Protein AF-A0A1H7UWY5-F1 (afdb_monomer_lite)

Foldseek 3Di:
DDDDDDDDDDDDDDDDDDDDDDDDDDDDDDDDDDDDDDDDDPPDDDPDPDPDDDDDDQDEAAEEEEAAAVALQQQQPADQADDWDQLQWEDAQLADTGTRRHHNLSRLLQVLLCVLPVHRYYYHRLYYHPDALCLLLDPPRPSLVSSLNNQLSNVHHQAYEYEHHLNCLQVLNQDALVVLLVSVVSNVCCSCVSSVPVQRAYEYEQAEDQVPGDQSSLLSSLSNQSSSVVNCVPPPNYAHQAYQLQADAPVSHYGDSVSSSLSSNSNSVQVVCVVVVHDGQAWWEFDDKACPDQFKIKTFTDHP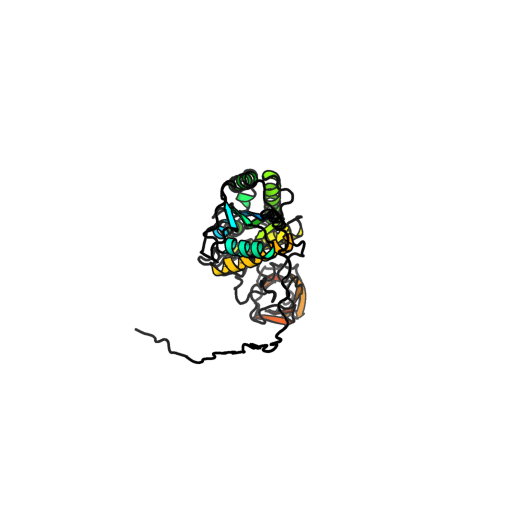DAQAKDDQWPADFKWKAFPPPRDTWAWPIWGDPTRGMIMTGTHGCPPTWIKMWGNRRDRHYNHRFITHPGPSRGGYGTDIDDTD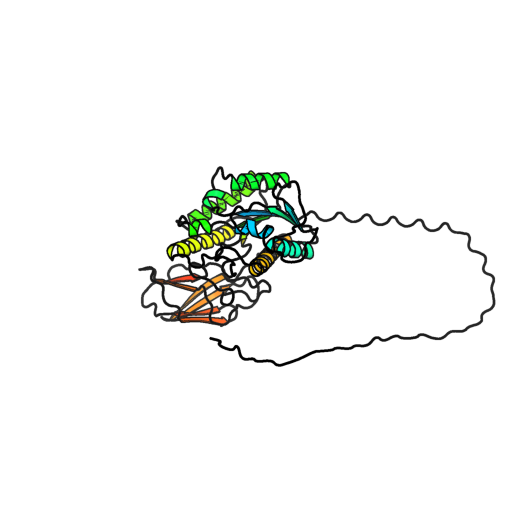

pLDDT: mean 89.54, std 17.05, range [31.25, 98.88]

InterPro domains:
  IPR005181 Sialate O-acetylesterase domain [PF03629] (109-271)
  IPR036514 SGNH hydrolase superfamily [G3DSA:3.40.50.1110] (50-283)

Secondary structure (DSSP, 8-state):
-------------------------------------PPPPP---PPPPPPPPPPPPPPPPEEEEEEESHHHHHTTTS---SPP-TTEEEESSSS--EE--S-HHHHHHHHHHHHHH---EEEEEEE-TT--HHHHTSTT-HHHHHHHHHHHHTT--SEEEEE--HHHHHTT----HHHHHHHHHHHHHHHHHHTT-TT-EEEEEPPPP-TT--HHHHHHHHHHHHHHHHHHHHSTTEEEEE--TTS-BSSSSSB-HHHHHHHHHHHHHHHHHHHTTPPP----EEEEEEE-SSSEEEEEEE-SS-SSEE-SB--BSEEEEETTT-PBPPEEEEEEEETTEEEEEES--TT--EEEEESSSS---TTTB-EESSTT-PBPPPEEPPP-

Radius of gyration: 28.46 Å; chains: 1; bounding box: 58×94×78 Å

Sequence (388 aa):
MSNEYNRRKFFGGAVCYSGLALLLPGCGGSDSGPITVSPVPPTGSAPTPAPSPTPAPSPPPVTIAFAGSSSPEQYLSLYNGPATNPQITASSDGEVFTPLALGAFGKTAGNLINSNSGRPVRFIRGGIGATTLAQWSSSNSPQRAALVAAIKKAGGADAILVQVGRNDAANLIVSTIEGQATALRFLISALRTEAAVPSAMVFIGSSQDLIGGTTEQHLQLARQRLAEVSVVASVPNVRYGFSTYDLPTSDNIHQTESSQIISGTRFGAQVLAWLKNQPEQRGPIISRITLVDQNRSDIELQLSVGTDITPGSGIDGFQIVATDNLAELNIVSAERLGPTTVRLTHEARGNRQVRFGYALDHDVSDTNCLRSNSINQLPAEPYVSNPL

Structure (mmCIF, N/CA/C/O backbone):
data_AF-A0A1H7UWY5-F1
#
_entry.id   AF-A0A1H7UWY5-F1
#
loop_
_atom_site.group_PDB
_atom_site.id
_atom_site.type_symbol
_atom_site.label_atom_id
_atom_site.label_alt_id
_atom_site.label_comp_id
_atom_site.label_asym_id
_atom_site.label_entity_id
_atom_site.label_seq_id
_atom_site.pdbx_PDB_ins_code
_atom_site.Cartn_x
_atom_site.Cartn_y
_atom_site.Cartn_z
_atom_site.occupancy
_atom_site.B_iso_or_equiv
_atom_site.auth_seq_id
_atom_site.auth_comp_id
_atom_site.auth_asym_id
_atom_site.auth_atom_id
_atom_site.pdbx_PDB_model_num
ATOM 1 N N . MET A 1 1 ? 30.244 5.195 36.956 1.00 37.16 1 MET A N 1
ATOM 2 C CA . MET A 1 1 ? 29.896 4.206 37.994 1.00 37.16 1 MET A CA 1
ATOM 3 C C . MET A 1 1 ? 28.971 3.198 37.352 1.00 37.16 1 MET A C 1
ATOM 5 O O . MET A 1 1 ? 27.991 3.583 36.732 1.00 37.16 1 MET A O 1
ATOM 9 N N . SER A 1 2 ? 29.430 1.956 37.369 1.00 34.41 2 SER A N 1
ATOM 10 C CA . SER A 1 2 ? 28.895 0.754 36.737 1.00 34.41 2 SER A CA 1
ATOM 11 C C . SER A 1 2 ? 27.518 0.369 37.265 1.00 34.41 2 SER A C 1
ATOM 13 O O . SER A 1 2 ? 27.323 0.409 38.474 1.00 34.41 2 SER A O 1
ATOM 15 N N . ASN A 1 3 ? 26.630 -0.108 36.390 1.00 35.31 3 ASN A N 1
ATOM 16 C CA . ASN A 1 3 ? 25.582 -1.038 36.797 1.00 35.31 3 ASN A CA 1
ATOM 17 C C . ASN A 1 3 ? 25.607 -2.265 35.889 1.00 35.31 3 ASN A C 1
ATOM 19 O O . ASN A 1 3 ? 25.539 -2.177 34.664 1.00 35.31 3 ASN A O 1
ATOM 23 N N . GLU A 1 4 ? 25.813 -3.390 36.558 1.00 38.31 4 GLU A N 1
ATOM 24 C CA . GLU A 1 4 ? 26.072 -4.719 36.041 1.00 38.31 4 GLU A CA 1
ATOM 25 C C . GLU A 1 4 ? 24.817 -5.335 35.419 1.00 38.31 4 GLU A C 1
ATOM 27 O O . GLU A 1 4 ? 23.739 -5.347 36.013 1.00 38.31 4 GLU A O 1
ATOM 32 N N . TYR A 1 5 ? 24.987 -5.919 34.234 1.00 34.12 5 TYR A N 1
ATOM 33 C CA . TYR A 1 5 ? 24.019 -6.824 33.627 1.00 34.12 5 TYR A CA 1
ATOM 34 C C . TYR A 1 5 ? 24.298 -8.239 34.133 1.00 34.12 5 TYR A C 1
ATOM 36 O O . TYR A 1 5 ? 25.361 -8.805 33.859 1.00 34.12 5 TYR A O 1
ATOM 44 N N . ASN A 1 6 ? 23.350 -8.812 34.875 1.00 44.91 6 ASN A N 1
ATOM 45 C CA . ASN A 1 6 ? 23.466 -10.164 35.402 1.00 44.91 6 ASN A CA 1
ATOM 46 C C . ASN A 1 6 ? 22.697 -11.188 34.553 1.00 44.91 6 ASN A C 1
ATOM 48 O O . ASN A 1 6 ? 21.631 -10.935 33.997 1.00 44.91 6 ASN A O 1
ATOM 52 N N . ARG A 1 7 ? 23.325 -12.357 34.464 1.00 37.59 7 ARG A N 1
ATOM 53 C CA . ARG A 1 7 ? 23.085 -13.512 33.593 1.00 37.59 7 ARG A CA 1
ATOM 54 C C . ARG A 1 7 ? 21.718 -14.178 33.779 1.00 37.59 7 ARG A C 1
ATOM 56 O O . ARG A 1 7 ? 21.310 -14.403 34.913 1.00 37.59 7 ARG A O 1
ATOM 63 N N . ARG A 1 8 ? 21.207 -14.791 32.700 1.00 37.22 8 ARG A N 1
ATOM 64 C CA . ARG A 1 8 ? 20.773 -16.206 32.727 1.00 37.22 8 ARG A CA 1
ATOM 65 C C . ARG A 1 8 ? 21.205 -16.955 31.460 1.00 37.22 8 ARG A C 1
ATOM 67 O O . ARG A 1 8 ? 20.952 -16.522 30.344 1.00 37.22 8 ARG A O 1
ATOM 74 N N . LYS A 1 9 ? 21.902 -18.072 31.690 1.00 41.22 9 LYS A N 1
ATOM 75 C CA . LYS A 1 9 ? 22.234 -19.160 30.754 1.00 41.22 9 LYS A CA 1
ATOM 76 C C . LYS A 1 9 ? 21.245 -20.320 30.961 1.00 41.22 9 LYS A C 1
ATOM 78 O O . LYS A 1 9 ? 20.631 -20.356 32.025 1.00 41.22 9 LYS A O 1
ATOM 83 N N . PHE A 1 10 ? 21.286 -21.279 30.020 1.00 33.09 10 PHE A N 1
ATOM 84 C CA . PHE A 1 10 ? 20.736 -22.660 29.986 1.00 33.09 10 PHE A CA 1
ATOM 85 C C . PHE A 1 10 ? 19.475 -22.837 29.127 1.00 33.09 10 PHE A C 1
ATOM 87 O O . PHE A 1 10 ? 18.604 -21.983 29.188 1.00 33.09 10 PHE A O 1
ATOM 94 N N . PHE A 1 11 ? 19.265 -23.881 28.308 1.00 33.56 11 PHE A N 1
ATOM 95 C CA . PHE A 1 11 ? 19.948 -25.127 27.864 1.00 33.56 11 PHE A CA 1
ATOM 96 C C . PHE A 1 11 ? 19.551 -25.275 26.361 1.00 33.56 11 PHE A C 1
ATOM 98 O O . PHE A 1 11 ? 18.485 -24.809 25.983 1.00 33.56 11 PHE A O 1
ATOM 105 N N . GLY A 1 12 ? 20.333 -25.792 25.407 1.00 32.72 12 GLY A N 1
ATOM 106 C CA . GLY A 1 12 ? 20.952 -27.117 25.380 1.00 32.72 12 GLY A CA 1
ATOM 107 C C . GLY A 1 12 ? 19.952 -28.170 24.877 1.00 32.72 12 GLY A C 1
ATOM 108 O O . GLY A 1 12 ? 19.257 -28.764 25.689 1.00 32.72 12 GLY A O 1
ATOM 109 N N . GLY A 1 13 ? 19.878 -28.404 23.561 1.00 31.25 13 GLY A N 1
ATOM 110 C CA . GLY A 1 13 ? 18.994 -29.417 22.970 1.00 31.25 13 GLY A CA 1
ATOM 111 C C . GLY A 1 13 ? 19.339 -29.718 21.513 1.00 31.25 13 GLY A C 1
ATOM 112 O O . GLY A 1 13 ? 18.689 -29.219 20.602 1.00 31.25 13 GLY A O 1
ATOM 113 N N . ALA A 1 14 ? 20.395 -30.504 21.306 1.00 35.88 14 ALA A N 1
ATOM 114 C CA . ALA A 1 14 ? 20.736 -31.099 20.021 1.00 35.88 14 ALA A CA 1
ATOM 115 C C . ALA A 1 14 ? 19.819 -32.302 19.749 1.00 35.88 14 ALA A C 1
ATOM 117 O O . ALA A 1 14 ? 19.666 -33.161 20.615 1.00 35.88 14 ALA A O 1
ATOM 118 N N . VAL A 1 15 ? 19.261 -32.393 18.542 1.00 40.19 15 VAL A N 1
ATOM 119 C CA . VAL A 1 15 ? 18.605 -33.610 18.047 1.00 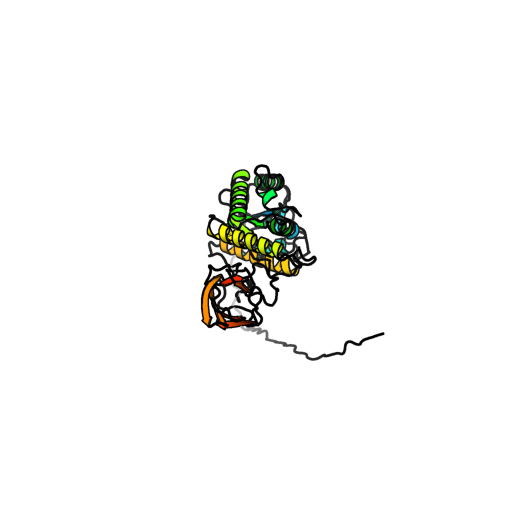40.19 15 VAL A CA 1
ATOM 120 C C . VAL A 1 15 ? 19.408 -34.117 16.856 1.00 40.19 15 VAL A C 1
ATOM 122 O O . VAL A 1 15 ? 19.372 -33.548 15.769 1.00 40.19 15 VAL A O 1
ATOM 125 N N . CYS A 1 16 ? 20.167 -35.183 17.101 1.00 34.06 16 CYS A N 1
ATOM 126 C CA . CYS A 1 16 ? 20.707 -36.064 16.074 1.00 34.06 16 CYS A CA 1
ATOM 127 C C . CYS A 1 16 ? 19.608 -37.049 15.664 1.00 34.06 16 CYS A C 1
ATOM 129 O O . CYS A 1 16 ? 19.039 -37.706 16.533 1.00 34.06 16 CYS A O 1
ATOM 131 N N . TYR A 1 17 ? 19.364 -37.205 14.364 1.00 37.12 17 TYR A N 1
ATOM 132 C CA . TYR A 1 17 ? 18.741 -38.413 13.827 1.00 37.12 17 TYR A CA 1
ATOM 133 C C . TYR A 1 17 ? 19.643 -39.011 12.753 1.00 37.12 17 TYR A C 1
ATOM 135 O O . TYR A 1 17 ? 19.881 -38.433 11.695 1.00 37.12 17 TYR A O 1
ATOM 143 N N . SER A 1 18 ? 20.165 -40.179 13.096 1.00 47.34 18 SER A N 1
ATOM 144 C CA . SER A 1 18 ? 20.828 -41.161 12.255 1.00 47.34 18 SER A CA 1
ATOM 145 C C . SER A 1 18 ? 19.780 -42.103 11.645 1.00 47.34 18 SER A C 1
ATOM 147 O O . SER A 1 18 ? 18.826 -42.496 12.312 1.00 47.34 18 SER A O 1
ATOM 149 N N . GLY A 1 19 ? 19.981 -42.504 10.390 1.00 37.06 19 GLY A N 1
ATOM 150 C CA . GLY A 1 19 ? 19.195 -43.541 9.709 1.00 37.06 19 GLY A CA 1
ATOM 151 C C . GLY A 1 19 ? 19.775 -43.790 8.316 1.00 37.06 19 GLY A C 1
ATOM 152 O O . GLY A 1 19 ? 19.489 -43.043 7.393 1.00 37.06 19 GLY A O 1
ATOM 153 N N . LEU A 1 20 ? 20.853 -44.569 8.218 1.00 43.81 20 LEU A N 1
ATOM 154 C CA . LEU A 1 20 ? 20.883 -46.014 7.941 1.00 43.81 20 LEU A CA 1
ATOM 155 C C . LEU A 1 20 ? 20.742 -46.325 6.439 1.00 43.81 20 LEU A C 1
ATOM 157 O O . LEU A 1 20 ? 19.652 -46.369 5.879 1.00 43.81 20 LEU A O 1
ATOM 161 N N . ALA A 1 21 ? 21.898 -46.558 5.813 1.00 44.53 21 ALA A N 1
ATOM 162 C CA . ALA A 1 21 ? 22.040 -47.108 4.473 1.00 44.53 21 ALA A CA 1
ATOM 163 C C . ALA A 1 21 ? 21.815 -48.629 4.495 1.00 44.53 21 ALA A C 1
ATOM 165 O O . ALA A 1 21 ? 22.386 -49.329 5.331 1.00 44.53 21 ALA A O 1
ATOM 166 N N . LEU A 1 22 ? 21.027 -49.136 3.546 1.00 45.50 22 LEU A N 1
ATOM 167 C CA . LEU A 1 22 ? 20.867 -50.562 3.263 1.00 45.50 22 LEU A CA 1
ATOM 168 C C . LEU A 1 22 ? 21.462 -50.851 1.880 1.00 45.50 22 LEU A C 1
ATOM 170 O O . LEU A 1 22 ? 20.876 -50.532 0.849 1.00 45.50 22 LEU A O 1
ATOM 174 N N . LEU A 1 23 ? 22.662 -51.430 1.895 1.00 46.59 23 LEU A N 1
ATOM 175 C CA . LEU A 1 23 ? 23.315 -52.084 0.765 1.00 46.59 23 LEU A CA 1
ATOM 176 C C . LEU A 1 23 ? 22.861 -53.549 0.735 1.00 46.59 23 LEU A C 1
ATOM 178 O O . LEU A 1 23 ? 22.957 -54.240 1.748 1.00 46.59 23 LEU A O 1
ATOM 182 N N . LEU A 1 24 ? 22.414 -54.030 -0.423 1.00 48.84 24 LEU A N 1
ATOM 183 C CA . LEU A 1 24 ? 22.216 -55.456 -0.692 1.00 48.84 24 LEU A CA 1
ATOM 184 C C . LEU A 1 24 ? 23.296 -55.941 -1.672 1.00 48.84 24 LEU A C 1
ATOM 186 O O . LEU A 1 24 ? 23.413 -55.367 -2.756 1.00 48.84 24 LEU A O 1
ATOM 190 N N . PRO A 1 25 ? 24.061 -56.997 -1.338 1.00 55.56 25 PRO A N 1
ATOM 191 C CA . PRO A 1 25 ? 24.901 -57.712 -2.286 1.00 55.56 25 PRO A CA 1
ATOM 192 C C . PRO A 1 25 ? 24.129 -58.902 -2.879 1.00 55.56 25 PRO A C 1
ATOM 194 O O . PRO A 1 25 ? 23.675 -59.787 -2.155 1.00 55.56 25 PRO A O 1
ATOM 197 N N . GLY A 1 26 ? 23.994 -58.935 -4.205 1.00 43.78 26 GLY A N 1
ATOM 198 C CA . GLY A 1 26 ? 23.500 -60.093 -4.950 1.00 43.78 26 GLY A CA 1
ATOM 199 C C . GLY A 1 26 ? 24.664 -60.861 -5.566 1.00 43.78 26 GLY A C 1
ATOM 200 O O . GLY A 1 26 ? 25.267 -60.401 -6.530 1.00 43.78 26 GLY A O 1
ATOM 201 N N . CYS A 1 27 ? 24.981 -62.011 -4.977 1.00 47.41 27 CYS A N 1
ATOM 202 C CA . CYS A 1 27 ? 25.957 -62.996 -5.433 1.00 47.41 27 CYS A CA 1
ATOM 203 C C . CYS A 1 27 ? 25.221 -64.167 -6.108 1.00 47.41 27 CYS A C 1
ATOM 205 O O . CYS A 1 27 ? 24.169 -64.572 -5.616 1.00 47.41 27 CYS A O 1
ATOM 207 N N . GLY A 1 28 ? 25.807 -64.754 -7.156 1.00 40.25 28 GLY A N 1
ATOM 208 C CA . GLY A 1 28 ? 25.529 -66.140 -7.553 1.00 40.25 28 GLY A CA 1
ATOM 209 C C . GLY A 1 28 ? 25.241 -66.352 -9.039 1.00 40.25 28 GLY A C 1
ATOM 210 O O . GLY A 1 28 ? 24.271 -65.817 -9.565 1.00 40.25 28 GLY A O 1
ATOM 211 N N . GLY A 1 29 ? 26.052 -67.197 -9.685 1.00 43.56 29 GLY A N 1
ATOM 212 C CA . GLY A 1 29 ? 25.708 -67.805 -10.973 1.00 43.56 29 GLY A CA 1
ATOM 213 C C . GLY A 1 29 ? 26.902 -68.136 -11.863 1.00 43.56 29 GLY A C 1
ATOM 214 O O . GLY A 1 29 ? 27.086 -67.503 -12.896 1.00 43.56 29 GLY A O 1
ATOM 215 N N . SER A 1 30 ? 27.716 -69.110 -11.457 1.00 49.16 30 SER A N 1
ATOM 216 C CA . SER A 1 30 ? 28.762 -69.720 -12.282 1.00 49.16 30 SER A CA 1
ATOM 217 C C . SER A 1 30 ? 28.144 -70.855 -13.102 1.00 49.16 30 SER A C 1
ATOM 219 O O . SER A 1 30 ? 27.851 -71.897 -12.530 1.00 49.16 30 SER A O 1
ATOM 221 N N . ASP A 1 31 ? 28.002 -70.684 -14.417 1.00 45.03 31 ASP A N 1
ATOM 222 C CA . ASP A 1 31 ? 27.721 -71.787 -15.344 1.00 45.03 31 ASP A CA 1
ATOM 223 C C . ASP A 1 31 ? 28.700 -71.737 -16.520 1.00 45.03 31 ASP A C 1
ATOM 225 O O . ASP A 1 31 ? 28.828 -70.745 -17.239 1.00 45.03 31 ASP A O 1
ATOM 229 N N . SER A 1 32 ? 29.442 -72.831 -16.674 1.00 52.41 32 SER A N 1
ATOM 230 C CA . SER A 1 32 ? 30.445 -73.053 -17.712 1.00 52.41 32 SER A CA 1
ATOM 231 C C . SER A 1 32 ? 29.774 -73.735 -18.905 1.00 52.41 32 SER A C 1
ATOM 233 O O . SER A 1 32 ? 29.633 -74.954 -18.949 1.00 52.41 32 SER A O 1
ATOM 235 N N . GLY A 1 33 ? 29.334 -72.922 -19.867 1.00 51.28 33 GLY A N 1
ATOM 236 C CA . GLY A 1 33 ? 28.812 -73.364 -21.161 1.00 51.28 33 GLY A CA 1
ATOM 237 C C . GLY A 1 33 ? 29.878 -73.337 -22.271 1.00 51.28 33 GLY A C 1
ATOM 238 O O . GLY A 1 33 ? 30.849 -72.584 -22.176 1.00 51.28 33 GLY A O 1
ATOM 239 N N . PRO A 1 34 ? 29.726 -74.160 -23.324 1.00 50.81 34 PRO A N 1
ATOM 240 C CA . PRO A 1 34 ? 30.726 -74.353 -24.372 1.00 50.81 34 PRO A CA 1
ATOM 241 C C . PRO A 1 34 ? 30.920 -73.107 -25.249 1.00 50.81 34 PRO A C 1
ATOM 243 O O . PRO A 1 34 ? 29.975 -72.390 -25.572 1.00 50.81 34 PRO A O 1
ATOM 246 N N . ILE A 1 35 ? 32.167 -72.884 -25.672 1.00 49.34 35 ILE A N 1
ATOM 247 C CA . ILE A 1 35 ? 32.581 -71.797 -26.565 1.00 49.34 35 ILE A CA 1
ATOM 248 C C . ILE A 1 35 ? 31.959 -72.016 -27.953 1.00 49.34 35 ILE A C 1
ATOM 250 O O . ILE A 1 35 ? 32.482 -72.769 -28.772 1.00 49.34 35 ILE A O 1
ATOM 254 N N . THR A 1 36 ? 30.847 -71.340 -28.233 1.00 45.38 36 THR A N 1
ATOM 255 C CA . THR A 1 36 ? 30.347 -71.115 -29.595 1.00 45.38 36 THR A CA 1
ATOM 256 C C . THR A 1 36 ? 30.926 -69.812 -30.133 1.00 45.38 36 THR A C 1
ATOM 258 O O . THR A 1 36 ? 30.660 -68.734 -29.603 1.00 45.38 36 THR A O 1
ATOM 261 N N . VAL A 1 37 ? 31.727 -69.912 -31.194 1.00 50.12 37 VAL A N 1
ATOM 262 C CA . VAL A 1 37 ? 32.275 -68.766 -31.927 1.00 50.12 37 VAL A CA 1
ATOM 263 C C . VAL A 1 37 ? 31.134 -68.118 -32.718 1.00 50.12 37 VAL A C 1
ATOM 265 O O . VAL A 1 37 ? 30.768 -68.595 -33.790 1.00 50.12 37 VAL A O 1
ATOM 268 N N . SER A 1 38 ? 30.533 -67.062 -32.166 1.00 47.72 38 SER A N 1
ATOM 269 C CA . SER A 1 38 ? 29.559 -66.237 -32.889 1.00 47.72 38 SER A CA 1
ATOM 270 C C . SER A 1 38 ? 30.262 -65.407 -33.972 1.00 47.72 38 SER A C 1
ATOM 272 O O . SER A 1 38 ? 31.310 -64.818 -33.695 1.00 47.72 38 SER A O 1
ATOM 274 N N . PRO A 1 39 ? 29.707 -65.327 -35.195 1.00 59.50 39 PRO A N 1
ATOM 275 C CA . PRO A 1 39 ? 30.251 -64.497 -36.262 1.00 59.50 39 PRO A CA 1
ATOM 276 C C . PRO A 1 39 ? 30.235 -63.016 -35.863 1.00 59.50 39 PRO A C 1
ATOM 278 O O . PRO A 1 39 ? 29.275 -62.528 -35.267 1.00 59.50 39 PRO A O 1
ATOM 281 N N . VAL A 1 40 ? 31.316 -62.311 -36.204 1.00 55.53 40 VAL A N 1
ATOM 282 C CA . VAL A 1 40 ? 31.471 -60.861 -36.023 1.00 55.53 40 VAL A CA 1
ATOM 283 C C . VAL A 1 40 ? 30.267 -60.151 -36.664 1.00 55.53 40 VAL A C 1
ATOM 285 O O . VAL A 1 40 ? 30.065 -60.302 -37.872 1.00 55.53 40 VAL A O 1
ATOM 288 N N . PRO A 1 41 ? 29.455 -59.395 -35.898 1.00 60.34 41 PRO A N 1
ATOM 289 C CA . PRO A 1 41 ? 28.380 -58.597 -36.467 1.00 60.34 41 PRO A CA 1
ATOM 290 C C . PRO A 1 41 ? 28.976 -57.588 -37.455 1.00 60.34 41 PRO A C 1
ATOM 292 O O . PRO A 1 41 ? 30.017 -56.997 -37.151 1.00 60.34 41 PRO A O 1
ATOM 295 N N . PRO A 1 42 ? 28.347 -57.354 -38.619 1.00 61.00 42 PRO A N 1
ATOM 296 C CA . PRO A 1 42 ? 28.769 -56.276 -39.499 1.00 61.00 42 PRO A CA 1
ATOM 297 C C . PRO A 1 42 ? 28.774 -54.971 -38.702 1.00 61.00 42 PRO A C 1
ATOM 299 O O . PRO A 1 42 ? 27.865 -54.719 -37.908 1.00 61.00 42 PRO A O 1
ATOM 302 N N . THR A 1 43 ? 29.811 -54.157 -38.897 1.00 57.34 43 THR A N 1
ATOM 303 C CA . THR A 1 43 ? 29.939 -52.811 -38.334 1.00 57.34 43 THR A CA 1
ATOM 304 C C . THR A 1 43 ? 28.781 -51.949 -38.834 1.00 57.34 43 THR A C 1
ATOM 306 O O . THR A 1 43 ? 28.895 -51.250 -39.840 1.00 57.34 43 THR A O 1
ATOM 309 N N . GLY A 1 44 ? 27.636 -52.047 -38.160 1.00 61.69 44 GLY A N 1
ATOM 310 C CA . GLY A 1 44 ? 26.520 -51.138 -38.329 1.00 61.69 44 GLY A CA 1
ATOM 311 C C . GLY A 1 44 ? 27.013 -49.747 -37.970 1.00 61.69 44 GLY A C 1
ATOM 312 O O . GLY A 1 44 ? 27.558 -49.540 -36.886 1.00 61.69 44 GLY A O 1
ATOM 313 N N . SER A 1 45 ? 26.879 -48.814 -38.909 1.00 68.62 45 SER A N 1
ATOM 314 C CA . SER A 1 45 ? 27.140 -47.395 -38.688 1.00 68.62 45 SER A CA 1
ATOM 315 C C . SER A 1 45 ? 26.498 -46.963 -37.372 1.00 68.62 45 SER A C 1
ATOM 317 O O . SER A 1 45 ? 25.295 -47.165 -37.188 1.00 68.62 45 SER A O 1
ATOM 319 N N . ALA A 1 46 ? 27.302 -46.406 -36.463 1.00 70.12 46 ALA A N 1
ATOM 320 C CA . ALA A 1 46 ? 26.820 -45.890 -35.191 1.00 70.12 46 ALA A CA 1
ATOM 321 C C . ALA A 1 46 ? 25.604 -44.977 -35.441 1.00 70.12 46 ALA A C 1
ATOM 323 O O . ALA A 1 46 ? 25.672 -44.137 -36.347 1.00 70.12 46 ALA A O 1
ATOM 324 N N . PRO A 1 47 ? 24.494 -45.146 -34.699 1.00 72.44 47 PRO A N 1
ATOM 325 C CA . PRO A 1 47 ? 23.323 -44.302 -34.870 1.00 72.44 47 PRO A CA 1
ATOM 326 C C . PRO A 1 47 ? 23.756 -42.846 -34.716 1.00 72.44 47 PRO A C 1
ATOM 328 O O . PRO A 1 47 ? 24.388 -42.477 -33.724 1.00 72.44 47 PRO A O 1
ATOM 331 N N . THR A 1 48 ? 23.461 -42.032 -35.729 1.00 78.75 48 THR A N 1
ATOM 332 C CA . THR A 1 48 ? 23.696 -40.591 -35.674 1.00 78.75 48 THR A CA 1
ATOM 333 C C . THR A 1 48 ? 23.030 -40.057 -34.403 1.00 78.75 48 THR A C 1
ATOM 335 O O . THR A 1 48 ? 21.845 -40.341 -34.203 1.00 78.75 48 THR A O 1
ATOM 338 N N . PRO A 1 49 ? 23.755 -39.333 -33.526 1.00 76.56 49 PRO A N 1
ATOM 339 C CA . PRO A 1 49 ? 23.173 -38.773 -32.317 1.00 76.56 49 PRO A CA 1
ATOM 340 C C . PRO A 1 49 ? 21.923 -37.981 -32.682 1.00 76.56 49 PRO A C 1
ATOM 342 O O . PRO A 1 49 ? 21.969 -37.124 -33.569 1.00 76.56 49 PRO A O 1
ATOM 345 N N . ALA A 1 50 ? 20.804 -38.287 -32.024 1.00 79.81 50 ALA A N 1
ATOM 346 C CA . ALA A 1 50 ? 19.607 -37.478 -32.168 1.00 79.81 50 ALA A CA 1
ATOM 347 C C . ALA A 1 50 ? 19.978 -36.020 -31.838 1.00 79.81 50 ALA A C 1
ATOM 349 O O . ALA A 1 50 ? 20.695 -35.794 -30.855 1.00 79.81 50 ALA A O 1
ATOM 350 N N . PRO A 1 51 ? 19.555 -35.038 -32.653 1.00 80.75 51 PRO A N 1
ATOM 351 C CA . PRO A 1 51 ? 19.866 -33.643 -32.388 1.00 80.75 51 PRO A CA 1
ATOM 352 C C . PRO A 1 51 ? 19.404 -33.288 -30.974 1.00 80.75 51 PRO A C 1
ATOM 354 O O . PRO A 1 51 ? 18.270 -33.584 -30.591 1.00 80.75 51 PRO A O 1
ATOM 357 N N . SER A 1 52 ? 20.304 -32.684 -30.193 1.00 81.44 52 SER A N 1
ATOM 358 C CA . SER A 1 52 ? 19.973 -32.183 -28.860 1.00 81.44 52 SER A CA 1
ATOM 359 C C . SER A 1 52 ? 18.767 -31.253 -28.991 1.00 81.44 52 SER A C 1
ATOM 361 O O . SER A 1 52 ? 18.801 -30.367 -29.851 1.00 81.44 52 SER A O 1
ATOM 363 N N . PRO A 1 53 ? 17.706 -31.433 -28.186 1.00 79.44 53 PRO A N 1
ATOM 364 C CA . PRO A 1 53 ? 16.525 -30.595 -28.295 1.00 79.44 53 PRO A CA 1
ATOM 365 C C . PRO A 1 53 ? 16.937 -29.134 -28.116 1.00 79.44 53 PRO A C 1
ATOM 367 O O . PRO A 1 53 ? 17.653 -28.793 -27.169 1.00 79.44 53 PRO A O 1
ATOM 370 N N . THR A 1 54 ? 16.509 -28.278 -29.043 1.00 83.00 54 THR A N 1
ATOM 371 C CA . THR A 1 54 ? 16.674 -26.831 -28.907 1.00 83.00 54 THR A CA 1
ATOM 372 C C . THR A 1 54 ? 15.986 -26.400 -27.610 1.00 83.00 54 THR A C 1
ATOM 374 O O . THR A 1 54 ? 14.813 -26.740 -27.423 1.00 83.00 54 THR A O 1
ATOM 377 N N . PRO A 1 55 ? 16.672 -25.679 -26.703 1.00 77.31 55 PRO A N 1
ATOM 378 C CA . PRO A 1 55 ? 16.053 -25.192 -25.480 1.00 77.31 55 PRO A CA 1
ATOM 379 C C . PRO A 1 55 ? 14.788 -24.396 -25.799 1.00 77.31 55 PRO A C 1
ATOM 381 O O . PRO A 1 55 ? 14.779 -23.581 -26.725 1.00 77.31 55 PRO A O 1
ATOM 384 N N . ALA A 1 56 ? 13.721 -24.626 -25.033 1.00 81.06 56 ALA A N 1
ATOM 385 C CA . ALA A 1 56 ? 12.520 -23.810 -25.137 1.00 81.06 56 ALA A CA 1
ATOM 386 C C . ALA A 1 56 ? 12.877 -22.329 -24.891 1.00 81.06 56 ALA A C 1
ATOM 388 O O . ALA A 1 56 ? 13.737 -22.045 -24.047 1.00 81.06 56 ALA A O 1
ATOM 389 N N . PRO A 1 57 ? 12.249 -21.378 -25.607 1.00 81.50 57 PRO A N 1
ATOM 390 C CA . PRO A 1 57 ? 12.492 -19.961 -25.378 1.00 81.50 57 PRO A CA 1
ATOM 391 C C . PRO A 1 57 ? 12.193 -19.611 -23.917 1.00 81.50 57 PRO A C 1
ATOM 393 O O . PRO A 1 57 ? 11.160 -20.003 -23.372 1.00 81.50 57 PRO A O 1
ATOM 396 N N . SER A 1 58 ? 13.112 -18.876 -23.285 1.00 84.31 58 SER A N 1
ATOM 397 C CA . SER A 1 58 ? 12.918 -18.392 -21.918 1.00 84.31 58 SER A CA 1
ATOM 398 C C . SER A 1 58 ? 11.678 -17.493 -21.874 1.00 84.31 58 SER A C 1
ATOM 400 O O . SER A 1 58 ? 11.504 -16.669 -22.781 1.00 84.31 58 SER A O 1
ATOM 402 N N . PRO A 1 59 ? 10.795 -17.635 -20.870 1.00 91.31 59 PRO A N 1
ATOM 403 C CA . PRO A 1 59 ? 9.587 -16.831 -20.807 1.00 91.31 59 PRO A CA 1
ATOM 404 C C . PRO A 1 59 ? 9.938 -15.337 -20.684 1.00 91.31 59 PRO A C 1
ATOM 406 O O . PRO A 1 59 ? 10.960 -14.984 -20.083 1.00 91.31 59 PRO A O 1
ATOM 409 N N . PRO A 1 60 ? 9.106 -14.437 -21.245 1.00 95.19 60 PRO A N 1
ATOM 410 C CA . PRO A 1 60 ? 9.387 -13.007 -21.219 1.00 95.19 60 PRO A CA 1
ATOM 411 C C . PRO A 1 60 ? 9.480 -12.496 -19.772 1.00 95.19 60 PRO A C 1
ATOM 413 O O . PRO A 1 60 ? 8.786 -13.019 -18.890 1.00 95.19 60 PRO A O 1
ATOM 416 N N . PRO A 1 61 ? 10.305 -11.468 -19.501 1.00 97.81 61 PRO A N 1
ATOM 417 C CA . PRO A 1 61 ? 10.431 -10.907 -18.161 1.00 97.81 61 PRO A CA 1
ATOM 418 C C . PRO A 1 61 ? 9.103 -10.324 -17.663 1.00 97.81 61 PRO A C 1
ATOM 420 O O . PRO A 1 61 ? 8.217 -10.021 -18.459 1.00 97.81 61 PRO A O 1
ATOM 423 N N . VAL A 1 62 ? 8.970 -10.172 -16.347 1.00 98.62 62 VAL A N 1
ATOM 424 C CA . VAL A 1 62 ? 7.960 -9.313 -15.715 1.00 98.62 62 VAL A CA 1
ATOM 425 C C . VAL A 1 62 ? 8.601 -7.945 -15.488 1.00 98.62 62 VAL A C 1
ATOM 427 O O . VAL A 1 62 ? 9.559 -7.841 -14.719 1.00 98.62 62 VAL A O 1
ATOM 430 N N . THR A 1 63 ? 8.097 -6.907 -16.149 1.00 98.81 63 THR A N 1
ATOM 431 C CA . THR A 1 63 ? 8.607 -5.535 -16.041 1.00 98.81 63 THR A CA 1
ATOM 432 C C . THR A 1 63 ? 7.723 -4.699 -15.121 1.00 98.81 63 THR A C 1
ATOM 434 O O . THR A 1 63 ? 6.533 -4.529 -15.379 1.00 98.81 63 THR A O 1
ATOM 437 N N . ILE A 1 64 ? 8.301 -4.154 -14.051 1.00 98.88 64 ILE A N 1
ATOM 438 C CA . ILE A 1 64 ? 7.582 -3.406 -13.015 1.00 98.88 64 ILE A CA 1
ATOM 439 C C . ILE A 1 64 ? 8.206 -2.020 -12.853 1.00 98.88 64 ILE A C 1
ATOM 441 O O . ILE A 1 64 ? 9.383 -1.893 -12.513 1.00 98.88 64 ILE A O 1
ATOM 445 N N . ALA A 1 65 ? 7.414 -0.973 -13.064 1.00 98.88 65 ALA A N 1
ATOM 446 C CA . ALA A 1 65 ? 7.832 0.410 -12.862 1.00 98.88 65 ALA A CA 1
ATOM 447 C C . ALA A 1 65 ? 7.500 0.904 -11.449 1.00 98.88 65 ALA A C 1
ATOM 449 O O . ALA A 1 65 ? 6.469 0.542 -10.890 1.00 98.88 65 ALA A O 1
ATOM 450 N N . PHE A 1 66 ? 8.367 1.728 -10.865 1.00 98.75 66 PHE A N 1
ATOM 451 C CA . PHE A 1 66 ? 8.211 2.252 -9.507 1.00 98.75 66 PHE A CA 1
ATOM 452 C C . PHE A 1 66 ? 7.987 3.760 -9.572 1.00 98.75 66 PHE A C 1
ATOM 454 O O . PHE A 1 66 ? 8.877 4.489 -9.998 1.00 98.75 66 PHE A O 1
ATOM 461 N N . ALA A 1 67 ? 6.817 4.225 -9.143 1.00 98.69 67 ALA A N 1
ATOM 462 C CA . ALA A 1 67 ? 6.424 5.627 -9.122 1.00 98.69 67 ALA A CA 1
ATOM 463 C C . ALA A 1 67 ? 6.187 6.102 -7.686 1.00 98.69 67 ALA A C 1
ATOM 465 O O . ALA A 1 67 ? 5.540 5.416 -6.891 1.00 98.69 67 ALA A O 1
ATOM 466 N N . GLY A 1 68 ? 6.647 7.311 -7.374 1.00 97.88 68 GLY A N 1
ATOM 467 C CA . GLY A 1 68 ? 6.322 7.980 -6.121 1.00 97.88 68 GLY A CA 1
ATOM 468 C C . GLY A 1 68 ? 7.527 8.589 -5.424 1.00 97.88 68 GLY A C 1
ATOM 469 O O . GLY A 1 68 ? 8.491 8.993 -6.069 1.00 97.88 68 GLY A O 1
ATOM 470 N N . SER A 1 69 ? 7.442 8.715 -4.102 1.00 97.44 69 SER A N 1
ATOM 471 C CA . SER A 1 69 ? 8.414 9.499 -3.334 1.00 97.44 69 SER A CA 1
ATOM 472 C C . SER A 1 69 ? 9.667 8.692 -2.949 1.00 97.44 69 SER A C 1
ATOM 474 O O . SER A 1 69 ? 10.085 7.781 -3.667 1.00 97.44 69 SER A O 1
ATOM 476 N N . SER A 1 70 ? 10.264 8.996 -1.796 1.00 96.69 70 SER A N 1
ATOM 477 C CA . SER A 1 70 ? 11.483 8.346 -1.302 1.00 96.69 70 SER A CA 1
ATOM 478 C C . SER A 1 70 ? 11.341 6.840 -1.058 1.00 96.69 70 SER A C 1
ATOM 480 O O . SER A 1 70 ? 12.313 6.113 -1.218 1.00 96.69 70 SER A O 1
ATOM 482 N N . SER A 1 71 ? 10.156 6.322 -0.713 1.00 96.12 71 SER A N 1
ATOM 483 C CA . SER A 1 71 ? 9.983 4.873 -0.489 1.00 96.12 71 SER A CA 1
ATOM 484 C C . SER A 1 71 ? 10.246 4.049 -1.769 1.00 96.12 71 SER A C 1
ATOM 486 O O . SER A 1 71 ? 11.187 3.252 -1.765 1.00 96.12 71 SER A O 1
ATOM 488 N N . PRO A 1 72 ? 9.547 4.286 -2.903 1.00 97.44 72 PRO A N 1
ATOM 489 C CA . PRO A 1 72 ? 9.897 3.668 -4.186 1.00 97.44 72 PRO A CA 1
ATOM 490 C C . PRO A 1 72 ? 11.349 3.873 -4.642 1.00 97.44 72 PRO A C 1
ATOM 492 O O . PRO A 1 72 ? 11.911 2.985 -5.283 1.00 97.44 72 PRO A O 1
ATOM 495 N N . GLU A 1 73 ? 11.967 5.017 -4.327 1.00 97.12 73 GLU A N 1
ATOM 496 C CA . GLU A 1 73 ? 13.380 5.284 -4.640 1.00 97.12 73 GLU A CA 1
ATOM 497 C C . GLU A 1 73 ? 14.299 4.314 -3.884 1.00 97.12 73 GLU A C 1
ATOM 499 O O . GLU A 1 73 ? 15.189 3.679 -4.465 1.00 97.12 73 GLU A O 1
ATOM 504 N N . GLN A 1 74 ? 14.052 4.163 -2.583 1.00 98.00 74 GLN A N 1
ATOM 505 C CA . GLN A 1 74 ? 14.870 3.366 -1.678 1.00 98.00 74 GLN A CA 1
ATOM 506 C C . GLN A 1 74 ? 14.676 1.861 -1.851 1.00 98.00 74 GLN A C 1
ATOM 508 O O . GLN A 1 74 ? 15.640 1.111 -1.710 1.00 98.00 74 GLN A O 1
ATOM 513 N N . TYR A 1 75 ? 13.483 1.404 -2.237 1.00 98.44 75 TYR A N 1
ATOM 514 C CA . TYR A 1 75 ? 13.189 -0.020 -2.447 1.00 98.44 75 TYR A CA 1
ATOM 515 C C . TYR A 1 75 ? 14.106 -0.726 -3.443 1.00 98.44 75 TYR A C 1
ATOM 517 O O . TYR A 1 75 ? 14.300 -1.943 -3.367 1.00 98.44 75 TYR A O 1
ATOM 525 N N . LEU A 1 76 ? 14.684 0.029 -4.374 1.00 98.19 76 LEU A N 1
ATOM 526 C CA . LEU A 1 76 ? 15.606 -0.493 -5.372 1.00 98.19 76 LEU A CA 1
ATOM 527 C C . LEU A 1 76 ? 17.052 -0.038 -5.127 1.00 98.19 76 LEU A C 1
ATOM 529 O O . LEU A 1 76 ? 17.918 -0.365 -5.930 1.00 98.19 76 LEU A O 1
ATOM 533 N N . SER A 1 77 ? 17.347 0.771 -4.111 1.00 97.81 77 SER A N 1
ATOM 534 C CA . SER A 1 77 ? 18.672 1.401 -3.952 1.00 97.81 77 SER A CA 1
ATOM 535 C C . SER A 1 77 ? 19.298 1.237 -2.572 1.00 97.81 77 SER A C 1
ATOM 537 O O . SER A 1 77 ? 20.521 1.325 -2.470 1.00 97.81 77 SER A O 1
ATOM 539 N N . LEU A 1 78 ? 18.509 0.950 -1.534 1.00 97.38 78 LEU A N 1
ATOM 540 C CA . LEU A 1 78 ? 19.003 0.800 -0.171 1.00 97.38 78 LEU A CA 1
ATOM 541 C C . LEU A 1 78 ? 19.018 -0.648 0.303 1.00 97.38 78 LEU A C 1
ATOM 543 O O . LEU A 1 78 ? 18.186 -1.474 -0.078 1.00 97.38 78 LEU A O 1
ATOM 547 N N . TYR A 1 79 ? 19.962 -0.896 1.210 1.00 98.56 79 TYR A N 1
ATOM 548 C CA . TYR A 1 79 ? 20.175 -2.156 1.911 1.00 98.56 79 TYR A CA 1
ATOM 549 C C . TYR A 1 79 ? 20.615 -3.324 1.019 1.00 98.56 79 TYR A C 1
ATOM 551 O O . TYR A 1 79 ? 20.444 -3.325 -0.204 1.00 98.56 79 TYR A O 1
ATOM 559 N N . ASN A 1 80 ? 21.230 -4.325 1.649 1.00 98.19 80 ASN A N 1
ATOM 560 C CA . ASN A 1 80 ? 21.809 -5.462 0.942 1.00 98.19 80 ASN A CA 1
ATOM 561 C C . ASN A 1 80 ? 20.728 -6.474 0.558 1.00 98.19 80 ASN A C 1
ATOM 563 O O . ASN A 1 80 ? 20.721 -6.966 -0.573 1.00 98.19 80 ASN A O 1
ATOM 567 N N . GLY A 1 81 ? 19.810 -6.771 1.478 1.00 97.31 81 GLY A N 1
ATOM 568 C CA . GLY A 1 81 ? 18.796 -7.804 1.321 1.00 97.31 81 GLY A CA 1
ATOM 569 C C . GLY A 1 81 ? 19.397 -9.189 1.031 1.00 97.31 81 GLY A C 1
ATOM 570 O O . GLY A 1 81 ? 20.535 -9.473 1.413 1.00 97.31 81 GLY A O 1
ATOM 571 N N . PRO A 1 82 ? 18.653 -10.078 0.346 1.00 97.88 82 PRO A N 1
ATOM 572 C CA . PRO A 1 82 ? 19.171 -11.385 -0.060 1.00 97.88 82 PRO A CA 1
ATOM 573 C C . PRO A 1 82 ? 20.305 -11.261 -1.093 1.00 97.88 82 PRO A C 1
ATOM 575 O O . PRO A 1 82 ? 20.556 -10.188 -1.638 1.00 97.88 82 PRO A O 1
ATOM 578 N N . ALA A 1 83 ? 20.990 -12.365 -1.405 1.00 98.19 83 ALA A N 1
ATOM 579 C CA . ALA A 1 83 ? 22.048 -12.378 -2.418 1.00 98.19 83 ALA A CA 1
ATOM 580 C C . ALA A 1 83 ? 21.556 -11.876 -3.793 1.00 98.19 83 ALA A C 1
ATOM 582 O O . ALA A 1 83 ? 20.388 -12.037 -4.160 1.00 98.19 83 ALA A O 1
ATOM 583 N N . THR A 1 84 ? 22.457 -11.255 -4.558 1.00 98.19 84 THR A N 1
ATOM 584 C CA . THR A 1 84 ? 22.158 -10.765 -5.911 1.00 98.19 84 THR A CA 1
ATOM 585 C C . THR A 1 84 ? 21.823 -11.926 -6.840 1.00 98.19 84 THR A C 1
ATOM 587 O O . THR A 1 84 ? 22.572 -12.896 -6.929 1.00 98.19 84 THR A O 1
ATOM 590 N N . ASN A 1 85 ? 20.715 -11.798 -7.565 1.00 98.00 85 ASN A N 1
ATOM 591 C CA . ASN A 1 85 ? 20.271 -12.760 -8.563 1.00 98.00 85 ASN A CA 1
ATOM 592 C C . ASN A 1 85 ? 20.344 -12.103 -9.954 1.00 98.00 85 ASN A C 1
ATOM 594 O O . ASN A 1 85 ? 19.706 -11.069 -10.155 1.00 98.00 85 ASN A O 1
ATOM 598 N N . PRO A 1 86 ? 21.085 -12.672 -10.926 1.00 97.94 86 PRO A N 1
ATOM 599 C CA . PRO A 1 86 ? 21.234 -12.083 -12.260 1.00 97.94 86 PRO A CA 1
ATOM 600 C C . PRO A 1 86 ? 19.921 -12.004 -13.056 1.00 97.94 86 PRO A C 1
ATOM 602 O O . PRO A 1 86 ? 19.848 -11.254 -14.025 1.00 97.94 86 PRO A O 1
ATOM 605 N N . GLN A 1 87 ? 18.880 -12.742 -12.652 1.00 98.44 87 GLN A N 1
ATOM 606 C CA . GLN A 1 87 ? 17.545 -12.672 -13.255 1.00 98.44 87 GLN A CA 1
ATOM 607 C C . GLN A 1 87 ? 16.714 -11.485 -12.755 1.00 98.44 87 GLN A C 1
ATOM 609 O O . GLN A 1 87 ? 15.633 -11.238 -13.289 1.00 98.44 87 GLN A O 1
ATOM 614 N N . ILE A 1 88 ? 17.193 -10.767 -11.735 1.00 98.75 88 ILE A N 1
ATOM 615 C CA . ILE A 1 88 ? 16.527 -9.605 -11.148 1.00 98.75 88 ILE A CA 1
ATOM 616 C C . ILE A 1 88 ? 17.354 -8.376 -11.489 1.00 98.75 88 ILE A C 1
ATOM 618 O O . ILE A 1 88 ? 18.431 -8.159 -10.930 1.00 98.75 88 ILE A O 1
ATOM 622 N N . THR A 1 89 ? 16.863 -7.574 -12.425 1.00 98.81 89 THR A N 1
ATOM 623 C CA . THR A 1 89 ? 17.589 -6.414 -12.939 1.00 98.81 89 THR A CA 1
ATOM 624 C C . THR A 1 89 ? 16.813 -5.127 -12.729 1.00 98.81 89 THR A C 1
ATOM 626 O O . THR A 1 89 ? 15.597 -5.139 -12.541 1.00 98.81 89 THR A O 1
ATOM 629 N N . ALA A 1 90 ? 17.514 -3.997 -12.746 1.00 98.69 90 ALA A N 1
ATOM 630 C CA . ALA A 1 90 ? 16.897 -2.683 -12.682 1.00 98.69 90 ALA A CA 1
ATOM 631 C C . ALA A 1 90 ? 17.549 -1.707 -13.661 1.00 98.69 90 ALA A C 1
ATOM 633 O O . ALA A 1 90 ? 18.722 -1.849 -14.003 1.00 98.69 90 ALA A O 1
ATOM 634 N N . SER A 1 91 ? 16.781 -0.703 -14.069 1.00 98.62 91 SER A N 1
ATOM 635 C CA . SER A 1 91 ? 17.221 0.383 -14.938 1.00 98.62 91 SER A CA 1
ATOM 636 C C . SER A 1 91 ? 16.615 1.712 -14.480 1.00 98.62 91 SER A C 1
ATOM 638 O O . SER A 1 91 ? 15.484 1.739 -13.993 1.00 98.62 91 SER A O 1
ATOM 640 N N . SER A 1 92 ? 17.365 2.807 -14.625 1.00 97.38 92 SER A N 1
ATOM 641 C CA . SER A 1 92 ? 16.854 4.175 -14.427 1.00 97.38 92 SER A CA 1
ATOM 642 C C . SER A 1 92 ? 16.412 4.838 -15.733 1.00 97.38 92 SER A C 1
ATOM 644 O O . SER A 1 92 ? 15.627 5.778 -15.697 1.00 97.38 92 SER A O 1
ATOM 646 N N . ASP A 1 93 ? 16.915 4.375 -16.878 1.00 96.62 93 ASP A N 1
ATOM 647 C CA . ASP A 1 93 ? 16.656 4.963 -18.198 1.00 96.62 93 ASP A CA 1
ATOM 648 C C . ASP A 1 93 ? 15.744 4.100 -19.080 1.00 96.62 93 ASP A C 1
ATOM 650 O O . ASP A 1 93 ? 15.268 4.572 -20.111 1.00 96.62 93 ASP A O 1
ATOM 654 N N . GLY A 1 94 ? 15.479 2.858 -18.670 1.00 97.81 94 GLY A N 1
ATOM 655 C CA . GLY A 1 94 ? 14.716 1.876 -19.430 1.00 97.81 94 GLY A CA 1
ATOM 656 C C . GLY A 1 94 ? 15.496 1.203 -20.561 1.00 97.81 94 GLY A C 1
ATOM 657 O O . GLY A 1 94 ? 14.930 0.359 -21.243 1.00 97.81 94 GLY A O 1
ATOM 658 N N . GLU A 1 95 ? 16.771 1.533 -20.768 1.00 97.31 95 GLU A N 1
ATOM 659 C CA . GLU A 1 95 ? 17.600 0.980 -21.846 1.00 97.31 95 GLU A CA 1
ATOM 660 C C . GLU A 1 95 ? 18.562 -0.078 -21.308 1.00 97.31 95 GLU A C 1
ATOM 662 O O . GLU A 1 95 ? 18.613 -1.202 -21.815 1.00 97.31 95 GLU A O 1
ATOM 667 N N . VAL A 1 96 ? 19.301 0.255 -20.246 1.00 97.62 96 VAL A N 1
ATOM 668 C CA . VAL A 1 96 ? 20.330 -0.628 -19.688 1.00 97.62 96 VAL A CA 1
ATOM 669 C C . VAL A 1 96 ? 19.850 -1.221 -18.373 1.00 97.62 96 VAL A C 1
ATOM 671 O O . VAL A 1 96 ? 19.684 -0.521 -17.375 1.00 97.62 96 VAL A O 1
ATOM 674 N N . PHE A 1 97 ? 19.651 -2.539 -18.369 1.00 98.44 97 PHE A N 1
ATOM 675 C CA . PHE A 1 97 ? 19.255 -3.303 -17.189 1.00 98.44 97 PHE A CA 1
ATOM 676 C C . PHE A 1 97 ? 20.452 -4.051 -16.612 1.00 98.44 97 PHE A C 1
ATOM 678 O O . PHE A 1 97 ? 21.037 -4.909 -17.273 1.00 98.44 97 PHE A O 1
ATOM 685 N N . THR A 1 98 ? 20.790 -3.760 -15.358 1.00 98.31 98 THR A N 1
ATOM 686 C CA . THR A 1 98 ? 21.881 -4.424 -14.632 1.00 98.31 98 THR A CA 1
ATOM 687 C C . THR A 1 98 ? 21.341 -5.221 -13.447 1.00 98.31 98 THR A C 1
ATOM 689 O O . THR A 1 98 ? 20.285 -4.865 -12.914 1.00 98.31 98 THR A O 1
ATOM 692 N N . PRO A 1 99 ? 22.016 -6.311 -13.020 1.00 98.56 99 PRO A N 1
ATOM 693 C CA . PRO A 1 99 ? 21.626 -7.046 -11.821 1.00 98.56 99 PRO A CA 1
ATOM 694 C C . PRO A 1 99 ? 21.472 -6.122 -10.612 1.00 98.56 99 PRO A C 1
ATOM 696 O O . PRO A 1 99 ? 22.326 -5.273 -10.346 1.00 98.56 99 PRO A O 1
ATOM 699 N N . LEU A 1 100 ? 20.379 -6.293 -9.872 1.00 98.38 100 LEU A N 1
ATOM 700 C CA . LEU A 1 100 ? 20.043 -5.445 -8.737 1.00 98.38 100 LEU A CA 1
ATOM 701 C C . LEU A 1 100 ? 20.994 -5.716 -7.557 1.00 98.38 100 LEU A C 1
ATOM 703 O O . LEU A 1 100 ? 20.801 -6.660 -6.789 1.00 98.38 100 LEU A O 1
ATOM 707 N N . ALA A 1 101 ? 22.035 -4.889 -7.429 1.00 97.31 101 ALA A N 1
ATOM 708 C CA . ALA A 1 101 ? 23.066 -5.043 -6.401 1.00 97.31 101 ALA A CA 1
ATOM 709 C C . ALA A 1 101 ? 22.553 -4.713 -4.984 1.00 97.31 101 ALA A C 1
ATOM 711 O O . ALA A 1 101 ? 22.736 -5.512 -4.062 1.00 97.31 101 ALA A O 1
ATOM 712 N N . LEU A 1 102 ? 21.866 -3.575 -4.839 1.00 97.94 102 LEU A N 1
ATOM 713 C CA . LEU A 1 102 ? 21.221 -3.086 -3.612 1.00 97.94 102 LEU A CA 1
ATOM 714 C C . LEU A 1 102 ? 19.715 -2.911 -3.835 1.00 97.94 102 LEU A C 1
ATOM 716 O O . LEU A 1 102 ? 19.277 -2.843 -4.981 1.00 97.94 102 LEU A O 1
ATOM 720 N N . GLY A 1 103 ? 18.935 -2.819 -2.758 1.00 98.25 103 GLY A N 1
ATOM 721 C CA . GLY A 1 103 ? 17.474 -2.719 -2.808 1.00 98.25 103 GLY A CA 1
ATOM 722 C C . GLY A 1 103 ? 16.819 -3.943 -2.186 1.00 98.25 103 GLY A C 1
ATOM 723 O O . GLY A 1 103 ? 16.349 -4.826 -2.906 1.00 98.25 103 GLY A O 1
ATOM 724 N N . ALA A 1 104 ? 16.806 -4.025 -0.853 1.00 98.75 104 ALA A N 1
ATOM 725 C CA . ALA A 1 104 ? 16.306 -5.203 -0.139 1.00 98.75 104 ALA A CA 1
ATOM 726 C C . ALA A 1 104 ? 14.853 -5.548 -0.505 1.00 98.75 104 ALA A C 1
ATOM 728 O O . ALA A 1 104 ? 14.546 -6.726 -0.718 1.00 98.75 104 ALA A O 1
ATOM 729 N N . PHE A 1 105 ? 13.990 -4.540 -0.672 1.00 98.75 105 PHE A N 1
ATOM 730 C CA . PHE A 1 105 ? 12.628 -4.726 -1.178 1.00 98.75 105 PHE A CA 1
ATOM 731 C C . PHE A 1 105 ? 12.630 -5.370 -2.569 1.00 98.75 105 PHE A C 1
ATOM 733 O O . PHE A 1 105 ? 12.038 -6.433 -2.763 1.00 98.75 105 PHE A O 1
ATOM 740 N N . GLY A 1 106 ? 13.320 -4.751 -3.536 1.00 98.75 106 GLY A N 1
ATOM 741 C CA . GLY A 1 106 ? 13.321 -5.193 -4.930 1.00 98.75 106 GLY A CA 1
ATOM 742 C C . GLY A 1 106 ? 13.915 -6.586 -5.101 1.00 98.75 106 GLY A C 1
ATOM 743 O O . GLY A 1 106 ? 13.358 -7.414 -5.818 1.00 98.75 106 GLY A O 1
ATOM 744 N N . LYS A 1 107 ? 15.007 -6.888 -4.393 1.00 98.81 107 LYS A N 1
ATOM 745 C CA . LYS A 1 107 ? 15.645 -8.211 -4.421 1.00 98.81 107 LYS A CA 1
ATOM 746 C C . LYS A 1 107 ? 14.730 -9.276 -3.824 1.00 98.81 107 LYS A C 1
ATOM 748 O O . LYS A 1 107 ? 14.618 -10.360 -4.390 1.00 98.81 107 LYS A O 1
ATOM 753 N N . THR A 1 108 ? 14.035 -8.965 -2.731 1.00 98.88 108 THR A N 1
ATOM 754 C CA . THR A 1 108 ? 13.083 -9.891 -2.099 1.00 98.88 108 THR A CA 1
ATOM 755 C C . THR A 1 108 ? 11.880 -10.156 -3.004 1.00 98.88 108 THR A C 1
ATOM 757 O O . THR A 1 108 ? 11.612 -11.310 -3.342 1.00 98.88 108 THR A O 1
ATOM 760 N N . ALA A 1 109 ? 11.209 -9.099 -3.471 1.00 98.81 109 ALA A N 1
ATOM 761 C CA . ALA A 1 109 ? 10.064 -9.211 -4.371 1.00 98.81 109 ALA A CA 1
ATOM 762 C C . ALA A 1 109 ? 10.441 -9.917 -5.680 1.00 98.81 109 ALA A C 1
ATOM 764 O O . ALA A 1 109 ? 9.764 -10.847 -6.114 1.00 98.81 109 ALA A O 1
ATOM 765 N N . GLY A 1 110 ? 11.557 -9.506 -6.287 1.00 98.81 110 GLY A N 1
ATOM 766 C CA . GLY A 1 110 ? 12.066 -10.068 -7.529 1.00 98.81 110 GLY A CA 1
ATOM 767 C C . GLY A 1 110 ? 12.376 -11.556 -7.405 1.00 98.81 110 GLY A C 1
ATOM 768 O O . GLY A 1 110 ? 11.906 -12.337 -8.228 1.00 98.81 110 GLY A O 1
ATOM 769 N N . ASN A 1 111 ? 13.100 -11.974 -6.361 1.00 98.81 111 ASN A N 1
ATOM 770 C CA . ASN A 1 111 ? 13.395 -13.390 -6.124 1.00 98.81 111 ASN A CA 1
ATOM 771 C C . ASN A 1 111 ? 12.120 -14.213 -5.914 1.00 98.81 111 ASN A C 1
ATOM 773 O O . ASN A 1 111 ? 12.006 -15.315 -6.459 1.00 98.81 111 ASN A O 1
ATOM 777 N N . LEU A 1 112 ? 11.147 -13.683 -5.167 1.00 98.56 112 LEU A N 1
ATOM 778 C CA . LEU A 1 112 ? 9.867 -14.351 -4.953 1.00 98.56 112 LEU A CA 1
ATOM 779 C C . LEU A 1 112 ? 9.110 -14.540 -6.277 1.00 98.56 112 LEU A C 1
ATOM 781 O O . LEU A 1 112 ? 8.680 -15.652 -6.583 1.00 98.56 112 LEU A O 1
ATOM 785 N N . ILE A 1 113 ? 9.012 -13.489 -7.097 1.00 98.69 113 ILE A N 1
ATOM 786 C CA . ILE A 1 113 ? 8.351 -13.538 -8.409 1.00 98.69 113 ILE A CA 1
ATOM 787 C C . ILE A 1 113 ? 9.082 -14.503 -9.350 1.00 98.69 113 ILE A C 1
ATOM 789 O O . ILE A 1 113 ? 8.449 -15.368 -9.954 1.00 98.69 113 ILE A O 1
ATOM 793 N N . ASN A 1 114 ? 10.406 -14.388 -9.461 1.00 98.56 114 ASN A N 1
ATOM 794 C CA . ASN A 1 114 ? 11.222 -15.201 -10.360 1.00 98.56 114 ASN A CA 1
ATOM 795 C C . ASN A 1 114 ? 11.143 -16.691 -10.019 1.00 98.56 114 ASN A C 1
ATOM 797 O O . ASN A 1 114 ? 10.837 -17.497 -10.895 1.00 98.56 114 ASN A O 1
ATOM 801 N N . SER A 1 115 ? 11.324 -17.052 -8.748 1.00 98.06 115 SER A N 1
ATOM 802 C CA . SER A 1 115 ? 11.267 -18.452 -8.303 1.00 98.06 115 SER A CA 1
ATOM 803 C C . SER A 1 115 ? 9.896 -19.103 -8.513 1.00 98.06 115 SER A C 1
ATOM 805 O O . SER A 1 115 ? 9.824 -20.296 -8.789 1.00 98.06 115 SER A O 1
ATOM 807 N N . ASN A 1 116 ? 8.807 -18.334 -8.420 1.00 98.06 116 ASN A N 1
ATOM 808 C CA . ASN A 1 116 ? 7.442 -18.863 -8.505 1.00 98.06 116 ASN A CA 1
ATOM 809 C C . ASN A 1 116 ? 6.806 -18.778 -9.898 1.00 98.06 116 ASN A C 1
ATOM 811 O O . ASN A 1 116 ? 5.779 -19.416 -10.127 1.00 98.06 116 ASN A O 1
ATOM 815 N N . SER A 1 117 ? 7.358 -17.965 -10.800 1.00 97.25 117 SER A N 1
ATOM 816 C CA . SER A 1 117 ? 6.848 -17.806 -12.170 1.00 97.25 117 SER A CA 1
ATOM 817 C C . SER A 1 117 ? 7.801 -18.339 -13.239 1.00 97.25 117 SER A C 1
ATOM 819 O O . SER A 1 117 ? 7.390 -18.500 -14.385 1.00 97.25 117 SER A O 1
ATOM 821 N N . GLY A 1 118 ? 9.074 -18.567 -12.898 1.00 96.69 118 GLY A N 1
ATOM 822 C CA . GLY A 1 118 ? 10.135 -18.882 -13.855 1.00 96.69 118 GLY A CA 1
ATOM 823 C C . GLY A 1 118 ? 10.528 -17.710 -14.764 1.00 96.69 118 GLY A C 1
ATOM 824 O O . GLY A 1 118 ? 11.371 -17.882 -15.640 1.00 96.69 118 GLY A O 1
ATOM 825 N N . ARG A 1 119 ? 9.938 -16.520 -14.583 1.00 98.00 119 ARG A N 1
ATOM 826 C CA . ARG A 1 119 ? 10.184 -15.331 -15.414 1.00 98.00 119 ARG A CA 1
ATOM 827 C C . ARG A 1 119 ? 11.280 -14.458 -14.797 1.00 98.00 119 ARG A C 1
ATOM 829 O O . ARG A 1 119 ? 11.253 -14.243 -13.582 1.00 98.00 119 ARG A O 1
ATOM 836 N N . PRO A 1 120 ? 12.228 -13.915 -15.579 1.00 98.44 120 PRO A N 1
ATOM 837 C CA . PRO A 1 120 ? 13.110 -12.853 -15.093 1.00 98.44 120 PRO A CA 1
ATOM 838 C C . PRO A 1 120 ? 12.294 -11.629 -14.651 1.00 98.44 120 PRO A C 1
ATOM 840 O O . PRO A 1 120 ? 11.177 -11.426 -15.126 1.00 98.44 120 PRO A O 1
ATOM 843 N N . VAL A 1 121 ? 12.841 -10.790 -13.774 1.00 98.81 121 VAL A N 1
ATOM 844 C CA . VAL A 1 121 ? 12.167 -9.572 -13.296 1.00 98.81 121 VAL A CA 1
ATOM 845 C C . VAL A 1 121 ? 13.003 -8.352 -13.649 1.00 98.81 121 VAL A C 1
ATOM 847 O O . VAL A 1 121 ? 14.204 -8.312 -13.382 1.00 98.81 121 VAL A O 1
ATOM 850 N N . ARG A 1 122 ? 12.355 -7.354 -14.249 1.00 98.81 122 ARG A N 1
ATOM 851 C CA . ARG A 1 122 ? 12.946 -6.068 -14.619 1.00 98.81 122 ARG A CA 1
ATOM 852 C C . ARG A 1 122 ? 12.260 -4.955 -13.845 1.00 98.81 122 ARG A C 1
ATOM 854 O O . ARG A 1 122 ? 11.047 -4.799 -13.935 1.00 98.81 122 ARG A O 1
ATOM 861 N N . PHE A 1 123 ? 13.029 -4.155 -13.125 1.00 98.88 123 PHE A N 1
ATOM 862 C CA . PHE A 1 123 ? 12.523 -2.978 -12.433 1.00 98.88 123 PHE A CA 1
ATOM 863 C C . PHE A 1 123 ? 12.896 -1.692 -13.166 1.00 98.88 123 PHE A C 1
ATOM 865 O O . PHE A 1 123 ? 14.040 -1.521 -13.585 1.00 98.88 123 PHE A O 1
ATOM 872 N N . ILE A 1 124 ? 11.949 -0.765 -13.278 1.00 98.88 124 ILE A N 1
ATOM 873 C CA . ILE A 1 124 ? 12.201 0.590 -13.782 1.00 98.88 124 ILE A CA 1
ATOM 874 C C . ILE A 1 124 ? 12.119 1.552 -12.601 1.00 98.88 124 ILE A C 1
ATOM 876 O O . ILE A 1 124 ? 11.082 1.654 -11.941 1.00 98.88 124 ILE A O 1
ATOM 880 N N . ARG A 1 125 ? 13.229 2.233 -12.315 1.00 98.56 125 ARG A N 1
ATOM 881 C CA . ARG A 1 125 ? 13.360 3.169 -11.196 1.00 98.56 125 ARG A CA 1
ATOM 882 C C . ARG A 1 125 ? 12.706 4.495 -11.565 1.00 98.56 125 ARG A C 1
ATOM 884 O O . ARG A 1 125 ? 13.123 5.138 -12.520 1.00 98.56 125 ARG A O 1
ATOM 891 N N . GLY A 1 126 ? 11.725 4.916 -10.779 1.00 97.69 126 GLY A N 1
ATOM 892 C CA . GLY A 1 126 ? 11.124 6.244 -10.905 1.00 97.69 126 GLY A CA 1
ATOM 893 C C . GLY A 1 126 ? 10.827 6.922 -9.578 1.00 97.69 126 GLY A C 1
ATOM 894 O O . GLY A 1 126 ? 10.277 8.012 -9.589 1.00 97.69 126 GLY A O 1
ATOM 895 N N . GLY A 1 127 ? 11.164 6.320 -8.435 1.00 96.88 127 GLY A N 1
ATOM 896 C CA . GLY A 1 127 ? 11.006 6.998 -7.151 1.00 96.88 127 GLY A CA 1
ATOM 897 C C . GLY A 1 127 ? 11.893 8.240 -7.065 1.00 96.88 127 GLY A C 1
ATOM 898 O O . GLY A 1 127 ? 13.049 8.194 -7.484 1.00 96.88 127 GLY A O 1
ATOM 899 N N . ILE A 1 128 ? 11.350 9.335 -6.532 1.00 97.56 128 ILE A N 1
ATOM 900 C CA . ILE A 1 128 ? 12.068 10.601 -6.343 1.00 97.56 128 ILE A CA 1
ATOM 901 C C . ILE A 1 128 ? 11.775 11.126 -4.939 1.00 97.56 128 ILE A C 1
ATOM 903 O O . ILE A 1 128 ? 10.639 11.503 -4.637 1.00 97.56 128 ILE A O 1
ATOM 907 N N . GLY A 1 129 ? 12.794 11.177 -4.085 1.00 96.50 129 GLY A N 1
ATOM 908 C CA . GLY A 1 129 ? 12.690 11.642 -2.708 1.00 96.50 129 GLY A CA 1
ATOM 909 C C . GLY A 1 129 ? 12.065 13.029 -2.541 1.00 96.50 129 GLY A C 1
ATOM 910 O O . GLY A 1 129 ? 12.118 13.879 -3.428 1.00 96.50 129 GLY A O 1
ATOM 911 N N . ALA A 1 130 ? 11.451 13.244 -1.374 1.00 95.50 130 ALA A N 1
ATOM 912 C CA . ALA A 1 130 ? 10.812 14.500 -0.962 1.00 95.50 130 ALA A CA 1
ATOM 913 C C . ALA A 1 130 ? 9.672 15.011 -1.870 1.00 95.50 130 ALA A C 1
ATOM 915 O O . ALA A 1 130 ? 9.205 16.136 -1.700 1.00 95.50 130 ALA A O 1
ATOM 916 N N . THR A 1 131 ? 9.178 14.192 -2.803 1.00 98.06 131 THR A N 1
ATOM 917 C CA . THR A 1 131 ? 8.074 14.587 -3.688 1.00 98.06 131 THR A CA 1
ATOM 918 C C . THR A 1 131 ? 6.698 14.314 -3.083 1.00 98.06 131 THR A C 1
ATOM 920 O O . THR A 1 131 ? 6.553 13.416 -2.244 1.00 98.06 131 THR A O 1
ATOM 923 N N . THR A 1 132 ? 5.693 15.080 -3.512 1.00 98.19 132 THR A N 1
ATOM 924 C CA . THR A 1 132 ? 4.277 14.958 -3.120 1.00 98.19 132 THR A CA 1
ATOM 925 C C . THR A 1 132 ? 3.423 14.380 -4.249 1.00 98.19 132 THR A C 1
ATOM 927 O O . THR A 1 132 ? 3.767 14.482 -5.429 1.00 98.19 132 THR A O 1
ATOM 930 N N . LEU A 1 133 ? 2.271 13.805 -3.918 1.00 98.31 133 LEU A N 1
ATOM 931 C CA . LEU A 1 133 ? 1.275 13.353 -4.882 1.00 98.31 133 LEU A CA 1
ATOM 932 C C . LEU A 1 133 ? 0.790 14.528 -5.732 1.00 98.31 133 LEU A C 1
ATOM 934 O O . LEU A 1 133 ? 0.644 14.369 -6.942 1.00 98.31 133 LEU A O 1
ATOM 938 N N . ALA A 1 134 ? 0.643 15.726 -5.162 1.00 95.69 134 ALA A N 1
ATOM 939 C CA . ALA A 1 134 ? 0.356 16.935 -5.937 1.00 95.69 134 ALA A CA 1
ATOM 940 C C . ALA A 1 134 ? 1.392 17.200 -7.056 1.00 95.69 134 ALA A C 1
ATOM 942 O O . ALA A 1 134 ? 1.024 17.536 -8.182 1.00 95.69 134 ALA A O 1
ATOM 943 N N . GLN A 1 135 ? 2.690 16.996 -6.798 1.00 97.88 135 GLN A N 1
ATOM 944 C CA . GLN A 1 135 ? 3.730 17.144 -7.825 1.00 97.88 135 GLN A CA 1
ATOM 945 C C . GLN A 1 135 ? 3.641 16.047 -8.890 1.00 97.88 135 GLN A C 1
ATOM 947 O O . GLN A 1 135 ? 3.705 16.345 -10.085 1.00 97.88 135 GLN A O 1
ATOM 952 N N . TRP A 1 136 ? 3.446 14.793 -8.473 1.00 98.56 136 TRP A N 1
ATOM 953 C CA . TRP A 1 136 ? 3.308 13.639 -9.368 1.00 98.56 136 TRP A CA 1
ATOM 954 C C . TRP A 1 136 ? 2.049 13.693 -10.242 1.00 98.56 136 TRP A C 1
ATOM 956 O O . TRP A 1 136 ? 2.081 13.268 -11.396 1.00 98.56 136 TRP A O 1
ATOM 966 N N . SER A 1 137 ? 0.949 14.231 -9.715 1.00 97.94 137 SER A N 1
ATOM 967 C CA . SER A 1 137 ? -0.352 14.342 -10.389 1.00 97.94 137 SER A CA 1
ATOM 968 C C . SER A 1 137 ? -0.543 15.659 -11.148 1.00 97.94 137 SER A C 1
ATOM 970 O O . SER A 1 137 ? -1.564 15.849 -11.795 1.00 97.94 137 SER A O 1
ATOM 972 N N . SER A 1 138 ? 0.433 16.567 -11.144 1.00 97.25 138 SER A N 1
ATOM 973 C CA . SER A 1 138 ? 0.350 17.791 -11.951 1.00 97.25 138 SER A CA 1
ATOM 974 C C . SER A 1 138 ? 0.387 17.485 -13.458 1.00 97.25 138 SER A C 1
ATOM 976 O O . SER A 1 138 ? 1.073 16.557 -13.896 1.00 97.25 138 SER A O 1
ATOM 978 N N . SER A 1 139 ? -0.321 18.259 -14.291 1.00 94.56 139 SER A N 1
ATOM 979 C CA . SER A 1 139 ? -0.420 17.992 -15.740 1.00 94.56 139 SER A CA 1
ATOM 980 C C . SER A 1 139 ? 0.936 17.935 -16.453 1.00 94.56 139 SER A C 1
ATOM 982 O O . SER A 1 139 ? 1.099 17.131 -17.359 1.00 94.56 139 SER A O 1
ATOM 984 N N . ASN A 1 140 ? 1.924 18.705 -15.991 1.00 94.75 140 ASN A N 1
ATOM 985 C CA . ASN A 1 140 ? 3.282 18.744 -16.546 1.00 94.75 140 ASN A CA 1
ATOM 986 C C . ASN A 1 140 ? 4.325 18.220 -15.549 1.00 94.75 140 ASN A C 1
ATOM 988 O O . ASN A 1 140 ? 5.410 18.787 -15.445 1.00 94.75 140 ASN A O 1
ATOM 992 N N . SER A 1 141 ? 3.984 17.186 -14.774 1.00 98.19 141 SER A N 1
ATOM 993 C CA . SER A 1 141 ? 4.873 16.628 -13.750 1.00 98.19 141 SER A CA 1
ATOM 994 C C . SER A 1 141 ? 6.211 16.174 -14.356 1.00 98.19 141 SER A C 1
ATOM 996 O O . SER A 1 141 ? 6.234 15.179 -15.090 1.00 98.19 141 SER A O 1
ATOM 998 N N . PRO A 1 142 ? 7.345 16.834 -14.040 1.00 97.00 142 PRO A N 1
ATOM 999 C CA . PRO A 1 142 ? 8.649 16.378 -14.516 1.00 97.00 142 PRO A CA 1
ATOM 1000 C C . PRO A 1 142 ? 9.028 15.017 -13.914 1.00 97.00 142 PRO A C 1
ATOM 1002 O O . PRO A 1 142 ? 9.674 14.212 -14.583 1.00 97.00 142 PRO A O 1
ATOM 1005 N N . GLN A 1 143 ? 8.576 14.731 -12.686 1.00 95.12 143 GLN A N 1
ATOM 1006 C CA . GLN A 1 143 ? 8.770 13.443 -12.017 1.00 95.12 143 GLN A CA 1
ATOM 1007 C C . GLN A 1 143 ? 8.137 12.304 -12.823 1.00 95.12 143 GLN A C 1
ATOM 1009 O O . GLN A 1 143 ? 8.793 11.313 -13.149 1.00 95.12 143 GLN A O 1
ATOM 1014 N N . ARG A 1 144 ? 6.867 12.481 -13.209 1.00 98.25 144 ARG A N 1
ATOM 1015 C CA . ARG A 1 144 ? 6.139 11.507 -14.026 1.00 98.25 144 ARG A CA 1
ATOM 1016 C C . ARG A 1 144 ? 6.740 11.380 -15.421 1.00 98.25 144 ARG A C 1
ATOM 1018 O O . ARG A 1 144 ? 6.916 10.260 -15.893 1.00 98.25 144 ARG A O 1
ATOM 1025 N N . ALA A 1 145 ? 7.089 12.498 -16.058 1.00 98.38 145 ALA A N 1
ATOM 1026 C CA . ALA A 1 145 ? 7.625 12.512 -17.417 1.00 98.38 145 ALA A CA 1
ATOM 1027 C C . ALA A 1 145 ? 8.913 11.678 -17.553 1.00 98.38 145 ALA A C 1
ATOM 1029 O O . ALA A 1 145 ? 9.057 10.927 -18.520 1.00 98.38 145 ALA A O 1
ATOM 1030 N N . ALA A 1 146 ? 9.818 11.756 -16.570 1.00 97.00 146 ALA A N 1
ATOM 1031 C CA . ALA A 1 146 ? 11.043 10.957 -16.556 1.00 97.00 146 ALA A CA 1
ATOM 1032 C C . ALA A 1 146 ? 10.748 9.447 -16.493 1.00 97.00 146 ALA A C 1
ATOM 1034 O O . ALA A 1 146 ? 11.269 8.679 -17.304 1.00 97.00 146 ALA A O 1
ATOM 1035 N N . LEU A 1 147 ? 9.855 9.022 -15.591 1.00 98.69 147 LEU A N 1
ATOM 1036 C CA . LEU A 1 147 ? 9.452 7.618 -15.483 1.00 98.69 147 LEU A CA 1
ATOM 1037 C C . LEU A 1 147 ? 8.736 7.127 -16.751 1.00 98.69 147 LEU A C 1
ATOM 1039 O O . LEU A 1 147 ? 9.026 6.039 -17.242 1.00 98.69 147 LEU A O 1
ATOM 1043 N N . VAL A 1 148 ? 7.834 7.933 -17.316 1.00 98.81 148 VAL A N 1
ATOM 1044 C CA . VAL A 1 148 ? 7.137 7.629 -18.576 1.00 98.81 148 VAL A CA 1
ATOM 1045 C C . VAL A 1 148 ? 8.131 7.386 -19.714 1.00 98.81 148 VAL A C 1
ATOM 1047 O O . VAL A 1 148 ? 7.973 6.429 -20.475 1.00 98.81 148 VAL A O 1
ATOM 1050 N N . ALA A 1 149 ? 9.165 8.223 -19.832 1.00 98.62 149 ALA A N 1
ATOM 1051 C CA . ALA A 1 149 ? 10.202 8.053 -20.845 1.00 98.62 149 ALA A CA 1
ATOM 1052 C C . ALA A 1 149 ? 10.968 6.733 -20.660 1.00 98.62 149 ALA A C 1
ATOM 1054 O O . ALA A 1 149 ? 11.177 6.013 -21.638 1.00 98.62 149 ALA A O 1
ATOM 1055 N N . ALA A 1 150 ? 11.318 6.379 -19.420 1.00 98.69 150 ALA A N 1
ATOM 1056 C CA . ALA A 1 150 ? 11.983 5.115 -19.113 1.00 98.69 150 ALA A CA 1
ATOM 1057 C C . ALA A 1 150 ? 11.090 3.894 -19.411 1.00 98.69 150 ALA A C 1
ATOM 1059 O O . ALA A 1 150 ? 11.550 2.926 -20.013 1.00 98.69 150 ALA A O 1
ATOM 1060 N N . ILE A 1 151 ? 9.793 3.948 -19.085 1.00 98.81 151 ILE A N 1
ATOM 1061 C CA . ILE A 1 151 ? 8.838 2.878 -19.428 1.00 98.81 151 ILE A CA 1
ATOM 1062 C C . ILE A 1 151 ? 8.771 2.671 -20.944 1.00 98.81 151 ILE A C 1
ATOM 1064 O O . ILE A 1 151 ? 8.834 1.534 -21.412 1.00 98.81 151 ILE A O 1
ATOM 1068 N N . LYS A 1 152 ? 8.695 3.754 -21.728 1.00 98.69 152 LYS A N 1
ATOM 1069 C CA . LYS A 1 152 ? 8.681 3.664 -23.196 1.00 98.69 152 LYS A CA 1
ATOM 1070 C C . LYS A 1 152 ? 9.953 3.032 -23.751 1.00 98.69 152 LYS A C 1
ATOM 1072 O O . LYS A 1 152 ? 9.867 2.162 -24.613 1.00 98.69 152 LYS A O 1
ATOM 1077 N N . LYS A 1 153 ? 11.119 3.442 -23.248 1.00 98.56 153 LYS A N 1
ATOM 1078 C CA . LYS A 1 153 ? 12.422 2.900 -23.663 1.00 98.56 153 LYS A CA 1
ATOM 1079 C C . LYS A 1 153 ? 12.575 1.415 -23.329 1.00 98.56 153 LYS A C 1
ATOM 1081 O O . LYS A 1 153 ? 13.112 0.668 -24.139 1.00 98.56 153 LYS A O 1
ATOM 1086 N N . ALA A 1 154 ? 12.004 0.973 -22.209 1.00 98.38 154 ALA A N 1
ATOM 1087 C CA . ALA A 1 154 ? 11.964 -0.437 -21.825 1.00 98.38 154 ALA A CA 1
ATOM 1088 C C . ALA A 1 154 ? 11.014 -1.297 -22.682 1.00 98.38 154 ALA A C 1
ATOM 1090 O O . ALA A 1 154 ? 10.991 -2.519 -22.526 1.00 98.38 154 ALA A O 1
ATOM 1091 N N . GLY A 1 155 ? 10.231 -0.680 -23.577 1.00 98.12 155 GLY A N 1
ATOM 1092 C CA . GLY A 1 155 ? 9.211 -1.353 -24.382 1.00 98.12 155 GLY A CA 1
ATOM 1093 C C . GLY A 1 155 ? 7.878 -1.562 -23.654 1.00 98.12 155 GLY A C 1
ATOM 1094 O O . GLY A 1 155 ? 7.046 -2.328 -24.132 1.00 98.12 155 GLY A O 1
ATOM 1095 N N . GLY A 1 156 ? 7.666 -0.892 -22.517 1.00 98.38 156 GLY A N 1
ATOM 1096 C CA . GLY A 1 156 ? 6.457 -0.980 -21.699 1.00 98.38 156 GLY A CA 1
ATOM 1097 C C . GLY A 1 156 ? 6.717 -1.470 -20.273 1.00 98.38 156 GLY A C 1
ATOM 1098 O O . GLY A 1 156 ? 7.849 -1.710 -19.856 1.00 98.38 156 GLY A O 1
ATOM 1099 N N . ALA A 1 157 ? 5.636 -1.607 -19.508 1.00 98.69 157 ALA A N 1
ATOM 1100 C CA . ALA A 1 157 ? 5.629 -2.176 -18.167 1.00 98.69 157 ALA A CA 1
ATOM 1101 C C . ALA A 1 157 ? 4.383 -3.052 -17.997 1.00 98.69 157 ALA A C 1
ATOM 1103 O O . ALA A 1 157 ? 3.286 -2.664 -18.398 1.00 98.69 157 ALA A O 1
ATOM 1104 N N . ASP A 1 158 ? 4.563 -4.220 -17.386 1.00 98.75 158 ASP A N 1
ATOM 1105 C CA . ASP A 1 158 ? 3.482 -5.143 -17.039 1.00 98.75 158 ASP A CA 1
ATOM 1106 C C . ASP A 1 158 ? 2.702 -4.619 -15.821 1.00 98.75 158 ASP A C 1
ATOM 1108 O O . ASP A 1 158 ? 1.474 -4.726 -15.748 1.00 98.75 158 ASP A O 1
ATOM 1112 N N . ALA A 1 159 ? 3.424 -4.017 -14.870 1.00 98.88 159 ALA A N 1
ATOM 1113 C CA . ALA A 1 159 ? 2.852 -3.421 -13.674 1.00 98.88 159 ALA A CA 1
ATOM 1114 C C . ALA A 1 159 ? 3.554 -2.123 -13.251 1.00 98.88 159 ALA A C 1
ATOM 1116 O O . ALA A 1 159 ? 4.694 -1.850 -13.630 1.00 98.88 159 ALA A O 1
ATOM 1117 N N . ILE A 1 160 ? 2.872 -1.334 -12.422 1.00 98.88 160 ILE A N 1
ATOM 1118 C CA . ILE A 1 160 ? 3.381 -0.102 -11.822 1.00 98.88 160 ILE A CA 1
ATOM 1119 C C . ILE A 1 160 ? 3.096 -0.137 -10.318 1.00 98.88 160 ILE A C 1
ATOM 1121 O O . ILE A 1 160 ? 1.944 -0.260 -9.913 1.00 98.88 160 ILE A O 1
ATOM 1125 N N . LEU A 1 161 ? 4.124 -0.013 -9.482 1.00 98.88 161 LEU A N 1
ATOM 1126 C CA . LEU A 1 161 ? 3.963 0.289 -8.062 1.00 98.88 161 LEU A CA 1
ATOM 1127 C C . LEU A 1 161 ? 3.860 1.805 -7.893 1.00 98.88 161 LEU A C 1
ATOM 1129 O O . LEU A 1 161 ? 4.772 2.524 -8.295 1.00 98.88 161 LEU A O 1
ATOM 1133 N N . VAL A 1 162 ? 2.782 2.281 -7.276 1.00 98.75 162 VAL A N 1
ATOM 1134 C CA . VAL A 1 162 ? 2.592 3.687 -6.911 1.00 98.75 162 VAL A CA 1
ATOM 1135 C C . VAL A 1 162 ? 2.566 3.795 -5.392 1.00 98.75 162 VAL A C 1
ATOM 1137 O O . VAL A 1 162 ? 1.704 3.201 -4.748 1.00 98.75 162 VAL A O 1
ATOM 1140 N N . GLN A 1 163 ? 3.491 4.565 -4.819 1.00 98.12 163 GLN A N 1
ATOM 1141 C CA . GLN A 1 163 ? 3.470 4.908 -3.395 1.00 98.12 163 GLN A CA 1
ATOM 1142 C C . GLN A 1 163 ? 3.949 6.344 -3.177 1.00 98.12 163 GLN A C 1
ATOM 1144 O O . GLN A 1 163 ? 5.137 6.673 -3.254 1.00 98.12 163 GLN A O 1
ATOM 1149 N N . VAL A 1 164 ? 2.985 7.219 -2.922 1.00 97.44 164 VAL A N 1
ATOM 1150 C CA . VAL A 1 164 ? 3.155 8.663 -2.761 1.00 97.44 164 VAL A CA 1
ATOM 1151 C C . VAL A 1 164 ? 1.960 9.204 -1.970 1.00 97.44 164 VAL A C 1
ATOM 1153 O O . VAL A 1 164 ? 0.906 8.581 -1.978 1.00 97.44 164 VAL A O 1
ATOM 1156 N N . GLY A 1 165 ? 2.116 10.347 -1.298 1.00 96.44 165 GLY A N 1
ATOM 1157 C CA . GLY A 1 165 ? 1.042 10.984 -0.524 1.00 96.44 165 GLY A CA 1
ATOM 1158 C C . GLY A 1 165 ? 1.397 11.240 0.940 1.00 96.44 165 GLY A C 1
ATOM 1159 O O . GLY A 1 165 ? 0.920 12.203 1.530 1.00 96.44 165 GLY A O 1
ATOM 1160 N N . ARG A 1 166 ? 2.325 10.462 1.520 1.00 95.25 166 ARG A N 1
ATOM 1161 C CA . ARG A 1 166 ? 2.844 10.711 2.882 1.00 95.25 166 ARG A CA 1
ATOM 1162 C C . ARG A 1 166 ? 3.344 12.147 3.058 1.00 95.25 166 ARG A C 1
ATOM 1164 O O . ARG A 1 166 ? 3.080 12.769 4.081 1.00 95.25 166 ARG A O 1
ATOM 1171 N N . ASN A 1 167 ? 4.063 12.684 2.070 1.00 97.06 167 ASN A N 1
ATOM 1172 C CA . ASN A 1 167 ? 4.572 14.058 2.137 1.00 97.06 167 ASN A CA 1
ATOM 1173 C C . ASN A 1 167 ? 3.469 15.107 1.989 1.00 97.06 167 ASN A C 1
ATOM 1175 O O . ASN A 1 167 ? 3.614 16.199 2.521 1.00 97.06 167 ASN A O 1
ATOM 1179 N N . ASP A 1 168 ? 2.365 14.792 1.315 1.00 97.75 168 ASP A N 1
ATOM 1180 C CA . ASP A 1 168 ? 1.194 15.664 1.248 1.00 97.75 168 ASP A CA 1
ATOM 1181 C C . ASP A 1 168 ? 0.598 15.831 2.649 1.00 97.75 168 ASP A C 1
ATOM 1183 O O . ASP A 1 168 ? 0.324 16.951 3.074 1.00 97.75 168 ASP A O 1
ATOM 1187 N N . ALA A 1 169 ? 0.480 14.731 3.399 1.00 95.81 169 ALA A N 1
ATOM 1188 C CA . ALA A 1 169 ? 0.031 14.769 4.786 1.00 95.81 169 ALA A CA 1
ATOM 1189 C C . ALA A 1 169 ? 1.033 15.485 5.704 1.00 95.81 169 ALA A C 1
ATOM 1191 O O . ALA A 1 169 ? 0.656 16.368 6.472 1.00 95.81 169 ALA A O 1
ATOM 1192 N N . ALA A 1 170 ? 2.327 15.171 5.583 1.00 95.44 170 ALA A N 1
ATOM 1193 C CA . ALA A 1 170 ? 3.373 15.819 6.376 1.00 95.44 170 ALA A CA 1
ATOM 1194 C C . ALA A 1 170 ? 3.448 17.339 6.137 1.00 95.44 170 ALA A C 1
ATOM 1196 O O . ALA A 1 170 ? 3.717 18.094 7.070 1.00 95.44 170 ALA A O 1
ATOM 1197 N N . ASN A 1 171 ? 3.169 17.787 4.910 1.00 96.94 171 ASN A N 1
ATOM 1198 C CA . ASN A 1 171 ? 3.165 19.199 4.527 1.00 96.94 171 ASN A CA 1
ATOM 1199 C C . ASN A 1 171 ? 1.809 19.885 4.737 1.00 96.94 171 ASN A C 1
ATOM 1201 O O . ASN A 1 171 ? 1.656 21.042 4.350 1.00 96.94 171 ASN A O 1
ATOM 1205 N N . LEU A 1 172 ? 0.838 19.199 5.343 1.00 97.00 172 LEU A N 1
ATOM 1206 C CA . LEU A 1 172 ? -0.481 19.736 5.664 1.00 97.00 172 LEU A CA 1
ATOM 1207 C C . LEU A 1 172 ? -1.325 20.169 4.446 1.00 97.00 172 LEU A C 1
ATOM 1209 O O . LEU A 1 172 ? -2.131 21.095 4.554 1.00 97.00 172 LEU A O 1
ATOM 1213 N N . ILE A 1 173 ? -1.186 19.498 3.296 1.00 96.88 173 ILE A N 1
ATOM 1214 C CA . ILE A 1 173 ? -1.901 19.841 2.047 1.00 96.88 173 ILE A CA 1
ATOM 1215 C C . ILE A 1 173 ? -3.028 18.864 1.653 1.00 96.88 173 ILE A C 1
ATOM 1217 O O . ILE A 1 173 ? -3.660 19.027 0.609 1.00 96.88 173 ILE A O 1
ATOM 1221 N N . VAL A 1 174 ? -3.330 17.853 2.469 1.00 96.81 174 VAL A N 1
ATOM 1222 C CA . VAL A 1 174 ? -4.454 16.921 2.279 1.00 96.81 174 VAL A CA 1
ATOM 1223 C C . VAL A 1 174 ? -5.750 17.500 2.854 1.00 96.81 174 VAL A C 1
ATOM 1225 O O . VAL A 1 174 ? -6.073 17.348 4.036 1.00 96.81 174 VAL A O 1
ATOM 1228 N N . SER A 1 175 ? -6.556 18.119 1.991 1.00 92.88 175 SER A N 1
ATOM 1229 C CA . SER A 1 175 ? -7.838 18.702 2.409 1.00 92.88 175 SER A CA 1
ATOM 1230 C C . SER A 1 175 ? -8.950 17.663 2.593 1.00 92.88 175 SER A C 1
ATOM 1232 O O . SER A 1 175 ? -9.652 17.685 3.600 1.00 92.88 175 SER A O 1
ATOM 1234 N N . THR A 1 176 ? -9.136 16.745 1.638 1.00 96.75 176 THR A N 1
ATOM 1235 C CA . THR A 1 176 ? -10.235 15.762 1.657 1.00 96.75 176 THR A CA 1
ATOM 1236 C C . THR A 1 176 ? -9.801 14.412 1.089 1.00 96.75 176 THR A C 1
ATOM 1238 O O . THR A 1 176 ? -8.863 14.336 0.293 1.00 96.75 176 THR A O 1
ATOM 1241 N N . ILE A 1 177 ? -10.523 13.349 1.466 1.00 96.50 177 ILE A N 1
ATOM 1242 C CA . ILE A 1 177 ? -10.336 11.996 0.913 1.00 96.50 177 ILE A CA 1
ATOM 1243 C C . ILE A 1 177 ? -10.548 12.013 -0.608 1.00 96.50 177 ILE A C 1
ATOM 1245 O O . ILE A 1 177 ? -9.687 11.560 -1.353 1.00 96.50 177 ILE A O 1
ATOM 1249 N N . GLU A 1 178 ? -11.657 12.590 -1.086 1.00 97.94 178 GLU A N 1
ATOM 1250 C CA . GLU A 1 178 ? -11.981 12.600 -2.522 1.00 97.94 178 GLU A CA 1
ATOM 1251 C C . GLU A 1 178 ? -11.004 13.451 -3.350 1.00 97.94 178 GLU A C 1
ATOM 1253 O O . GLU A 1 178 ? -10.703 13.106 -4.492 1.00 97.94 178 GLU A O 1
ATOM 1258 N N . GLY A 1 179 ? -10.452 14.526 -2.775 1.00 98.00 179 GLY A N 1
ATOM 1259 C CA . GLY A 1 179 ? -9.404 15.316 -3.423 1.00 98.00 179 GLY A CA 1
ATOM 1260 C C . GLY A 1 179 ? -8.141 14.489 -3.673 1.00 98.00 179 GLY A C 1
ATOM 1261 O O . GLY A 1 179 ? -7.624 14.476 -4.791 1.00 98.00 179 GLY A O 1
ATOM 1262 N N . GLN A 1 180 ? -7.692 13.728 -2.669 1.00 97.94 180 GLN A N 1
ATOM 1263 C CA . GLN A 1 180 ? -6.544 12.830 -2.831 1.00 97.94 180 GLN A CA 1
ATOM 1264 C C . GLN A 1 180 ? -6.850 11.638 -3.737 1.00 97.94 180 GLN A C 1
ATOM 1266 O O . GLN A 1 180 ? -6.027 11.276 -4.579 1.00 97.94 180 GLN A O 1
ATOM 1271 N N . ALA A 1 181 ? -8.054 11.070 -3.647 1.00 98.44 181 ALA A N 1
ATOM 1272 C CA . ALA A 1 181 ? -8.480 10.002 -4.544 1.00 98.44 181 ALA A CA 1
ATOM 1273 C C . ALA A 1 181 ? -8.478 10.488 -6.000 1.00 98.44 181 ALA A C 1
ATOM 1275 O O . ALA A 1 181 ? -7.962 9.802 -6.879 1.00 98.44 181 ALA A O 1
ATOM 1276 N N . THR A 1 182 ? -8.963 11.704 -6.262 1.00 98.50 182 THR A N 1
ATOM 1277 C CA . THR A 1 182 ? -8.919 12.333 -7.590 1.00 98.50 182 THR A CA 1
ATOM 1278 C C . THR A 1 182 ? -7.485 12.488 -8.098 1.00 98.50 182 THR A C 1
ATOM 1280 O O . THR A 1 182 ? -7.205 12.114 -9.239 1.00 98.50 182 THR A O 1
ATOM 1283 N N . ALA A 1 183 ? -6.560 12.964 -7.260 1.00 98.44 183 ALA A N 1
ATOM 1284 C CA . ALA A 1 183 ? -5.149 13.098 -7.624 1.00 98.44 183 ALA A CA 1
ATOM 1285 C C . ALA A 1 183 ? -4.492 11.741 -7.946 1.00 98.44 183 ALA A C 1
ATOM 1287 O O . ALA A 1 183 ? -3.785 11.616 -8.950 1.00 98.44 183 ALA A O 1
ATOM 1288 N N . LEU A 1 184 ? -4.777 10.700 -7.155 1.00 98.62 184 LEU A N 1
ATOM 1289 C CA . LEU A 1 184 ? -4.328 9.328 -7.420 1.00 98.62 184 LEU A CA 1
ATOM 1290 C C . LEU A 1 184 ? -4.907 8.772 -8.728 1.00 98.62 184 LEU A C 1
ATOM 1292 O O . LEU A 1 184 ? -4.157 8.239 -9.547 1.00 98.62 184 LEU A O 1
ATOM 1296 N N . ARG A 1 185 ? -6.220 8.921 -8.966 1.00 98.69 185 ARG A N 1
ATOM 1297 C CA . ARG A 1 185 ? -6.866 8.484 -10.219 1.00 98.69 185 ARG A CA 1
ATOM 1298 C C . ARG A 1 185 ? -6.246 9.185 -11.427 1.00 98.69 185 ARG A C 1
ATOM 1300 O O . ARG A 1 185 ? -5.974 8.528 -12.433 1.00 98.69 185 ARG A O 1
ATOM 1307 N N . PHE A 1 186 ? -5.978 10.489 -11.320 1.00 98.62 186 PHE A N 1
ATOM 1308 C CA . PHE A 1 186 ? -5.294 11.241 -12.369 1.00 98.62 186 PHE A CA 1
ATOM 1309 C C . PHE A 1 186 ? -3.883 10.701 -12.616 1.00 98.62 186 PHE A C 1
ATOM 1311 O O . PHE A 1 186 ? -3.559 10.382 -13.756 1.00 98.62 186 PHE A O 1
ATOM 1318 N N . LEU A 1 187 ? -3.066 10.532 -11.569 1.00 98.81 187 LEU A N 1
ATOM 1319 C CA . LEU A 1 187 ? -1.706 9.997 -11.693 1.00 98.81 187 LEU A CA 1
ATOM 1320 C C . LEU A 1 187 ? -1.695 8.620 -12.374 1.00 98.81 187 LEU A C 1
ATOM 1322 O O . LEU A 1 187 ? -0.917 8.399 -13.299 1.00 98.81 187 LEU A O 1
ATOM 1326 N N . ILE A 1 188 ? -2.575 7.710 -11.954 1.00 98.81 188 ILE A N 1
ATOM 1327 C CA . ILE A 1 188 ? -2.697 6.365 -12.534 1.00 98.81 188 ILE A CA 1
ATOM 1328 C C . ILE A 1 188 ? -3.072 6.437 -14.018 1.00 98.81 188 ILE A C 1
ATOM 1330 O O . ILE A 1 188 ? -2.447 5.776 -14.851 1.00 98.81 188 ILE A O 1
ATOM 1334 N N . SER A 1 189 ? -4.075 7.251 -14.358 1.00 98.62 189 SER A N 1
ATOM 1335 C CA . SER A 1 189 ? -4.514 7.446 -15.743 1.00 98.62 189 SER A CA 1
ATOM 1336 C C . SER A 1 189 ? -3.407 8.048 -16.612 1.00 98.62 189 SER A C 1
ATOM 1338 O O . SER A 1 189 ? -3.147 7.563 -17.716 1.00 98.62 189 SER A O 1
ATOM 1340 N N . ALA A 1 190 ? -2.706 9.058 -16.091 1.00 98.69 190 ALA A N 1
ATOM 1341 C CA . ALA A 1 190 ? -1.605 9.727 -16.767 1.00 98.69 190 ALA A CA 1
ATOM 1342 C C . ALA A 1 190 ? -0.429 8.770 -17.002 1.00 98.69 190 ALA A C 1
ATOM 1344 O O . ALA A 1 190 ? 0.035 8.663 -18.129 1.00 98.69 190 ALA A O 1
ATOM 1345 N N . LEU A 1 191 ? -0.005 7.994 -15.997 1.00 98.75 191 LEU A N 1
ATOM 1346 C CA . LEU A 1 191 ? 1.048 6.982 -16.156 1.00 98.75 191 LEU A CA 1
ATOM 1347 C C . LEU A 1 191 ? 0.705 5.970 -17.256 1.00 98.75 191 LEU A C 1
ATOM 1349 O O . LEU A 1 191 ? 1.526 5.712 -18.132 1.00 98.75 191 LEU A O 1
ATOM 1353 N N . ARG A 1 192 ? -0.520 5.430 -17.250 1.00 98.75 192 ARG A N 1
ATOM 1354 C CA . ARG A 1 192 ? -0.983 4.470 -18.264 1.00 98.75 192 ARG A CA 1
ATOM 1355 C C . ARG A 1 192 ? -1.023 5.069 -19.665 1.00 98.75 192 ARG A C 1
ATOM 1357 O O . ARG A 1 192 ? -0.541 4.452 -20.612 1.00 98.75 192 ARG A O 1
ATOM 1364 N N . THR A 1 193 ? -1.605 6.257 -19.793 1.00 98.50 193 THR A N 1
ATOM 1365 C CA . THR A 1 193 ? -1.827 6.909 -21.088 1.00 98.50 193 THR A CA 1
ATOM 1366 C C . THR A 1 193 ? -0.520 7.437 -21.661 1.00 98.50 193 THR A C 1
ATOM 1368 O O . THR A 1 193 ? -0.159 7.114 -22.791 1.00 98.50 193 THR A O 1
ATOM 1371 N N . GLU A 1 194 ? 0.229 8.208 -20.874 1.00 98.62 194 GLU A N 1
ATOM 1372 C CA . GLU A 1 194 ? 1.458 8.851 -21.324 1.00 98.62 194 GLU A CA 1
ATOM 1373 C C . GLU A 1 194 ? 2.545 7.823 -21.635 1.00 98.62 194 GLU A C 1
ATOM 1375 O O . GLU A 1 194 ? 3.277 8.036 -22.598 1.00 98.62 194 GLU A O 1
ATOM 1380 N N . ALA A 1 195 ? 2.634 6.705 -20.896 1.00 98.62 195 ALA A N 1
ATOM 1381 C CA . ALA A 1 195 ? 3.583 5.619 -21.167 1.00 98.62 195 ALA A CA 1
ATOM 1382 C C . ALA A 1 195 ? 3.077 4.557 -22.161 1.00 98.62 195 ALA A C 1
ATOM 1384 O O . ALA A 1 195 ? 3.822 3.630 -22.469 1.00 98.62 195 ALA A O 1
ATOM 1385 N N . ALA A 1 196 ? 1.859 4.705 -22.696 1.00 98.50 196 ALA A N 1
ATOM 1386 C CA . ALA A 1 196 ? 1.227 3.759 -23.621 1.00 98.50 196 ALA A CA 1
ATOM 1387 C C . ALA A 1 196 ? 1.108 2.319 -23.068 1.00 98.50 196 ALA A C 1
ATOM 1389 O O . ALA A 1 196 ? 1.292 1.341 -23.790 1.00 98.50 196 ALA A O 1
ATOM 1390 N N . VAL A 1 197 ? 0.755 2.191 -21.784 1.00 98.56 197 VAL A N 1
ATOM 1391 C CA . VAL A 1 197 ? 0.542 0.916 -21.069 1.00 98.56 197 VAL A CA 1
ATOM 1392 C C . VAL A 1 197 ? -0.871 0.843 -20.457 1.00 98.56 197 VAL A C 1
ATOM 1394 O O . VAL A 1 197 ? -1.030 0.698 -19.243 1.00 98.56 197 VAL A O 1
ATOM 1397 N N . PRO A 1 198 ? -1.945 0.952 -21.267 1.00 98.00 198 PRO A N 1
ATOM 1398 C CA . PRO A 1 198 ? -3.318 1.120 -20.772 1.00 98.00 198 PRO A CA 1
ATOM 1399 C C . PRO A 1 198 ? -3.818 -0.030 -19.882 1.00 98.00 198 PRO A C 1
ATOM 1401 O O . PRO A 1 198 ? -4.691 0.179 -19.041 1.00 98.00 198 PRO A O 1
ATOM 1404 N N . SER A 1 199 ? -3.261 -1.233 -20.039 1.00 96.31 199 SER A N 1
ATOM 1405 C CA . SER A 1 199 ? -3.630 -2.433 -19.281 1.00 96.31 199 SER A CA 1
ATOM 1406 C C . SER A 1 199 ? -2.696 -2.757 -18.113 1.00 96.31 199 SER A C 1
ATOM 1408 O O . SER A 1 199 ? -2.928 -3.764 -17.445 1.00 96.31 199 SER A O 1
ATOM 1410 N N . ALA A 1 200 ? -1.651 -1.957 -17.862 1.00 98.38 200 ALA A N 1
ATOM 1411 C CA . ALA A 1 200 ? -0.704 -2.246 -16.787 1.00 98.38 200 ALA A CA 1
ATOM 1412 C C . ALA A 1 200 ? -1.421 -2.325 -15.433 1.00 98.38 200 ALA A C 1
ATOM 1414 O O . ALA A 1 200 ? -2.218 -1.442 -15.080 1.00 98.38 200 ALA A O 1
ATOM 1415 N N . MET A 1 201 ? -1.119 -3.376 -14.671 1.00 98.69 201 MET A N 1
ATOM 1416 C CA . MET A 1 201 ? -1.613 -3.523 -13.305 1.00 98.69 201 MET A CA 1
ATOM 1417 C C . MET A 1 201 ? -0.967 -2.457 -12.423 1.00 98.69 201 MET A C 1
ATOM 1419 O O . MET A 1 201 ? 0.249 -2.298 -12.437 1.00 98.69 201 MET A O 1
ATOM 1423 N N . VAL A 1 202 ? -1.757 -1.726 -11.645 1.00 98.88 202 VAL A N 1
ATOM 1424 C CA . VAL A 1 202 ? -1.223 -0.756 -10.685 1.00 98.88 202 VAL A CA 1
ATOM 1425 C C . VAL A 1 202 ? -1.374 -1.328 -9.288 1.00 98.88 202 VAL A C 1
ATOM 1427 O O . VAL A 1 202 ? -2.466 -1.706 -8.877 1.00 98.88 202 VAL A O 1
ATOM 1430 N N . PHE A 1 203 ? -0.276 -1.369 -8.550 1.00 98.69 203 PHE A N 1
ATOM 1431 C CA . PHE A 1 203 ? -0.273 -1.700 -7.136 1.00 98.69 203 PHE A CA 1
ATOM 1432 C C . PHE A 1 203 ? -0.120 -0.417 -6.328 1.00 98.69 203 PHE A C 1
ATOM 1434 O O . PHE A 1 203 ? 0.816 0.346 -6.561 1.00 98.69 203 PHE A O 1
ATOM 1441 N N . ILE A 1 204 ? -1.021 -0.182 -5.378 1.00 98.31 204 ILE A N 1
ATOM 1442 C CA . ILE A 1 204 ? -0.902 0.918 -4.420 1.00 98.31 204 ILE A CA 1
ATOM 1443 C C . ILE A 1 204 ? -0.125 0.420 -3.203 1.00 98.31 204 ILE A C 1
ATOM 1445 O O . ILE A 1 204 ? -0.597 -0.465 -2.492 1.00 98.31 204 ILE A O 1
ATOM 1449 N N . GLY A 1 205 ? 1.072 0.957 -2.975 1.00 96.81 205 GLY A N 1
ATOM 1450 C CA . GLY A 1 205 ? 1.748 0.818 -1.686 1.00 96.81 205 GLY A CA 1
ATOM 1451 C C . GLY A 1 205 ? 1.171 1.849 -0.725 1.00 96.81 205 GLY A C 1
ATOM 1452 O O . GLY A 1 205 ? 1.118 3.028 -1.074 1.00 96.81 205 GLY A O 1
ATOM 1453 N N . SER A 1 206 ? 0.724 1.428 0.458 1.00 93.56 206 SER A N 1
ATOM 1454 C CA . SER A 1 206 ? 0.120 2.359 1.413 1.00 93.56 206 SER A CA 1
ATOM 1455 C C . SER A 1 206 ? 1.131 3.393 1.899 1.00 93.56 206 SER A C 1
ATOM 1457 O O . SER A 1 206 ? 2.324 3.093 2.045 1.00 93.56 206 SER A O 1
ATOM 1459 N N . SER A 1 207 ? 0.664 4.589 2.240 1.00 92.69 207 SER A N 1
ATOM 1460 C CA . SER A 1 207 ? 1.519 5.588 2.883 1.00 92.69 207 SER A CA 1
ATOM 1461 C C . SER A 1 207 ? 2.048 5.096 4.243 1.00 92.69 207 SER A C 1
ATOM 1463 O O . SER A 1 207 ? 1.275 4.633 5.090 1.00 92.69 207 SER A O 1
ATOM 1465 N N . GLN A 1 208 ? 3.371 5.211 4.430 1.00 89.75 208 GLN A N 1
ATOM 1466 C CA . GLN A 1 208 ? 4.084 4.932 5.687 1.00 89.75 208 GLN A CA 1
ATOM 1467 C C . GLN A 1 208 ? 3.611 5.886 6.786 1.00 89.75 208 GLN A C 1
ATOM 1469 O O . GLN A 1 208 ? 3.048 6.945 6.500 1.00 89.75 208 GLN A O 1
ATOM 1474 N N . ASP A 1 209 ? 3.829 5.500 8.040 1.00 88.44 209 ASP A N 1
ATOM 1475 C CA . ASP A 1 209 ? 3.453 6.321 9.184 1.00 88.44 209 ASP A CA 1
ATOM 1476 C C . ASP A 1 209 ? 4.203 7.651 9.320 1.00 88.44 209 ASP A C 1
ATOM 1478 O O . ASP A 1 209 ? 5.280 7.860 8.748 1.00 88.44 209 ASP A O 1
ATOM 1482 N N . LEU A 1 210 ? 3.592 8.570 10.070 1.00 88.94 210 LEU A N 1
ATOM 1483 C CA . LEU A 1 210 ? 4.158 9.869 10.435 1.00 88.94 210 LEU A CA 1
ATOM 1484 C C . LEU A 1 210 ? 4.640 9.846 11.887 1.00 88.94 210 LEU A C 1
ATOM 1486 O O . LEU A 1 210 ? 4.142 10.609 12.701 1.00 88.94 210 LEU A O 1
ATOM 1490 N N . ILE A 1 211 ? 5.623 8.999 12.202 1.00 87.06 211 ILE A N 1
ATOM 1491 C CA . ILE A 1 211 ? 6.127 8.841 13.577 1.00 87.06 211 ILE A CA 1
ATOM 1492 C C . ILE A 1 211 ? 6.556 10.203 14.148 1.00 87.06 211 ILE A C 1
ATOM 1494 O O . ILE A 1 211 ? 7.436 10.876 13.600 1.00 87.06 211 ILE A O 1
ATOM 1498 N N . GLY A 1 212 ? 5.934 10.597 15.263 1.00 85.25 212 GLY A N 1
ATOM 1499 C CA . GLY A 1 212 ? 6.153 11.892 15.918 1.00 85.25 212 GLY A CA 1
ATOM 1500 C C . GLY A 1 212 ? 5.492 13.092 15.223 1.00 85.25 212 GLY A C 1
ATOM 1501 O O . GLY A 1 212 ? 5.888 14.233 15.474 1.00 85.25 212 GLY A O 1
ATOM 1502 N N . GLY A 1 213 ? 4.527 12.853 14.334 1.00 87.75 213 GLY A N 1
ATOM 1503 C CA . GLY A 1 213 ? 3.739 13.883 13.667 1.00 87.75 213 GLY A CA 1
ATOM 1504 C C . GLY A 1 213 ? 2.761 14.597 14.603 1.00 87.75 213 GLY A C 1
ATOM 1505 O O . GLY A 1 213 ? 2.453 14.152 15.706 1.00 87.75 213 GLY A O 1
ATOM 1506 N N . THR A 1 214 ? 2.253 15.746 14.162 1.00 90.44 214 THR A N 1
ATOM 1507 C CA . THR A 1 214 ? 1.170 16.449 14.863 1.00 90.44 214 THR A CA 1
ATOM 1508 C C . THR A 1 214 ? -0.176 15.770 14.608 1.00 90.44 214 THR A C 1
ATOM 1510 O O . THR A 1 214 ? -0.363 15.111 13.585 1.00 90.44 214 THR A O 1
ATOM 1513 N N . THR A 1 215 ? -1.163 15.993 15.481 1.00 86.62 215 THR A N 1
ATOM 1514 C CA . THR A 1 215 ? -2.534 15.481 15.290 1.00 86.62 215 THR A CA 1
ATOM 1515 C C . THR A 1 215 ? -3.098 15.818 13.906 1.00 86.62 215 THR A C 1
ATOM 1517 O O . THR A 1 215 ? -3.659 14.953 13.245 1.00 86.62 215 THR A O 1
ATOM 1520 N N . GLU A 1 216 ? -2.900 17.045 13.409 1.00 90.94 216 GLU A N 1
ATOM 1521 C CA . GLU A 1 216 ? -3.387 17.419 12.073 1.00 90.94 216 GLU A CA 1
ATOM 1522 C C . GLU A 1 216 ? -2.656 16.659 10.953 1.00 90.94 216 GLU A C 1
ATOM 1524 O O . GLU A 1 216 ? -3.288 16.238 9.987 1.00 90.94 216 GLU A O 1
ATOM 1529 N N . GLN A 1 217 ? -1.345 16.423 11.079 1.00 93.38 217 GLN A N 1
ATOM 1530 C CA . GLN A 1 217 ? -0.599 15.607 10.114 1.00 93.38 217 GLN A CA 1
ATOM 1531 C C . GLN A 1 217 ? -1.133 14.169 10.063 1.00 93.38 217 GLN A C 1
ATOM 1533 O O . GLN A 1 217 ? -1.332 13.621 8.977 1.00 93.38 217 GLN A O 1
ATOM 1538 N N . HIS A 1 218 ? -1.423 13.578 11.219 1.00 89.69 218 HIS A N 1
ATOM 1539 C CA . HIS A 1 218 ? -2.006 12.243 11.322 1.00 89.69 218 HIS A CA 1
ATOM 1540 C C . HIS A 1 218 ? -3.434 12.178 10.749 1.00 89.69 218 HIS A C 1
ATOM 1542 O O . HIS A 1 218 ? -3.741 11.282 9.964 1.00 89.69 218 HIS A O 1
ATOM 1548 N N . LEU A 1 219 ? -4.282 13.183 11.001 1.00 89.56 219 LEU A N 1
ATOM 1549 C CA . LEU A 1 219 ? -5.602 13.291 10.361 1.00 89.56 219 LEU A CA 1
ATOM 1550 C C . LEU A 1 219 ? -5.508 13.405 8.832 1.00 89.56 219 LEU A C 1
ATOM 1552 O O . LEU A 1 219 ? -6.357 12.897 8.097 1.00 89.56 219 LEU A O 1
ATOM 1556 N N . GLN A 1 220 ? -4.480 14.071 8.318 1.00 95.06 220 GLN A N 1
ATOM 1557 C CA . GLN A 1 220 ? -4.235 14.152 6.882 1.00 95.06 220 GLN A CA 1
ATOM 1558 C C . GLN A 1 220 ? -3.696 12.847 6.295 1.00 95.06 220 GLN A C 1
ATOM 1560 O O . GLN A 1 220 ? -4.085 12.463 5.188 1.00 95.06 220 GLN A O 1
ATOM 1565 N N . LEU A 1 221 ? -2.869 12.124 7.046 1.00 94.19 221 LEU A N 1
ATOM 1566 C CA . LEU A 1 221 ? -2.404 10.793 6.674 1.00 94.19 221 LEU A CA 1
ATOM 1567 C C . LEU A 1 221 ? -3.563 9.793 6.615 1.00 94.19 221 LEU A C 1
ATOM 1569 O O . LEU A 1 221 ? -3.649 9.015 5.665 1.00 94.19 221 LEU A O 1
ATOM 1573 N N . ALA A 1 222 ? -4.502 9.875 7.558 1.00 93.31 222 ALA A N 1
ATOM 1574 C CA . ALA A 1 222 ? -5.746 9.117 7.532 1.00 93.31 222 ALA A CA 1
ATOM 1575 C C . ALA A 1 222 ? -6.519 9.332 6.227 1.00 93.31 222 ALA A C 1
ATOM 1577 O O . ALA A 1 222 ? -6.904 8.377 5.550 1.00 93.31 222 ALA A O 1
ATOM 1578 N N . ARG A 1 223 ? -6.715 10.601 5.837 1.00 95.75 223 ARG A N 1
ATOM 1579 C CA . ARG A 1 223 ? -7.406 10.958 4.588 1.00 95.75 223 ARG A CA 1
ATOM 1580 C C . ARG A 1 223 ? -6.681 10.390 3.366 1.00 95.75 223 ARG A C 1
ATOM 1582 O O . ARG A 1 223 ? -7.340 9.881 2.462 1.00 95.75 223 ARG A O 1
ATOM 1589 N N . GLN A 1 224 ? -5.348 10.444 3.357 1.00 96.75 224 GLN A N 1
ATOM 1590 C CA . GLN A 1 224 ? -4.515 9.864 2.303 1.00 96.75 224 GLN A CA 1
ATOM 1591 C C . GLN A 1 224 ? -4.678 8.337 2.212 1.00 96.75 224 GLN A C 1
ATOM 1593 O O . GLN A 1 224 ? -4.942 7.812 1.133 1.00 96.75 224 GLN A O 1
ATOM 1598 N N . ARG A 1 225 ? -4.584 7.616 3.334 1.00 95.44 225 ARG A N 1
ATOM 1599 C CA . ARG A 1 225 ? -4.747 6.152 3.379 1.00 95.44 225 ARG A CA 1
ATOM 1600 C C . ARG A 1 225 ? -6.148 5.709 2.946 1.00 95.44 225 ARG A C 1
ATOM 1602 O O . ARG A 1 225 ? -6.300 4.754 2.189 1.00 95.44 225 ARG A O 1
ATOM 1609 N N . LEU A 1 226 ? -7.185 6.433 3.365 1.00 96.12 226 LEU A N 1
ATOM 1610 C CA . LEU A 1 226 ? -8.558 6.168 2.924 1.00 96.12 226 LEU A CA 1
ATOM 1611 C C . LEU A 1 226 ? -8.737 6.434 1.420 1.00 96.12 226 LEU A C 1
ATOM 1613 O O . LEU A 1 226 ? -9.438 5.682 0.741 1.00 96.12 226 LEU A O 1
ATOM 1617 N N . ALA A 1 227 ? -8.070 7.458 0.876 1.00 97.81 227 ALA A N 1
ATOM 1618 C CA . ALA A 1 227 ? -8.049 7.714 -0.561 1.00 97.81 227 ALA A CA 1
ATOM 1619 C C . ALA A 1 227 ? -7.388 6.560 -1.334 1.00 97.81 227 ALA A C 1
ATOM 1621 O O . ALA A 1 227 ? -7.964 6.082 -2.312 1.00 97.81 227 ALA A O 1
ATOM 1622 N N . GLU A 1 228 ? -6.240 6.061 -0.866 1.00 97.44 228 GLU A N 1
ATOM 1623 C CA . GLU A 1 228 ? -5.547 4.889 -1.426 1.00 97.44 228 GLU A CA 1
ATOM 1624 C C . GLU A 1 228 ? -6.480 3.669 -1.522 1.00 97.44 228 GLU A C 1
ATOM 1626 O O . GLU A 1 228 ? -6.636 3.095 -2.603 1.00 97.44 228 GLU A O 1
ATOM 1631 N N . VAL A 1 229 ? -7.177 3.324 -0.432 1.00 95.56 229 VAL A N 1
ATOM 1632 C CA . VAL A 1 229 ? -8.136 2.203 -0.399 1.00 95.56 229 VAL A CA 1
ATOM 1633 C C . VAL A 1 229 ? -9.321 2.444 -1.346 1.00 95.56 229 VAL A C 1
ATOM 1635 O O . VAL A 1 229 ? -9.713 1.548 -2.097 1.00 95.56 229 VAL A O 1
ATOM 1638 N N . SER A 1 230 ? -9.874 3.662 -1.380 1.00 96.50 230 SER A N 1
ATOM 1639 C CA . SER A 1 230 ? -10.996 4.003 -2.270 1.00 96.50 230 SER A CA 1
ATOM 1640 C C . SER A 1 230 ? -10.649 3.885 -3.761 1.00 96.50 230 SER A C 1
ATOM 1642 O O . SER A 1 230 ? -11.492 3.505 -4.579 1.00 96.50 230 SER A O 1
ATOM 1644 N N . VAL A 1 231 ? -9.404 4.191 -4.136 1.00 97.94 231 VAL A N 1
ATOM 1645 C CA . VAL A 1 231 ? -8.922 4.092 -5.518 1.00 97.94 231 VAL A CA 1
ATOM 1646 C C . VAL A 1 231 ? -8.793 2.634 -5.933 1.00 97.94 231 VAL A C 1
ATOM 1648 O O . VAL A 1 231 ? -9.230 2.287 -7.029 1.00 97.94 231 VAL A O 1
ATOM 1651 N N . VAL A 1 232 ? -8.289 1.773 -5.043 1.00 96.31 232 VAL A N 1
ATOM 1652 C CA . VAL A 1 232 ? -8.261 0.320 -5.273 1.00 96.31 232 VAL A CA 1
ATOM 1653 C C . VAL A 1 232 ? -9.667 -0.221 -5.547 1.00 96.31 232 VAL A C 1
ATOM 1655 O O . VAL A 1 232 ? -9.847 -1.013 -6.465 1.00 96.31 232 VAL A O 1
ATOM 1658 N N . ALA A 1 233 ? -10.678 0.245 -4.812 1.00 94.38 233 ALA A N 1
ATOM 1659 C CA . ALA A 1 233 ? -12.056 -0.210 -4.995 1.00 94.38 233 ALA A CA 1
ATOM 1660 C C . ALA A 1 233 ? -12.745 0.328 -6.269 1.00 94.38 233 ALA A C 1
ATOM 1662 O O . ALA A 1 233 ? -13.735 -0.252 -6.711 1.00 94.38 233 ALA A O 1
ATOM 1663 N N . SER A 1 234 ? -12.270 1.441 -6.844 1.00 96.31 234 SER A N 1
ATOM 1664 C CA . SER A 1 234 ? -12.990 2.179 -7.900 1.00 96.31 234 SER A CA 1
ATOM 1665 C C . SER A 1 234 ? -12.309 2.195 -9.269 1.00 96.31 234 SER A C 1
ATOM 1667 O O . SER A 1 234 ? -12.960 2.528 -10.259 1.00 96.31 234 SER A O 1
ATOM 1669 N N . VAL A 1 235 ? -11.023 1.844 -9.363 1.00 97.62 235 VAL A N 1
ATOM 1670 C CA . VAL A 1 235 ? -10.266 1.907 -10.621 1.00 97.62 235 VAL A CA 1
ATOM 1671 C C . VAL A 1 235 ? -9.930 0.499 -11.123 1.00 97.62 235 VAL A C 1
ATOM 1673 O O . VAL A 1 235 ? -9.329 -0.289 -10.393 1.00 97.62 235 VAL A O 1
ATOM 1676 N N . PRO A 1 236 ? -10.242 0.160 -12.389 1.00 96.50 236 PRO A N 1
ATOM 1677 C CA . PRO A 1 236 ? -9.916 -1.150 -12.936 1.00 96.50 236 PRO A CA 1
ATOM 1678 C C . PRO A 1 236 ? -8.402 -1.369 -13.021 1.00 96.50 236 PRO A C 1
ATOM 1680 O O . PRO A 1 236 ? -7.617 -0.442 -13.272 1.00 96.50 236 PRO A O 1
ATOM 1683 N N . ASN A 1 237 ? -7.999 -2.633 -12.871 1.00 97.31 237 ASN A N 1
ATOM 1684 C CA . ASN A 1 237 ? -6.600 -3.062 -12.842 1.00 97.31 237 ASN A CA 1
ATOM 1685 C C . ASN A 1 237 ? -5.773 -2.317 -11.782 1.00 97.31 237 ASN A C 1
ATOM 1687 O O . ASN A 1 237 ? -4.610 -1.995 -12.020 1.00 97.31 237 ASN A O 1
ATOM 1691 N N . VAL A 1 238 ? -6.376 -1.996 -10.639 1.00 98.38 238 VAL A N 1
ATOM 1692 C CA . VAL A 1 238 ? -5.671 -1.477 -9.468 1.00 98.38 238 VAL A CA 1
ATOM 1693 C C . VAL A 1 238 ? -5.865 -2.457 -8.319 1.00 98.38 238 VAL A C 1
ATOM 1695 O O . VAL A 1 238 ? -6.963 -2.967 -8.124 1.00 98.38 238 VAL A O 1
ATOM 1698 N N . ARG A 1 239 ? -4.788 -2.755 -7.593 1.00 97.12 239 ARG A N 1
ATOM 1699 C CA . ARG A 1 239 ? -4.776 -3.617 -6.406 1.00 97.12 239 ARG A CA 1
ATOM 1700 C C . ARG A 1 239 ? -4.077 -2.900 -5.260 1.00 97.12 239 ARG A C 1
ATOM 1702 O O . ARG A 1 239 ? -3.156 -2.111 -5.483 1.00 97.12 239 ARG A O 1
ATOM 1709 N N . TYR A 1 240 ? -4.462 -3.203 -4.032 1.00 95.12 240 TYR A N 1
ATOM 1710 C CA . TYR A 1 240 ? -3.715 -2.813 -2.848 1.00 95.12 240 TYR A CA 1
ATOM 1711 C C . TYR A 1 240 ? -2.455 -3.682 -2.764 1.00 95.12 240 TYR A C 1
ATOM 1713 O O . TYR A 1 240 ? -2.510 -4.891 -2.560 1.00 95.12 240 TYR A O 1
ATOM 1721 N N . GLY A 1 241 ? -1.292 -3.085 -3.010 1.00 93.19 241 GLY A N 1
ATOM 1722 C CA . GLY A 1 241 ? -0.028 -3.808 -3.115 1.00 93.19 241 GLY A CA 1
ATOM 1723 C C . GLY A 1 241 ? 0.464 -4.316 -1.766 1.00 93.19 241 GLY A C 1
ATOM 1724 O O . GLY A 1 241 ? 0.818 -5.480 -1.622 1.00 93.19 241 GLY A O 1
ATOM 1725 N N . PHE A 1 242 ? 0.542 -3.432 -0.784 1.00 94.94 242 PHE A N 1
ATOM 1726 C CA . PHE A 1 242 ? 0.962 -3.765 0.572 1.00 94.94 242 PHE A CA 1
ATOM 1727 C C . PHE A 1 242 ? 0.761 -2.550 1.468 1.00 94.94 242 PHE A C 1
ATOM 1729 O O . PHE A 1 242 ? 0.752 -1.406 1.011 1.00 94.94 242 PHE A O 1
ATOM 1736 N N . SER A 1 243 ? 0.645 -2.818 2.757 1.00 92.50 243 SER A N 1
ATOM 1737 C CA . SER A 1 243 ? 0.706 -1.817 3.808 1.00 92.50 243 SER A CA 1
ATOM 1738 C C . SER A 1 243 ? 2.129 -1.643 4.330 1.00 92.50 243 SER A C 1
ATOM 1740 O O . SER A 1 243 ? 2.942 -2.576 4.305 1.00 92.50 243 SER A O 1
ATOM 1742 N N . THR A 1 244 ? 2.398 -0.455 4.857 1.00 92.50 244 THR A N 1
ATOM 1743 C CA . THR A 1 244 ? 3.696 -0.105 5.443 1.00 92.50 244 THR A CA 1
ATOM 1744 C C . THR A 1 244 ? 3.613 0.507 6.836 1.00 92.50 244 THR A C 1
ATOM 1746 O O . THR A 1 244 ? 4.623 0.550 7.530 1.00 92.50 244 THR A O 1
ATOM 1749 N N . TYR A 1 245 ? 2.431 0.952 7.263 1.00 91.06 245 TYR A N 1
ATOM 1750 C CA . TYR A 1 245 ? 2.232 1.647 8.538 1.00 91.06 245 TYR A CA 1
ATOM 1751 C C . TYR A 1 245 ? 2.523 0.786 9.767 1.00 91.06 245 TYR A C 1
ATOM 1753 O O . TYR A 1 245 ? 2.846 1.332 10.805 1.00 91.06 245 TYR A O 1
ATOM 1761 N N . ASP A 1 246 ? 2.467 -0.540 9.639 1.00 93.00 246 ASP A N 1
ATOM 1762 C CA . ASP A 1 246 ? 2.812 -1.485 10.701 1.00 93.00 246 ASP A CA 1
ATOM 1763 C C . ASP A 1 246 ? 4.319 -1.759 10.803 1.00 93.00 246 ASP A C 1
ATOM 1765 O O . ASP A 1 246 ? 4.733 -2.592 11.600 1.00 93.00 246 ASP A O 1
ATOM 1769 N N . LEU A 1 247 ? 5.151 -1.153 9.952 1.00 93.44 247 LEU A N 1
ATOM 1770 C CA . LEU A 1 247 ? 6.551 -1.544 9.809 1.00 93.44 247 LEU A CA 1
ATOM 1771 C C . LEU A 1 247 ? 7.515 -0.503 10.392 1.00 93.44 247 LEU A C 1
ATOM 1773 O O . LEU A 1 247 ? 7.373 0.687 10.095 1.00 93.44 247 LEU A O 1
ATOM 1777 N N . PRO A 1 248 ? 8.559 -0.931 11.134 1.00 93.31 248 PRO A N 1
ATOM 1778 C CA . PRO A 1 248 ? 9.543 -0.021 11.709 1.00 93.31 248 PRO A CA 1
ATOM 1779 C C . PRO A 1 248 ? 10.315 0.785 10.662 1.00 93.31 248 PRO A C 1
ATOM 1781 O O . PRO A 1 248 ? 10.618 0.306 9.560 1.00 93.31 248 PRO A O 1
ATOM 1784 N N . THR A 1 249 ? 10.737 1.980 11.061 1.00 93.88 249 THR A N 1
ATOM 1785 C CA . THR A 1 249 ? 11.550 2.899 10.254 1.00 93.88 249 THR A CA 1
ATOM 1786 C C . THR A 1 249 ? 12.925 3.142 10.875 1.00 93.88 249 THR A C 1
ATOM 1788 O O . THR A 1 249 ? 13.056 3.104 12.096 1.00 93.88 249 THR A O 1
ATOM 1791 N N . SER A 1 250 ? 13.945 3.442 10.068 1.00 94.69 250 SER A N 1
ATOM 1792 C CA . SER A 1 250 ? 15.295 3.768 10.557 1.00 94.69 250 SER A CA 1
ATOM 1793 C C . SER A 1 250 ? 15.478 5.228 10.974 1.00 94.69 250 SER A C 1
ATOM 1795 O O . SER A 1 250 ? 16.363 5.526 11.769 1.00 94.69 250 SER A O 1
ATOM 1797 N N . ASP A 1 251 ? 14.678 6.138 10.424 1.00 92.44 251 ASP A N 1
ATOM 1798 C CA . ASP A 1 251 ? 14.786 7.590 10.622 1.00 92.44 251 ASP A CA 1
ATOM 1799 C C . ASP A 1 251 ? 13.412 8.250 10.834 1.00 92.44 251 ASP A C 1
ATOM 1801 O O . ASP A 1 251 ? 13.221 9.421 10.513 1.00 92.44 251 ASP A O 1
ATOM 1805 N N . ASN A 1 252 ? 12.444 7.481 11.348 1.00 90.50 252 ASN A N 1
ATOM 1806 C CA . ASN A 1 252 ? 11.039 7.875 11.532 1.00 90.50 252 ASN A CA 1
ATOM 1807 C C . ASN A 1 252 ? 10.271 8.163 10.226 1.00 90.50 252 ASN A C 1
ATOM 1809 O O . ASN A 1 252 ? 9.126 8.613 10.267 1.00 90.50 252 ASN A O 1
ATOM 1813 N N . ILE A 1 253 ? 10.876 7.910 9.058 1.00 91.12 253 ILE A N 1
ATOM 1814 C CA . ILE A 1 253 ? 10.266 8.161 7.742 1.00 91.12 253 ILE A CA 1
ATOM 1815 C C . ILE A 1 253 ? 10.409 6.946 6.825 1.00 91.12 253 ILE A C 1
ATOM 1817 O O . ILE A 1 253 ? 9.461 6.556 6.147 1.00 91.12 253 ILE A O 1
ATOM 1821 N N . HIS A 1 254 ? 11.596 6.355 6.782 1.00 94.88 254 HIS A N 1
ATOM 1822 C CA . HIS A 1 254 ? 11.980 5.320 5.840 1.00 94.88 254 HIS A CA 1
ATOM 1823 C C . HIS A 1 254 ? 12.112 3.969 6.525 1.00 94.88 254 HIS A C 1
ATOM 1825 O O . HIS A 1 254 ? 12.683 3.852 7.607 1.00 94.88 254 HIS A O 1
ATOM 1831 N N . GLN A 1 255 ? 11.598 2.934 5.870 1.00 96.19 255 GLN A N 1
ATOM 1832 C CA . GLN A 1 255 ? 11.631 1.558 6.355 1.00 96.19 255 GLN A CA 1
ATOM 1833 C C . GLN A 1 255 ? 13.056 1.067 6.616 1.00 96.19 255 GLN A C 1
ATOM 1835 O O . GLN A 1 255 ? 13.938 1.278 5.788 1.00 96.19 255 GLN A O 1
ATOM 1840 N N . THR A 1 256 ? 13.249 0.331 7.713 1.00 97.44 256 THR A N 1
ATOM 1841 C CA . THR A 1 256 ? 14.483 -0.438 7.947 1.00 97.44 256 THR A CA 1
ATOM 1842 C C . THR A 1 256 ? 14.675 -1.532 6.882 1.00 97.44 256 THR A C 1
ATOM 1844 O O . THR A 1 256 ? 13.751 -1.869 6.137 1.00 97.44 256 THR A O 1
ATOM 1847 N N . GLU A 1 257 ? 15.856 -2.161 6.832 1.00 98.00 257 GLU A N 1
ATOM 1848 C CA . GLU A 1 257 ? 16.103 -3.306 5.937 1.00 98.00 257 GLU A CA 1
ATOM 1849 C C . GLU A 1 257 ? 15.107 -4.454 6.169 1.00 98.00 257 GLU A C 1
ATOM 1851 O O . GLU A 1 257 ? 14.554 -4.992 5.208 1.00 98.00 257 GLU A O 1
ATOM 1856 N N . SER A 1 258 ? 14.824 -4.801 7.431 1.00 97.75 258 SER A N 1
ATOM 1857 C CA . SER A 1 258 ? 13.859 -5.857 7.768 1.00 97.75 258 SER A CA 1
ATOM 1858 C C . SER A 1 258 ? 12.449 -5.505 7.296 1.00 97.75 258 SER A C 1
ATOM 1860 O O . SER A 1 258 ? 11.768 -6.345 6.709 1.00 97.75 258 SER A O 1
ATOM 1862 N N . SER A 1 259 ? 12.035 -4.251 7.475 1.00 97.00 259 SER A N 1
ATOM 1863 C CA . SER A 1 259 ? 10.754 -3.741 6.987 1.00 97.00 259 SER A CA 1
ATOM 1864 C C . SER A 1 259 ? 10.661 -3.788 5.462 1.00 97.00 259 SER A C 1
ATOM 1866 O O . SER A 1 259 ? 9.644 -4.217 4.923 1.00 97.00 259 SER A O 1
ATOM 1868 N N . GLN A 1 260 ? 11.731 -3.435 4.742 1.00 98.38 260 GLN A N 1
ATOM 1869 C CA . GLN A 1 260 ? 11.760 -3.550 3.283 1.00 98.38 260 GLN A CA 1
ATOM 1870 C C . GLN A 1 260 ? 11.668 -5.003 2.797 1.00 98.38 260 GLN A C 1
ATOM 1872 O O . GLN A 1 260 ? 11.028 -5.256 1.777 1.00 98.38 260 GLN A O 1
ATOM 1877 N N . ILE A 1 261 ? 12.259 -5.966 3.513 1.00 98.31 261 ILE A N 1
ATOM 1878 C CA . ILE A 1 261 ? 12.118 -7.400 3.205 1.00 98.31 261 ILE A CA 1
ATOM 1879 C C . ILE A 1 261 ? 10.658 -7.847 3.383 1.00 98.31 261 ILE A C 1
ATOM 1881 O O . ILE A 1 261 ? 10.119 -8.543 2.516 1.00 98.31 261 ILE A O 1
ATOM 1885 N N . ILE A 1 262 ? 9.986 -7.416 4.456 1.00 97.19 262 ILE A N 1
ATOM 1886 C CA . ILE A 1 262 ? 8.564 -7.720 4.686 1.00 97.19 262 ILE A CA 1
ATOM 1887 C C . ILE A 1 262 ? 7.697 -7.093 3.586 1.00 97.19 262 ILE A C 1
ATOM 1889 O O . ILE A 1 262 ? 6.940 -7.805 2.923 1.00 97.19 262 ILE A O 1
ATOM 1893 N N . SER A 1 263 ? 7.856 -5.793 3.319 1.00 97.69 263 SER A N 1
ATOM 1894 C CA . SER A 1 263 ? 7.152 -5.086 2.240 1.00 97.69 263 SER A CA 1
ATOM 1895 C C . SER A 1 263 ? 7.386 -5.746 0.876 1.00 97.69 263 SER A C 1
ATOM 1897 O O . SER A 1 263 ? 6.435 -5.976 0.130 1.00 97.69 263 SER A O 1
ATOM 1899 N N . GLY A 1 264 ? 8.631 -6.120 0.559 1.00 98.38 264 GLY A N 1
ATOM 1900 C CA . GLY A 1 264 ? 8.986 -6.792 -0.693 1.00 98.38 264 GLY A CA 1
ATOM 1901 C C . GLY A 1 264 ? 8.351 -8.178 -0.820 1.00 98.38 264 GLY A C 1
ATOM 1902 O O . GLY A 1 264 ? 7.903 -8.558 -1.901 1.00 98.38 264 GLY A O 1
ATOM 1903 N N . THR A 1 265 ? 8.241 -8.914 0.288 1.00 98.06 265 THR A N 1
ATOM 1904 C CA . THR A 1 265 ? 7.531 -10.202 0.341 1.00 98.06 265 THR A CA 1
ATOM 1905 C C . THR A 1 265 ? 6.037 -10.017 0.074 1.00 98.06 265 THR A C 1
ATOM 1907 O O . THR A 1 265 ? 5.486 -10.686 -0.803 1.00 98.06 265 THR A O 1
ATOM 1910 N N . ARG A 1 266 ? 5.391 -9.062 0.762 1.00 97.69 266 ARG A N 1
ATOM 1911 C CA . ARG A 1 266 ? 3.966 -8.729 0.576 1.00 97.69 266 ARG A CA 1
ATOM 1912 C C . ARG A 1 266 ? 3.681 -8.303 -0.869 1.00 97.69 266 ARG A C 1
ATOM 1914 O O . ARG A 1 266 ? 2.782 -8.846 -1.510 1.00 97.69 266 ARG A O 1
ATOM 1921 N N . PHE A 1 267 ? 4.506 -7.412 -1.419 1.00 98.44 267 PHE A N 1
ATOM 1922 C CA . PHE A 1 267 ? 4.388 -6.954 -2.801 1.00 98.44 267 PHE A CA 1
ATOM 1923 C C . PHE A 1 267 ? 4.582 -8.085 -3.819 1.00 98.44 267 PHE A C 1
ATOM 1925 O O . PHE A 1 267 ? 3.762 -8.257 -4.722 1.00 98.44 267 PHE A O 1
ATOM 1932 N N . GLY A 1 268 ? 5.636 -8.895 -3.672 1.00 98.19 268 GLY A N 1
ATOM 1933 C CA . GLY A 1 268 ? 5.889 -10.024 -4.568 1.00 98.19 268 GLY A CA 1
ATOM 1934 C C . GLY A 1 268 ? 4.748 -11.046 -4.557 1.00 98.19 268 GLY A C 1
ATOM 1935 O O . GLY A 1 268 ? 4.375 -11.558 -5.614 1.00 98.19 268 GLY A O 1
ATOM 1936 N N . ALA A 1 269 ? 4.132 -11.291 -3.395 1.00 97.19 269 ALA A N 1
ATOM 1937 C CA . ALA A 1 269 ? 2.954 -12.145 -3.281 1.00 97.19 269 ALA A CA 1
ATOM 1938 C C . ALA A 1 269 ? 1.744 -11.582 -4.050 1.00 97.19 269 ALA A C 1
ATOM 1940 O O . ALA A 1 269 ? 1.065 -12.344 -4.741 1.00 97.19 269 ALA A O 1
ATOM 1941 N N . GLN A 1 270 ? 1.517 -10.264 -4.022 1.00 97.31 270 GLN A N 1
ATOM 1942 C CA . GLN A 1 270 ? 0.451 -9.643 -4.816 1.00 97.31 270 GLN A CA 1
ATOM 1943 C C . GLN A 1 270 ? 0.693 -9.704 -6.319 1.00 97.31 270 GLN A C 1
ATOM 1945 O O . GLN A 1 270 ? -0.237 -9.977 -7.084 1.00 97.31 270 GLN A O 1
ATOM 1950 N N . VAL A 1 271 ? 1.937 -9.494 -6.756 1.00 98.38 271 VAL A N 1
ATOM 1951 C CA . VAL A 1 271 ? 2.302 -9.649 -8.169 1.00 98.38 271 VAL A CA 1
ATOM 1952 C C . VAL A 1 271 ? 2.061 -11.090 -8.614 1.00 98.38 271 VAL A C 1
ATOM 1954 O O . VAL A 1 271 ? 1.465 -11.315 -9.663 1.00 98.38 271 VAL A O 1
ATOM 1957 N N . LEU A 1 272 ? 2.451 -12.079 -7.805 1.00 97.75 272 LEU A N 1
ATOM 1958 C CA . LEU A 1 272 ? 2.197 -13.488 -8.102 1.00 97.75 272 LEU A CA 1
ATOM 1959 C C . LEU A 1 272 ? 0.706 -13.829 -8.136 1.00 97.75 272 LEU A C 1
ATOM 1961 O O . LEU A 1 272 ? 0.286 -14.558 -9.034 1.00 97.75 272 LEU A O 1
ATOM 1965 N N . ALA A 1 273 ? -0.089 -13.307 -7.200 1.00 96.81 273 ALA A N 1
ATOM 1966 C CA . ALA A 1 273 ? -1.536 -13.487 -7.213 1.00 96.81 273 ALA A CA 1
ATOM 1967 C C . ALA A 1 273 ? -2.135 -12.930 -8.511 1.00 96.81 273 ALA A C 1
ATOM 1969 O O . ALA A 1 273 ? -2.931 -13.601 -9.161 1.00 96.81 273 ALA A O 1
ATOM 1970 N N . TRP A 1 274 ? -1.699 -11.748 -8.950 1.00 97.88 274 TRP A N 1
ATOM 1971 C CA . TRP A 1 274 ? -2.127 -11.177 -10.225 1.00 97.88 274 TRP A CA 1
ATOM 1972 C C . TRP A 1 274 ? -1.707 -12.028 -11.432 1.00 97.88 274 TRP A C 1
ATOM 1974 O O . TRP A 1 274 ? -2.561 -12.388 -12.241 1.00 97.88 274 TRP A O 1
ATOM 1984 N N . LEU A 1 275 ? -0.430 -12.410 -11.532 1.00 97.31 275 LEU A N 1
ATOM 1985 C CA . LEU A 1 275 ? 0.086 -13.223 -12.641 1.00 97.31 275 LEU A CA 1
ATOM 1986 C C . LEU A 1 275 ? -0.613 -14.588 -12.753 1.00 97.31 275 LEU A C 1
ATOM 1988 O O . LEU A 1 275 ? -0.717 -15.137 -13.847 1.00 97.31 275 LEU A O 1
ATOM 1992 N N . LYS A 1 276 ? -1.098 -15.130 -11.631 1.00 96.94 276 LYS A N 1
ATOM 1993 C CA . LYS A 1 276 ? -1.843 -16.397 -11.555 1.00 96.94 276 LYS A CA 1
ATOM 1994 C C . LYS A 1 276 ? -3.363 -16.218 -11.668 1.00 96.94 276 LYS A C 1
ATOM 1996 O O . LYS A 1 276 ? -4.090 -17.188 -11.473 1.00 96.94 276 LYS A O 1
ATOM 2001 N N . ASN A 1 277 ? -3.844 -15.003 -11.946 1.00 96.31 277 ASN A N 1
ATOM 2002 C CA . ASN A 1 277 ? -5.265 -14.645 -11.962 1.00 96.31 277 ASN A CA 1
ATOM 2003 C C . ASN A 1 277 ? -6.012 -15.052 -10.674 1.00 96.31 277 ASN A C 1
ATOM 2005 O O . ASN A 1 277 ? -7.157 -15.501 -10.700 1.00 96.31 277 ASN A O 1
ATOM 2009 N N . GLN A 1 278 ? -5.339 -14.928 -9.533 1.00 95.50 278 GLN A N 1
ATOM 2010 C CA . GLN A 1 278 ? -5.908 -15.173 -8.217 1.00 95.50 278 GLN A CA 1
ATOM 2011 C C . GLN A 1 278 ? -6.511 -13.891 -7.627 1.00 95.50 278 GLN A C 1
ATOM 2013 O O . GLN A 1 278 ? -6.096 -12.774 -7.997 1.00 95.50 278 GLN A O 1
ATOM 2018 N N . PRO A 1 279 ? -7.468 -14.045 -6.689 1.00 92.06 279 PRO A N 1
ATOM 2019 C CA . PRO A 1 279 ? -7.958 -12.941 -5.881 1.00 92.06 279 PRO A CA 1
ATOM 2020 C C . PRO A 1 279 ? -6.813 -12.169 -5.226 1.00 92.06 279 PRO A C 1
ATOM 2022 O O . PRO A 1 279 ? -5.748 -12.714 -4.930 1.00 92.06 279 PRO A O 1
ATOM 2025 N N . GLU A 1 280 ? -7.036 -10.878 -5.031 1.00 89.56 280 GLU A N 1
ATOM 2026 C CA . GLU A 1 280 ? -6.111 -10.012 -4.313 1.00 89.56 280 GLU A CA 1
ATOM 2027 C C . GLU A 1 280 ? -5.953 -10.471 -2.858 1.00 89.56 280 GLU A C 1
ATOM 2029 O O . GLU A 1 280 ? -6.937 -10.798 -2.193 1.00 89.56 280 GLU A O 1
ATOM 2034 N N . GLN A 1 281 ? -4.716 -10.493 -2.360 1.00 90.44 281 GLN A N 1
ATOM 2035 C CA . GLN A 1 281 ? -4.427 -10.851 -0.973 1.00 90.44 281 GLN A CA 1
ATOM 2036 C C . GLN A 1 281 ? -4.520 -9.605 -0.094 1.00 90.44 281 GLN A C 1
ATOM 2038 O O . GLN A 1 281 ? -3.606 -8.791 -0.075 1.00 90.44 281 GLN A O 1
ATOM 2043 N N . ARG A 1 282 ? -5.618 -9.425 0.630 1.00 93.56 282 ARG A N 1
ATOM 2044 C CA . ARG A 1 282 ? -5.860 -8.233 1.455 1.00 93.56 282 ARG A CA 1
ATOM 2045 C C . ARG A 1 282 ? -5.758 -8.540 2.940 1.00 93.56 282 ARG A C 1
ATOM 2047 O O . ARG A 1 282 ? -6.001 -9.667 3.378 1.00 93.56 282 ARG A O 1
ATOM 2054 N N . GLY A 1 283 ? -5.429 -7.519 3.719 1.00 95.00 283 GLY A N 1
ATOM 2055 C CA . GLY A 1 283 ? -5.537 -7.595 5.170 1.00 95.00 283 GLY A CA 1
ATOM 2056 C C . GLY A 1 283 ? -6.973 -7.839 5.643 1.00 95.00 283 GLY A C 1
ATOM 2057 O O . GLY A 1 283 ? -7.907 -7.786 4.836 1.00 95.00 283 GLY A O 1
ATOM 2058 N N . PRO A 1 284 ? -7.180 -8.104 6.945 1.00 97.31 284 PRO A N 1
ATOM 2059 C CA . PRO A 1 284 ? -8.511 -8.049 7.536 1.00 97.31 284 PRO A CA 1
ATOM 2060 C C . PRO A 1 284 ? -9.218 -6.723 7.210 1.00 97.31 284 PRO A C 1
ATOM 2062 O O . PRO A 1 284 ? -8.619 -5.653 7.292 1.00 97.31 284 PRO A O 1
ATOM 2065 N N . ILE A 1 285 ? -10.499 -6.786 6.862 1.00 96.50 285 ILE A N 1
ATOM 2066 C CA . ILE A 1 285 ? -11.320 -5.605 6.570 1.00 96.50 285 ILE A CA 1
ATOM 2067 C C . ILE A 1 285 ? -12.397 -5.511 7.639 1.00 96.50 285 ILE A C 1
ATOM 2069 O O . ILE A 1 285 ? -13.107 -6.489 7.870 1.00 96.50 285 ILE A O 1
ATOM 2073 N N . ILE A 1 286 ? -12.559 -4.350 8.271 1.00 97.75 286 ILE A N 1
ATOM 2074 C CA . ILE A 1 286 ? -13.683 -4.125 9.185 1.00 97.75 286 ILE A CA 1
ATOM 2075 C C . ILE A 1 286 ? -14.978 -4.119 8.374 1.00 97.75 286 ILE A C 1
ATOM 2077 O O . ILE A 1 286 ? -15.193 -3.269 7.513 1.00 97.75 286 ILE A O 1
ATOM 2081 N N . SER A 1 287 ? -15.831 -5.102 8.649 1.00 97.44 287 SER A N 1
ATOM 2082 C CA . SER A 1 287 ? -17.084 -5.336 7.927 1.00 97.44 287 SER A CA 1
ATOM 2083 C C . SER A 1 287 ? -18.298 -4.830 8.698 1.00 97.44 287 SER A C 1
ATOM 2085 O O . SER A 1 287 ? -19.269 -4.368 8.097 1.00 97.44 287 SER A O 1
ATOM 2087 N N . ARG A 1 288 ? -18.240 -4.877 10.033 1.00 98.06 288 ARG A N 1
ATOM 2088 C CA . ARG A 1 288 ? -19.326 -4.436 10.903 1.00 98.06 288 ARG A CA 1
ATOM 2089 C C . ARG A 1 288 ? -18.808 -4.042 12.279 1.00 98.06 288 ARG A C 1
ATOM 2091 O O . ARG A 1 288 ? -17.840 -4.604 12.783 1.00 98.06 288 ARG A O 1
ATOM 2098 N N . ILE A 1 289 ? -19.508 -3.090 12.888 1.00 98.56 289 ILE A N 1
ATOM 2099 C CA . ILE A 1 289 ? -19.328 -2.690 14.281 1.00 98.56 289 ILE A CA 1
ATOM 2100 C C . ILE A 1 289 ? -20.660 -2.868 15.002 1.00 98.56 289 ILE A C 1
ATOM 2102 O O . ILE A 1 289 ? -21.699 -2.421 14.512 1.00 98.56 289 ILE A O 1
ATOM 2106 N N . THR A 1 290 ? -20.631 -3.516 16.161 1.00 98.19 290 THR A N 1
ATOM 2107 C CA . THR A 1 290 ? -21.802 -3.708 17.018 1.00 98.19 290 THR A CA 1
ATOM 2108 C C . THR A 1 290 ? -21.546 -3.058 18.369 1.00 98.19 290 THR A C 1
ATOM 2110 O O . THR A 1 290 ? -20.623 -3.435 19.086 1.00 98.19 290 THR A O 1
ATOM 2113 N N . LEU A 1 291 ? -22.383 -2.091 18.740 1.00 97.81 291 LEU A N 1
ATOM 2114 C CA . LEU A 1 291 ? -22.359 -1.489 20.069 1.00 97.81 291 LEU A CA 1
ATOM 2115 C C . LEU A 1 291 ? -22.964 -2.487 21.068 1.00 97.81 291 LEU A C 1
ATOM 2117 O O . LEU A 1 291 ? -24.169 -2.725 21.046 1.00 97.81 291 LEU A O 1
ATOM 2121 N N . VAL A 1 292 ? -22.133 -3.097 21.914 1.00 98.06 292 VAL A N 1
ATOM 2122 C CA . VAL A 1 292 ? -22.573 -4.124 22.877 1.00 98.06 292 VAL A CA 1
ATOM 2123 C C . VAL A 1 292 ? -23.271 -3.466 24.064 1.00 98.06 292 VAL A C 1
ATOM 2125 O O . VAL A 1 292 ? -24.356 -3.874 24.466 1.00 98.06 292 VAL A O 1
ATOM 2128 N N . ASP A 1 293 ? -22.648 -2.426 24.610 1.00 97.56 293 ASP A N 1
ATOM 2129 C CA . ASP A 1 293 ? -23.201 -1.562 25.650 1.00 97.56 293 ASP A CA 1
ATOM 2130 C C . ASP A 1 293 ? -22.479 -0.204 25.635 1.00 97.56 293 ASP A C 1
ATOM 2132 O O . ASP A 1 293 ? -21.836 0.150 24.644 1.00 97.56 293 ASP A O 1
ATOM 2136 N N . GLN A 1 294 ? -22.607 0.582 26.706 1.00 97.00 294 GLN A N 1
ATOM 2137 C CA . GLN A 1 294 ? -22.015 1.917 26.830 1.00 97.00 294 GLN A CA 1
ATOM 2138 C C . GLN A 1 294 ? -20.480 1.935 26.794 1.00 97.00 294 GLN A C 1
ATOM 2140 O O . GLN A 1 294 ? -19.906 2.955 26.417 1.00 97.00 294 GLN A O 1
ATOM 2145 N N . ASN A 1 295 ? -19.825 0.828 27.141 1.00 98.19 295 ASN A N 1
ATOM 2146 C CA . ASN A 1 295 ? -18.376 0.723 27.311 1.00 98.19 295 ASN A CA 1
ATOM 2147 C C . ASN A 1 295 ? -17.736 -0.334 26.409 1.00 98.19 295 ASN A C 1
ATOM 2149 O O . ASN A 1 295 ? -16.519 -0.502 26.444 1.00 98.19 295 ASN A O 1
ATOM 2153 N N . ARG A 1 296 ? -18.533 -1.082 25.641 1.00 98.50 296 ARG A N 1
ATOM 2154 C CA . ARG A 1 296 ? -18.040 -2.176 24.807 1.00 98.50 296 ARG A CA 1
ATOM 2155 C C . ARG A 1 296 ? -18.605 -2.123 23.400 1.00 98.50 296 ARG A C 1
ATOM 2157 O O . ARG A 1 296 ? -19.795 -1.862 23.197 1.00 98.50 296 ARG A O 1
ATOM 2164 N N . SER A 1 297 ? -17.741 -2.438 22.443 1.00 98.62 297 SER A N 1
ATOM 2165 C CA . SER A 1 297 ? -18.085 -2.564 21.028 1.00 98.62 297 SER A CA 1
ATOM 2166 C C . SER A 1 297 ? -17.356 -3.753 20.411 1.00 98.62 297 SER A C 1
ATOM 2168 O O . SER A 1 297 ? -16.185 -3.978 20.711 1.00 98.62 297 SER A O 1
ATOM 2170 N N . ASP A 1 298 ? -18.036 -4.490 19.540 1.00 98.69 298 ASP A N 1
ATOM 2171 C CA . ASP A 1 298 ? -17.458 -5.593 18.774 1.00 98.69 298 ASP A CA 1
ATOM 2172 C C . ASP A 1 298 ? -17.176 -5.158 17.344 1.00 98.69 298 ASP A C 1
ATOM 2174 O O . ASP A 1 298 ? -18.029 -4.557 16.690 1.00 98.69 298 ASP A O 1
ATOM 2178 N N . ILE A 1 299 ? -15.988 -5.502 16.864 1.00 98.62 299 ILE A N 1
ATOM 2179 C CA . ILE A 1 299 ? -15.494 -5.245 15.519 1.00 98.62 299 ILE A CA 1
ATOM 2180 C C . ILE A 1 299 ? -15.431 -6.585 14.787 1.00 98.62 299 ILE A C 1
ATOM 2182 O O . ILE A 1 299 ? -14.603 -7.438 15.111 1.00 98.62 299 ILE A O 1
ATOM 2186 N N . GLU A 1 300 ? -16.314 -6.776 13.812 1.00 98.62 300 GLU A N 1
ATOM 2187 C CA . GLU A 1 300 ? -16.343 -7.958 12.952 1.00 98.62 300 GLU A CA 1
ATOM 2188 C C . GLU A 1 300 ? -15.507 -7.720 11.690 1.00 98.62 300 GLU A C 1
ATOM 2190 O O . GLU A 1 300 ? -15.682 -6.732 10.966 1.00 98.62 300 GLU A O 1
ATOM 2195 N N . LEU A 1 301 ? -14.618 -8.664 11.398 1.00 98.56 301 LEU A N 1
ATOM 2196 C CA . LEU A 1 301 ? -13.656 -8.600 10.307 1.00 98.56 301 LEU A CA 1
ATOM 2197 C C . LEU A 1 301 ? -13.998 -9.606 9.207 1.00 98.56 301 LEU A C 1
ATOM 2199 O O . LEU A 1 301 ? -14.361 -10.750 9.474 1.00 98.56 301 LEU A O 1
ATOM 2203 N N . GLN A 1 302 ? -13.780 -9.212 7.959 1.00 97.38 302 GLN A N 1
ATOM 2204 C CA . GLN A 1 302 ? -13.700 -10.127 6.830 1.00 97.38 302 GLN A CA 1
ATOM 2205 C C . GLN A 1 302 ? -12.229 -10.439 6.534 1.00 97.38 302 GLN A C 1
ATOM 2207 O O . GLN A 1 302 ? -11.418 -9.527 6.368 1.00 97.38 302 GLN A O 1
ATOM 2212 N N . LEU A 1 303 ? -11.887 -11.726 6.437 1.00 96.25 303 LEU A N 1
ATOM 2213 C CA . LEU A 1 303 ? -10.550 -12.184 6.056 1.00 96.25 303 LEU A CA 1
ATOM 2214 C C . LEU A 1 303 ? -10.550 -12.631 4.596 1.00 96.25 303 LEU A C 1
ATOM 2216 O O . LEU A 1 303 ? -11.332 -13.498 4.211 1.00 96.25 303 LEU A O 1
ATOM 2220 N N . SER A 1 304 ? -9.665 -12.052 3.784 1.00 91.75 304 SER A N 1
ATOM 2221 C CA . SER A 1 304 ? -9.421 -12.537 2.416 1.00 91.75 304 SER A CA 1
ATOM 2222 C C . SER A 1 304 ? -8.340 -13.624 2.366 1.00 91.75 304 SER A C 1
ATOM 2224 O O . SER A 1 304 ? -8.324 -14.457 1.461 1.00 91.75 304 SER A O 1
ATOM 2226 N N . VAL A 1 305 ? -7.452 -13.630 3.365 1.00 91.75 305 VAL A N 1
ATOM 2227 C CA . VAL A 1 305 ? -6.390 -14.615 3.566 1.00 91.75 305 VAL A CA 1
ATOM 2228 C C . VAL A 1 305 ? -6.245 -14.933 5.050 1.00 91.75 305 VAL A C 1
ATOM 2230 O O . VAL A 1 305 ? -6.531 -14.100 5.911 1.00 91.75 305 VAL A O 1
ATOM 2233 N N . GLY A 1 306 ? -5.745 -16.133 5.343 1.00 94.19 306 GLY A N 1
ATOM 2234 C CA . GLY A 1 306 ? -5.672 -16.639 6.711 1.00 94.19 306 GLY A CA 1
ATOM 2235 C C . GLY A 1 306 ? -7.029 -17.115 7.232 1.00 94.19 306 GLY A C 1
ATOM 2236 O O . GLY A 1 306 ? -8.043 -17.068 6.538 1.00 94.19 306 GLY A O 1
ATOM 2237 N N . THR A 1 307 ? -7.024 -17.621 8.458 1.00 96.75 307 THR A N 1
ATOM 2238 C CA . THR A 1 307 ? -8.207 -18.181 9.136 1.00 96.75 307 THR A CA 1
ATOM 2239 C C . THR A 1 307 ? -8.423 -17.587 10.524 1.00 96.75 307 THR A C 1
ATOM 2241 O O . THR A 1 307 ? -9.355 -17.979 11.218 1.00 96.75 307 THR A O 1
ATOM 2244 N N . ASP A 1 308 ? -7.523 -16.707 10.959 1.00 97.75 308 ASP A N 1
ATOM 2245 C CA . ASP A 1 308 ? -7.501 -16.116 12.290 1.00 97.75 308 ASP A CA 1
ATOM 2246 C C . ASP A 1 308 ? -6.803 -14.746 12.232 1.00 97.75 308 ASP A C 1
ATOM 2248 O O . ASP A 1 308 ? -6.144 -14.406 11.239 1.00 97.75 308 ASP A O 1
ATOM 2252 N N . ILE A 1 309 ? -6.916 -13.987 13.317 1.00 98.12 309 ILE A N 1
ATOM 2253 C CA . ILE A 1 309 ? -6.281 -12.687 13.522 1.00 98.12 309 ILE A CA 1
ATOM 2254 C C . ILE A 1 309 ? -5.303 -12.711 14.695 1.00 98.12 309 ILE A C 1
ATOM 2256 O O . ILE A 1 309 ? -5.466 -13.461 15.664 1.00 98.12 309 ILE A O 1
ATOM 2260 N N . THR A 1 310 ? -4.284 -11.862 14.605 1.00 96.62 310 THR A N 1
ATOM 2261 C CA . THR A 1 310 ? -3.287 -11.621 15.651 1.00 96.62 310 THR A CA 1
ATOM 2262 C C . THR A 1 310 ? -3.048 -10.114 15.829 1.00 96.62 310 THR A C 1
ATOM 2264 O O . THR A 1 310 ? -3.274 -9.363 14.881 1.00 96.62 310 THR A O 1
ATOM 2267 N N . PRO A 1 311 ? -2.582 -9.654 17.007 1.00 97.06 311 PRO A N 1
ATOM 2268 C CA . PRO A 1 311 ? -2.393 -10.419 18.246 1.00 97.06 311 PRO A CA 1
ATOM 2269 C C . PRO A 1 311 ? -3.723 -10.759 18.947 1.00 97.06 311 PRO A C 1
ATOM 2271 O O . PRO A 1 311 ? -4.800 -10.364 18.513 1.00 97.06 311 PRO A O 1
ATOM 2274 N N . GLY A 1 312 ? -3.654 -11.548 20.025 1.00 97.56 312 GLY A N 1
ATOM 2275 C CA . GLY A 1 312 ? -4.832 -11.916 20.823 1.00 97.56 312 GLY A CA 1
ATOM 2276 C C . GLY A 1 312 ? -5.303 -10.822 21.791 1.00 97.56 312 GLY A C 1
ATOM 2277 O O . GLY A 1 312 ? -6.462 -10.816 22.196 1.00 97.56 312 GLY A O 1
ATOM 2278 N N . SER A 1 313 ? -4.420 -9.900 22.162 1.00 96.81 313 SER A N 1
ATOM 2279 C CA . SER A 1 313 ? -4.680 -8.786 23.073 1.00 96.81 313 SER A CA 1
ATOM 2280 C C . SER A 1 313 ? -3.682 -7.660 22.815 1.00 96.81 313 SER A C 1
ATOM 2282 O O . SER A 1 313 ? -2.715 -7.850 22.076 1.00 96.81 313 SER A O 1
ATOM 2284 N N . GLY A 1 314 ? -3.931 -6.495 23.418 1.00 94.19 314 GLY A N 1
ATOM 2285 C CA . GLY A 1 314 ? -3.064 -5.325 23.270 1.00 94.19 314 GLY A CA 1
ATOM 2286 C C . GLY A 1 314 ? -3.084 -4.739 21.863 1.00 94.19 314 GLY A C 1
ATOM 2287 O O . GLY A 1 314 ? -2.139 -4.055 21.504 1.00 94.19 314 GLY A O 1
ATOM 2288 N N . ILE A 1 315 ? -4.127 -5.030 21.077 1.00 96.69 315 ILE A N 1
ATOM 2289 C CA . ILE A 1 315 ? -4.231 -4.618 19.676 1.00 96.69 315 ILE A CA 1
ATOM 2290 C C . ILE A 1 315 ? -4.267 -3.085 19.598 1.00 96.69 315 ILE A C 1
ATOM 2292 O O . ILE A 1 315 ? -5.101 -2.456 20.249 1.00 96.69 315 ILE A O 1
ATOM 2296 N N . ASP A 1 316 ? -3.394 -2.490 18.789 1.00 93.00 316 ASP A N 1
ATOM 2297 C CA . ASP A 1 316 ? -3.322 -1.039 18.591 1.00 93.00 316 ASP A CA 1
ATOM 2298 C C . ASP A 1 316 ? -3.983 -0.587 17.276 1.00 93.00 316 ASP A C 1
ATOM 2300 O O . ASP A 1 316 ? -4.506 -1.390 16.498 1.00 93.00 316 ASP A O 1
ATOM 2304 N N . GLY A 1 317 ? -4.011 0.730 17.053 1.00 92.31 317 GLY A N 1
ATOM 2305 C CA . GLY A 1 317 ? -4.509 1.356 15.825 1.00 92.31 317 GLY A CA 1
ATOM 2306 C C . GLY A 1 317 ? -6.009 1.656 15.797 1.00 92.31 317 GLY A C 1
ATOM 2307 O O . GLY A 1 317 ? -6.452 2.367 14.894 1.00 92.31 317 GLY A O 1
ATOM 2308 N N . PHE A 1 318 ? -6.791 1.157 16.759 1.00 95.50 318 PHE A N 1
ATOM 2309 C CA . PHE A 1 318 ? -8.195 1.541 16.917 1.00 95.50 318 PHE A CA 1
ATOM 2310 C C . PHE A 1 318 ? -8.337 2.942 17.506 1.00 95.50 318 PHE A C 1
ATOM 2312 O O . PHE A 1 318 ? -7.557 3.349 18.357 1.00 95.50 318 PHE A O 1
ATOM 2319 N N . GLN A 1 319 ? -9.397 3.628 17.094 1.00 94.25 319 GLN A N 1
ATOM 2320 C CA . GLN A 1 319 ? -9.786 4.943 17.598 1.00 94.25 319 GLN A CA 1
ATOM 2321 C C . GLN A 1 319 ? -11.306 5.060 17.625 1.00 94.25 319 GLN A C 1
ATOM 2323 O O . GLN A 1 319 ? -12.002 4.472 16.787 1.00 94.25 319 GLN A O 1
ATOM 2328 N N . ILE A 1 320 ? -11.822 5.823 18.584 1.00 95.25 320 ILE A N 1
ATOM 2329 C CA . ILE A 1 320 ? -13.250 6.114 18.706 1.00 95.25 320 ILE A CA 1
ATOM 2330 C C . ILE A 1 320 ? -13.400 7.613 18.910 1.00 95.25 320 ILE A C 1
ATOM 2332 O O . ILE A 1 320 ? -12.934 8.144 19.906 1.00 95.25 320 ILE A O 1
ATOM 2336 N N . VAL A 1 321 ? -14.068 8.296 17.987 1.00 93.94 321 VAL A N 1
ATOM 2337 C CA . VAL A 1 321 ? -14.196 9.758 18.008 1.00 93.94 321 VAL A CA 1
ATOM 2338 C C . VAL A 1 321 ? -15.665 10.146 18.106 1.00 93.94 321 VAL A C 1
ATOM 2340 O O . VAL A 1 321 ? -16.491 9.689 17.312 1.00 93.94 321 VAL A O 1
ATOM 2343 N N . ALA A 1 322 ? -16.001 10.993 19.077 1.00 93.44 322 ALA A N 1
ATOM 2344 C CA . ALA A 1 322 ? -17.333 11.568 19.212 1.00 93.44 322 ALA A CA 1
ATOM 2345 C C . ALA A 1 322 ? -17.616 12.550 18.065 1.00 93.44 322 ALA A C 1
ATOM 2347 O O . ALA A 1 322 ? -16.774 13.369 17.700 1.00 93.44 322 ALA A O 1
ATOM 2348 N N . THR A 1 323 ? -18.799 12.479 17.461 1.00 91.38 323 THR A N 1
ATOM 2349 C CA . THR A 1 323 ? -19.088 13.263 16.246 1.00 91.38 323 THR A CA 1
ATOM 2350 C C . THR A 1 323 ? -19.488 14.708 16.512 1.00 91.38 323 THR A C 1
ATOM 2352 O O . THR A 1 323 ? -19.475 15.519 15.591 1.00 91.38 323 THR A O 1
ATOM 2355 N N . ASP A 1 324 ? -19.897 15.020 17.737 1.00 87.81 324 ASP A N 1
ATOM 2356 C CA . ASP A 1 324 ? -20.374 16.336 18.160 1.00 87.81 324 ASP A CA 1
ATOM 2357 C C . ASP A 1 324 ? -19.231 17.326 18.408 1.00 87.81 324 ASP A C 1
ATOM 2359 O O . ASP A 1 324 ? -19.342 18.498 18.052 1.00 87.81 324 ASP A O 1
ATOM 2363 N N . ASN A 1 325 ? -18.129 16.860 18.995 1.00 83.75 325 ASN A N 1
ATOM 2364 C CA . ASN A 1 325 ? -16.998 17.701 19.383 1.00 83.75 325 ASN A CA 1
ATOM 2365 C C . ASN A 1 325 ? -15.629 17.169 18.932 1.00 83.75 325 ASN A C 1
ATOM 2367 O O . ASN A 1 325 ? -14.616 17.782 19.262 1.00 83.75 325 ASN A O 1
ATOM 2371 N N . LEU A 1 326 ? -15.594 16.056 18.189 1.00 85.81 326 LEU A N 1
ATOM 2372 C CA . LEU A 1 326 ? -14.371 15.390 17.727 1.00 85.81 326 LEU A CA 1
ATOM 2373 C C . LEU A 1 326 ? -13.437 14.937 18.862 1.00 85.81 326 LEU A C 1
ATOM 2375 O O . LEU A 1 326 ? -12.256 14.699 18.625 1.00 85.81 326 LEU A O 1
ATOM 2379 N N . ALA A 1 327 ? -13.952 14.797 20.087 1.00 90.00 327 ALA A N 1
ATOM 2380 C CA . ALA A 1 327 ? -13.181 14.261 21.198 1.00 90.00 327 ALA A CA 1
ATOM 2381 C C . ALA A 1 327 ? -12.983 12.752 21.025 1.00 90.00 327 ALA A C 1
ATOM 2383 O O . ALA A 1 327 ? -13.939 12.008 20.786 1.00 90.00 327 ALA A O 1
ATOM 2384 N N . GLU A 1 328 ? -11.742 12.304 21.180 1.00 92.19 328 GLU A N 1
ATOM 2385 C CA . GLU A 1 328 ? -11.413 10.886 21.202 1.00 92.19 328 GLU A CA 1
ATOM 2386 C C . GLU A 1 328 ? -11.815 10.253 22.541 1.00 92.19 328 GLU A C 1
ATOM 2388 O O . GLU A 1 328 ? -11.595 10.818 23.613 1.00 92.19 328 GLU A O 1
ATOM 2393 N N . LEU A 1 329 ? -12.433 9.078 22.465 1.00 94.94 329 LEU A N 1
ATOM 2394 C CA . LEU A 1 329 ? -12.805 8.246 23.597 1.00 94.94 329 LEU A CA 1
ATOM 2395 C C . LEU A 1 329 ? -11.634 7.326 23.941 1.00 94.94 329 LEU A C 1
ATOM 2397 O O . LEU A 1 329 ? -11.154 6.586 23.082 1.00 94.94 329 LEU A O 1
ATOM 2401 N N . ASN A 1 330 ? -11.229 7.295 25.213 1.00 95.75 330 ASN A N 1
ATOM 2402 C CA . ASN A 1 330 ? -10.156 6.407 25.651 1.00 95.75 330 ASN A CA 1
ATOM 2403 C C . ASN A 1 330 ? -10.529 4.923 25.463 1.00 95.75 330 ASN A C 1
ATOM 2405 O O . ASN A 1 330 ? -11.518 4.444 26.030 1.00 95.75 330 ASN A O 1
ATOM 2409 N N . ILE A 1 331 ? -9.706 4.181 24.719 1.00 96.62 331 ILE A N 1
ATOM 2410 C CA . ILE A 1 331 ? -9.799 2.723 24.588 1.00 96.62 331 ILE A CA 1
ATOM 2411 C C . ILE A 1 331 ? -8.953 2.088 25.695 1.00 96.62 331 ILE A C 1
ATOM 2413 O O . ILE A 1 331 ? -7.742 2.264 25.762 1.00 96.62 331 ILE A O 1
ATOM 2417 N N . VAL A 1 332 ? -9.607 1.337 26.577 1.00 97.62 332 VAL A N 1
ATOM 2418 C CA . VAL A 1 332 ? -8.985 0.643 27.712 1.00 97.62 332 VAL A CA 1
ATOM 2419 C C . VAL A 1 332 ? -8.322 -0.657 27.263 1.00 97.62 332 VAL A C 1
ATOM 2421 O O . VAL A 1 332 ? -7.222 -0.973 27.710 1.00 97.62 332 VAL A O 1
ATOM 2424 N N . SER A 1 333 ? -8.988 -1.426 26.399 1.00 97.81 333 SER A N 1
ATOM 2425 C CA . SER A 1 333 ? -8.414 -2.640 25.819 1.00 97.81 333 SER A CA 1
ATOM 2426 C C . SER A 1 333 ? -9.022 -2.975 24.461 1.00 97.81 333 SER A C 1
ATOM 2428 O O . SER A 1 333 ? -10.168 -2.627 24.168 1.00 97.81 333 SER A O 1
ATOM 2430 N N . ALA A 1 334 ? -8.241 -3.681 23.647 1.00 98.12 334 ALA A N 1
ATOM 2431 C CA . ALA A 1 334 ? -8.672 -4.308 22.409 1.00 98.12 334 ALA A CA 1
ATOM 2432 C C . ALA A 1 334 ? -8.219 -5.774 22.417 1.00 98.12 334 ALA A C 1
ATOM 2434 O O . ALA A 1 334 ? -7.023 -6.078 22.493 1.00 98.12 334 ALA A O 1
ATOM 2435 N N . GLU A 1 335 ? -9.188 -6.686 22.394 1.00 98.31 335 GLU A N 1
ATOM 2436 C CA . GLU A 1 335 ? -8.978 -8.114 22.641 1.00 98.31 335 GLU A CA 1
ATOM 2437 C C . GLU A 1 335 ? -9.672 -8.962 21.584 1.00 98.31 335 GLU A C 1
ATOM 2439 O O . GLU A 1 335 ? -10.825 -8.730 21.219 1.00 98.31 335 GLU A O 1
ATOM 2444 N N . ARG A 1 336 ? -8.983 -9.993 21.105 1.00 98.44 336 ARG A N 1
ATOM 2445 C CA . ARG A 1 336 ? -9.553 -10.962 20.177 1.00 98.44 336 ARG A CA 1
ATOM 2446 C C . ARG A 1 336 ? -10.560 -11.849 20.909 1.00 98.44 336 ARG A C 1
ATOM 2448 O O . ARG A 1 336 ? -10.186 -12.604 21.802 1.00 98.44 336 ARG A O 1
ATOM 2455 N N . LEU A 1 337 ? -11.818 -11.830 20.472 1.00 98.12 337 LEU A N 1
ATOM 2456 C CA . LEU A 1 337 ? -12.858 -12.745 20.961 1.00 98.12 337 LEU A CA 1
ATOM 2457 C C . LEU A 1 337 ? -12.963 -14.034 20.148 1.00 98.12 337 LEU A C 1
ATOM 2459 O O . LEU A 1 337 ? -13.433 -15.053 20.649 1.00 98.12 337 LEU A O 1
ATOM 2463 N N . GLY A 1 338 ? -12.548 -13.988 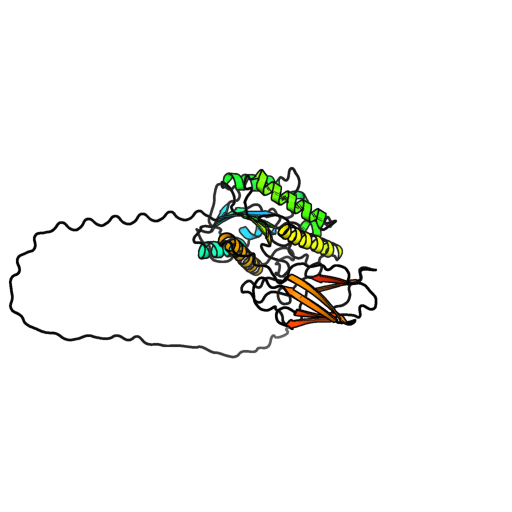18.887 1.00 97.94 338 GLY A N 1
ATOM 2464 C CA . GLY A 1 338 ? -12.635 -15.107 17.963 1.00 97.94 338 GLY A CA 1
ATOM 2465 C C . GLY A 1 338 ? -11.802 -14.859 16.709 1.00 97.94 338 GLY A C 1
ATOM 2466 O O . GLY A 1 338 ? -11.117 -13.838 16.629 1.00 97.94 338 GLY A O 1
ATOM 2467 N N . PRO A 1 339 ? -11.875 -15.757 15.713 1.00 97.94 339 PRO A N 1
ATOM 2468 C CA . PRO A 1 339 ? -11.022 -15.689 14.526 1.00 97.94 339 PRO A CA 1
ATOM 2469 C C . PRO A 1 339 ? -11.209 -14.421 13.687 1.00 97.94 339 PRO A C 1
ATOM 2471 O O . PRO A 1 339 ? -10.330 -14.058 12.914 1.00 97.94 339 PRO A O 1
ATOM 2474 N N . THR A 1 340 ? -12.349 -13.745 13.832 1.00 98.31 340 THR A N 1
ATOM 2475 C CA . THR A 1 340 ? -12.724 -12.565 13.046 1.00 98.31 340 THR A CA 1
ATOM 2476 C C . THR A 1 340 ? -13.357 -11.465 13.894 1.00 98.31 340 THR A C 1
ATOM 2478 O O . THR A 1 340 ? -14.015 -10.578 13.355 1.00 98.31 340 THR A O 1
ATOM 2481 N N . THR A 1 341 ? -13.196 -11.505 15.218 1.00 98.62 341 THR A N 1
ATOM 2482 C CA . THR A 1 341 ? -13.864 -10.551 16.112 1.00 98.62 341 THR A CA 1
ATOM 2483 C C . THR A 1 341 ? -12.895 -9.987 17.132 1.00 98.62 341 THR A C 1
ATOM 2485 O O . THR A 1 341 ? -12.258 -10.739 17.875 1.00 98.62 341 THR A O 1
ATOM 2488 N N . VAL A 1 342 ? -12.838 -8.659 17.201 1.00 98.75 342 VAL A N 1
ATOM 2489 C CA . VAL A 1 342 ? -12.145 -7.908 18.252 1.00 98.75 342 VAL A CA 1
ATOM 2490 C C . VAL A 1 342 ? -13.185 -7.203 19.110 1.00 98.75 342 VAL A C 1
ATOM 2492 O O . VAL A 1 342 ? -14.099 -6.583 18.578 1.00 98.75 342 VAL A O 1
ATOM 2495 N N . ARG A 1 343 ? -13.047 -7.267 20.431 1.00 98.69 343 ARG A N 1
ATOM 2496 C CA . ARG A 1 343 ? -13.809 -6.436 21.359 1.00 98.69 343 ARG A CA 1
ATOM 2497 C C . ARG A 1 343 ? -12.960 -5.276 21.826 1.00 98.69 343 ARG A C 1
ATOM 2499 O O . ARG A 1 343 ? -11.858 -5.473 22.331 1.00 98.69 343 ARG A O 1
ATOM 2506 N N . LEU A 1 344 ? -13.524 -4.086 21.695 1.00 98.62 344 LEU A N 1
ATOM 2507 C CA . LEU A 1 344 ? -13.010 -2.876 22.308 1.00 98.62 344 LEU A CA 1
ATOM 2508 C C . LEU A 1 344 ? -13.732 -2.657 23.633 1.00 98.62 344 LEU A C 1
ATOM 2510 O O . LEU A 1 344 ? -14.965 -2.647 23.674 1.00 98.62 344 LEU A O 1
ATOM 2514 N N . THR A 1 345 ? -12.962 -2.444 24.693 1.00 98.56 345 THR A N 1
ATOM 2515 C CA . THR A 1 345 ? -13.436 -1.852 25.944 1.00 98.56 345 THR A CA 1
ATOM 2516 C C . THR A 1 345 ? -12.979 -0.402 25.957 1.00 98.56 345 THR A C 1
ATOM 2518 O O . THR A 1 345 ? -11.789 -0.136 25.828 1.00 98.56 345 THR A O 1
ATOM 2521 N N . HIS A 1 346 ? -13.902 0.541 26.094 1.00 97.81 346 HIS A N 1
ATOM 2522 C CA . HIS A 1 346 ? -13.634 1.974 26.000 1.00 97.81 346 HIS A CA 1
ATOM 2523 C C . HIS A 1 346 ? -14.424 2.764 27.052 1.00 97.81 346 HIS A C 1
ATOM 2525 O O . HIS A 1 346 ? -15.314 2.236 27.733 1.00 97.81 346 HIS A O 1
ATOM 2531 N N . GLU A 1 347 ? -14.099 4.047 27.206 1.00 97.19 347 GLU A N 1
ATOM 2532 C CA . GLU A 1 347 ? -14.870 4.955 28.055 1.00 97.19 347 GLU A CA 1
ATOM 2533 C C . GLU A 1 347 ? -16.356 4.986 27.664 1.00 97.19 347 GLU A C 1
ATOM 2535 O O . GLU A 1 347 ? -16.738 4.658 26.536 1.00 97.19 347 GLU A O 1
ATOM 2540 N N . ALA A 1 348 ? -17.214 5.371 28.610 1.00 96.62 348 ALA A N 1
ATOM 2541 C CA . ALA A 1 348 ? -18.651 5.365 28.378 1.00 96.62 348 ALA A CA 1
ATOM 2542 C C . ALA A 1 348 ? -19.013 6.368 27.273 1.00 96.62 348 ALA A C 1
ATOM 2544 O O . ALA A 1 348 ? -18.739 7.565 27.393 1.00 96.62 348 ALA A O 1
ATOM 2545 N N . ARG A 1 349 ? -19.678 5.906 26.210 1.00 94.62 349 ARG A N 1
ATOM 2546 C CA . ARG A 1 349 ? -20.125 6.798 25.125 1.00 94.62 349 ARG A CA 1
ATOM 2547 C C . ARG A 1 349 ? -21.184 7.787 25.610 1.00 94.62 349 ARG A C 1
ATOM 2549 O O . ARG A 1 349 ? -21.220 8.930 25.157 1.00 94.62 349 ARG A O 1
ATOM 2556 N N . GLY A 1 350 ? -22.023 7.368 26.553 1.00 92.50 350 GLY A N 1
ATOM 2557 C CA . GLY A 1 350 ? -23.202 8.118 26.960 1.00 92.50 350 GLY A CA 1
ATOM 2558 C C . GLY A 1 350 ? -24.213 8.164 25.814 1.00 92.50 350 GLY A C 1
ATOM 2559 O O . GLY A 1 350 ? -24.507 7.146 25.190 1.00 92.50 350 GLY A O 1
ATOM 2560 N N . ASN A 1 351 ? -24.713 9.362 25.514 1.00 91.06 351 ASN A N 1
ATOM 2561 C CA . ASN A 1 351 ? -25.643 9.597 24.403 1.00 91.06 351 ASN A CA 1
ATOM 2562 C C . ASN A 1 351 ? -24.941 10.130 23.139 1.00 91.06 351 ASN A C 1
ATOM 2564 O O . ASN A 1 351 ? -25.613 10.594 22.220 1.00 91.06 351 ASN A O 1
ATOM 2568 N N . ARG A 1 352 ? -23.601 10.121 23.105 1.00 93.25 352 ARG A N 1
ATOM 2569 C CA . ARG A 1 352 ? -22.813 10.626 21.974 1.00 93.25 352 ARG A CA 1
ATOM 2570 C C . ARG A 1 352 ? -22.887 9.647 20.804 1.00 93.25 352 ARG A C 1
ATOM 2572 O O . ARG A 1 352 ? -22.685 8.448 21.001 1.00 93.25 352 ARG A O 1
ATOM 2579 N N . GLN A 1 353 ? -23.104 10.170 19.599 1.00 95.19 353 GLN A N 1
ATOM 2580 C CA . GLN A 1 353 ? -22.794 9.434 18.374 1.00 95.19 353 GLN A CA 1
ATOM 2581 C C . GLN A 1 353 ? -21.280 9.343 18.210 1.00 95.19 353 GLN A C 1
ATOM 2583 O O . GLN A 1 353 ? -20.555 10.302 18.500 1.00 95.19 353 GLN A O 1
ATOM 2588 N N . VAL A 1 354 ? -20.799 8.194 17.747 1.00 96.69 354 VAL A N 1
ATOM 2589 C CA . VAL A 1 354 ? -19.360 7.945 17.607 1.00 96.69 354 VAL A CA 1
ATOM 2590 C C . VAL A 1 354 ? -19.011 7.401 16.231 1.00 96.69 354 VAL A C 1
ATOM 2592 O O . VAL A 1 354 ? -19.813 6.736 15.578 1.00 96.69 354 VAL A O 1
ATOM 2595 N N . ARG A 1 355 ? -17.781 7.661 15.797 1.00 95.94 355 ARG A N 1
ATOM 2596 C CA . ARG A 1 355 ? -17.143 6.979 14.672 1.00 95.94 355 ARG A CA 1
ATOM 2597 C C . ARG A 1 355 ? -16.010 6.116 15.184 1.00 95.94 355 ARG A C 1
ATOM 2599 O O . ARG A 1 355 ? -15.293 6.515 16.094 1.00 95.94 355 ARG A O 1
ATOM 2606 N N . PHE A 1 356 ? -15.834 4.967 14.556 1.00 96.25 356 PHE A N 1
ATOM 2607 C CA . PHE A 1 356 ? -14.704 4.083 14.791 1.00 96.25 356 PHE A CA 1
ATOM 2608 C C . PHE A 1 356 ? -13.733 4.208 13.629 1.00 96.25 356 PHE A C 1
ATOM 2610 O O . PHE A 1 356 ? -14.158 4.293 12.473 1.00 96.25 356 PHE A O 1
ATOM 2617 N N . GLY A 1 357 ? -12.443 4.176 13.931 1.00 94.88 357 GL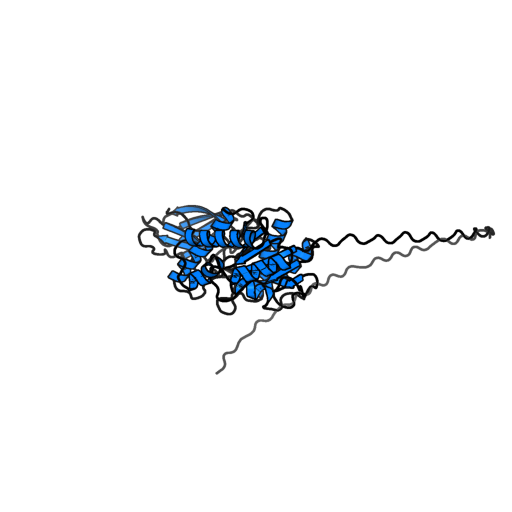Y A N 1
ATOM 2618 C CA . GLY A 1 357 ? -11.388 4.116 12.931 1.00 94.88 357 GLY A CA 1
ATOM 2619 C C . GLY A 1 357 ? -10.372 3.018 13.223 1.00 94.88 357 GLY A C 1
ATOM 2620 O O . GLY A 1 357 ? -10.298 2.504 14.342 1.00 94.88 357 GLY A O 1
ATOM 2621 N N . TYR A 1 358 ? -9.591 2.673 12.204 1.00 95.06 358 TYR A N 1
ATOM 2622 C CA . TYR A 1 358 ? -8.424 1.805 12.321 1.00 95.06 358 TYR A CA 1
ATOM 2623 C C . TYR A 1 358 ? -7.277 2.322 11.447 1.00 95.06 358 TYR A C 1
ATOM 2625 O O . TYR A 1 358 ? -7.513 2.657 10.285 1.00 95.06 358 TYR A O 1
ATOM 2633 N N . ALA A 1 359 ? -6.055 2.366 11.992 1.00 91.00 359 ALA A N 1
ATOM 2634 C CA . ALA A 1 359 ? -4.818 2.763 11.303 1.00 91.00 359 ALA A CA 1
ATOM 2635 C C . ALA A 1 359 ? -4.896 4.126 10.579 1.00 91.00 359 ALA A C 1
ATOM 2637 O O . ALA A 1 359 ? -4.326 4.308 9.495 1.00 91.00 359 ALA A O 1
ATOM 2638 N N . LEU A 1 360 ? -5.621 5.087 11.162 1.00 85.38 360 LEU A N 1
ATOM 2639 C CA . LEU A 1 360 ? -5.819 6.414 10.578 1.00 85.38 360 LEU A CA 1
ATOM 2640 C C . LEU A 1 360 ? -4.795 7.429 11.096 1.00 85.38 360 LEU A C 1
ATOM 2642 O O . LEU A 1 360 ? -4.022 7.958 10.301 1.00 85.38 360 LEU A O 1
ATOM 2646 N N . ASP A 1 361 ? -4.792 7.683 12.402 1.00 73.81 361 ASP A N 1
ATOM 2647 C CA . ASP A 1 361 ? -4.110 8.821 13.027 1.00 73.81 361 ASP A CA 1
ATOM 2648 C C . ASP A 1 361 ? -3.252 8.464 14.258 1.00 73.81 361 ASP A C 1
ATOM 2650 O O . ASP A 1 361 ? -2.676 9.354 14.878 1.00 73.81 361 ASP A O 1
ATOM 2654 N N . HIS A 1 362 ? -3.113 7.174 14.566 1.00 72.00 362 HIS A N 1
ATOM 2655 C CA . HIS A 1 362 ? -2.242 6.668 15.629 1.00 72.00 362 HIS A CA 1
ATOM 2656 C C . HIS A 1 362 ? -1.128 5.807 15.057 1.00 72.00 362 HIS A C 1
ATOM 2658 O O . HIS A 1 362 ? -1.349 5.087 14.077 1.00 72.00 362 HIS A O 1
ATOM 2664 N N . ASP A 1 363 ? 0.031 5.854 15.716 1.00 74.75 363 ASP A N 1
ATOM 2665 C CA . ASP A 1 363 ? 1.154 4.975 15.410 1.00 74.75 363 ASP A CA 1
ATOM 2666 C C . ASP A 1 363 ? 0.734 3.514 15.620 1.00 74.75 363 ASP A C 1
ATOM 2668 O O . ASP A 1 363 ? 0.239 3.127 16.684 1.00 74.75 363 ASP A O 1
ATOM 2672 N N . VAL A 1 364 ? 0.931 2.694 14.590 1.00 85.56 364 VAL A N 1
ATOM 2673 C CA . VAL A 1 364 ? 0.613 1.264 14.619 1.00 85.56 364 VAL A CA 1
ATOM 2674 C C . VAL A 1 364 ? 1.910 0.477 14.756 1.00 85.56 364 VAL A C 1
ATOM 2676 O O . VAL A 1 364 ? 2.764 0.496 13.872 1.00 85.56 364 VAL A O 1
ATOM 2679 N N . SER A 1 365 ? 2.082 -0.232 15.869 1.00 85.56 365 SER A N 1
ATOM 2680 C CA . SER A 1 365 ? 3.310 -0.979 16.125 1.00 85.56 365 SER A CA 1
ATOM 2681 C C . SER A 1 365 ? 3.354 -2.305 15.368 1.00 85.56 365 SER A C 1
ATOM 2683 O O . SER A 1 365 ? 2.357 -3.001 15.163 1.00 85.56 365 SER A O 1
ATOM 2685 N N . ASP A 1 366 ? 4.565 -2.727 15.034 1.00 85.06 366 ASP A N 1
ATOM 2686 C CA . ASP A 1 366 ? 4.840 -3.968 14.312 1.00 85.06 366 ASP A CA 1
ATOM 2687 C C . ASP A 1 366 ? 4.524 -5.246 15.092 1.00 85.06 366 ASP A C 1
ATOM 2689 O O . ASP A 1 366 ? 4.450 -6.326 14.502 1.00 85.06 366 ASP A O 1
ATOM 2693 N N . THR A 1 367 ? 4.287 -5.139 16.396 1.00 90.50 367 THR A N 1
ATOM 2694 C CA . THR A 1 367 ? 3.957 -6.249 17.295 1.00 90.50 367 THR A CA 1
ATOM 2695 C C . THR A 1 367 ? 2.480 -6.279 17.653 1.00 90.50 367 THR A C 1
ATOM 2697 O O . THR A 1 367 ? 1.915 -7.371 17.745 1.00 90.50 367 THR A O 1
ATOM 2700 N N . ASN A 1 368 ? 1.837 -5.114 17.777 1.00 94.56 368 ASN A N 1
ATOM 2701 C CA . ASN A 1 368 ? 0.445 -5.028 18.206 1.00 94.56 368 ASN A CA 1
ATOM 2702 C C . ASN A 1 368 ? -0.554 -4.727 17.081 1.00 94.56 368 ASN A C 1
ATOM 2704 O O . ASN A 1 368 ? -1.761 -4.838 17.306 1.00 94.56 368 ASN A O 1
ATOM 2708 N N . CYS A 1 369 ? -0.074 -4.461 15.861 1.00 95.12 369 CYS A N 1
ATOM 2709 C CA . CYS A 1 369 ? -0.947 -4.275 14.709 1.00 95.12 369 CYS A CA 1
ATOM 2710 C C . CYS A 1 369 ? -1.830 -5.504 14.468 1.00 95.12 369 CYS A C 1
ATOM 2712 O O . CYS A 1 369 ? -1.322 -6.631 14.345 1.00 95.12 369 CYS A O 1
ATOM 2714 N N . LEU A 1 370 ? -3.135 -5.256 14.332 1.00 96.94 370 LEU 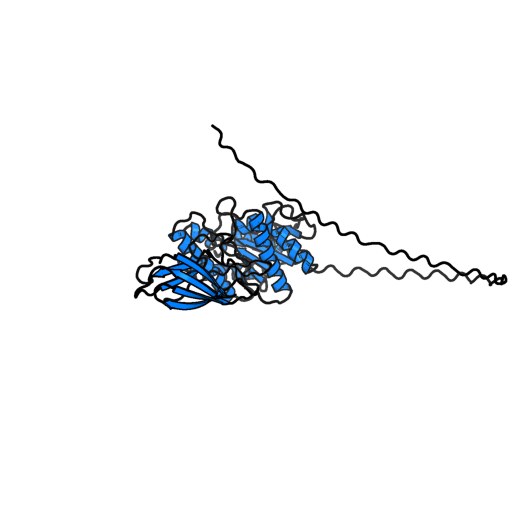A N 1
ATOM 2715 C CA . LEU A 1 370 ? -4.129 -6.236 13.926 1.00 96.94 370 LEU A CA 1
ATOM 2716 C C . LEU A 1 370 ? -3.790 -6.760 12.535 1.00 96.94 370 LEU A C 1
ATOM 2718 O O . LEU A 1 370 ? -3.758 -6.002 11.572 1.00 96.94 370 LEU A O 1
ATOM 2722 N N . ARG A 1 371 ? -3.593 -8.066 12.400 1.00 96.44 371 ARG A N 1
ATOM 2723 C CA . ARG A 1 371 ? -3.243 -8.704 11.131 1.00 96.44 371 ARG A CA 1
ATOM 2724 C C . ARG A 1 371 ? -3.878 -10.070 10.984 1.00 96.44 371 ARG A C 1
ATOM 2726 O O . ARG A 1 371 ? -4.272 -10.701 11.959 1.00 96.44 371 ARG A O 1
ATOM 2733 N N . SER A 1 372 ? -3.949 -10.537 9.744 1.00 96.06 372 SER A N 1
ATOM 2734 C CA . SER A 1 372 ? -4.257 -11.940 9.464 1.00 96.06 372 SER A CA 1
ATOM 2735 C C . SER A 1 372 ? -3.110 -12.844 9.925 1.00 96.06 372 SER A C 1
ATOM 2737 O O . SER A 1 372 ? -1.940 -12.476 9.821 1.00 96.06 372 SER A O 1
ATOM 2739 N N . ASN A 1 373 ? -3.423 -14.076 10.325 1.00 95.00 373 ASN A N 1
ATOM 2740 C CA . ASN A 1 373 ? -2.425 -15.119 10.593 1.00 95.00 373 ASN A CA 1
ATOM 2741 C C . ASN A 1 373 ? -1.817 -15.742 9.315 1.00 95.00 373 ASN A C 1
ATOM 2743 O O . ASN A 1 373 ? -1.201 -16.808 9.375 1.00 95.00 373 ASN A O 1
ATOM 2747 N N . SER A 1 374 ? -2.026 -15.123 8.148 1.00 94.31 374 SER A N 1
ATOM 2748 C CA . SER A 1 374 ? -1.457 -15.587 6.883 1.00 94.31 374 SER A CA 1
ATOM 2749 C C . SER A 1 374 ? 0.075 -15.528 6.909 1.00 94.31 374 SER A C 1
ATOM 2751 O O . SER A 1 374 ? 0.669 -14.787 7.692 1.00 94.31 374 SER A O 1
ATOM 2753 N N . ILE A 1 375 ? 0.733 -16.264 6.007 1.00 91.62 375 ILE A N 1
ATOM 2754 C CA . ILE A 1 375 ? 2.205 -16.270 5.909 1.00 91.62 375 ILE A CA 1
ATOM 2755 C C . ILE A 1 375 ? 2.799 -14.869 5.680 1.00 91.62 375 ILE A C 1
ATOM 2757 O O . ILE A 1 375 ? 3.900 -14.585 6.137 1.00 91.62 375 ILE A O 1
ATOM 2761 N N . ASN A 1 376 ? 2.045 -13.983 5.023 1.00 91.81 376 ASN A N 1
ATOM 2762 C CA . ASN A 1 376 ? 2.452 -12.606 4.739 1.00 91.81 376 ASN A CA 1
ATOM 2763 C C . ASN A 1 376 ? 2.066 -11.618 5.850 1.00 91.81 376 ASN A C 1
ATOM 2765 O O . ASN A 1 376 ? 2.400 -10.435 5.746 1.00 91.81 376 ASN A O 1
ATOM 2769 N N . GLN A 1 377 ? 1.349 -12.094 6.878 1.00 92.38 377 GLN A N 1
ATOM 2770 C CA . GLN A 1 377 ? 0.929 -11.327 8.048 1.00 92.38 377 GLN A CA 1
ATOM 2771 C C . GLN A 1 377 ? 0.375 -9.949 7.666 1.00 92.38 377 GLN A C 1
ATOM 2773 O O . GLN A 1 377 ? 0.865 -8.917 8.125 1.00 92.38 377 GLN A O 1
ATOM 2778 N N . LEU A 1 378 ? -0.590 -9.932 6.741 1.00 95.00 378 LEU A N 1
ATOM 2779 C CA . LEU A 1 378 ? -1.154 -8.692 6.206 1.00 95.00 378 LEU A CA 1
ATOM 2780 C C . LEU A 1 378 ? -1.967 -7.974 7.295 1.00 95.00 378 LEU A C 1
ATOM 2782 O O . LEU A 1 378 ? -2.890 -8.607 7.831 1.00 95.00 378 LEU A O 1
ATOM 2786 N N . PRO A 1 379 ? -1.653 -6.708 7.626 1.00 95.75 379 PRO A N 1
ATOM 2787 C CA . PRO A 1 379 ? -2.365 -5.947 8.643 1.00 95.75 379 PRO A CA 1
ATOM 2788 C C . PRO A 1 379 ? -3.735 -5.495 8.151 1.00 95.75 379 PRO A C 1
ATOM 2790 O O . PRO A 1 379 ? -3.969 -5.390 6.948 1.00 95.75 379 PRO A O 1
ATOM 2793 N N . ALA A 1 380 ? -4.642 -5.245 9.089 1.00 96.12 380 ALA A N 1
ATOM 2794 C CA . ALA A 1 380 ? -5.995 -4.800 8.810 1.00 96.12 380 ALA A CA 1
ATOM 2795 C C . ALA A 1 380 ? -5.984 -3.439 8.128 1.00 96.12 380 ALA A C 1
ATOM 2797 O O . ALA A 1 380 ? -5.167 -2.586 8.462 1.00 96.12 380 ALA A O 1
ATOM 2798 N N . GLU A 1 381 ? -6.868 -3.243 7.160 1.00 95.19 381 GLU A N 1
ATOM 2799 C CA . GLU A 1 381 ? -6.831 -2.041 6.335 1.00 95.19 381 GLU A CA 1
ATOM 2800 C C . GLU A 1 381 ? -7.336 -0.789 7.049 1.00 95.19 381 GLU A C 1
ATOM 2802 O O . GLU A 1 381 ? -8.192 -0.891 7.934 1.00 95.19 381 GLU A O 1
ATOM 2807 N N . PRO A 1 382 ? -6.857 0.399 6.627 1.00 94.69 382 PRO A N 1
ATOM 2808 C CA . PRO A 1 382 ? -7.390 1.667 7.094 1.00 94.69 382 PRO A CA 1
ATOM 2809 C C . PRO A 1 382 ? -8.911 1.719 6.942 1.00 94.69 382 PRO A C 1
ATOM 2811 O O . PRO A 1 382 ? -9.455 1.422 5.876 1.00 94.69 382 PRO A O 1
ATOM 2814 N N . TYR A 1 383 ? -9.598 2.112 8.008 1.00 94.94 383 TYR A N 1
ATOM 2815 C CA . TYR A 1 383 ? -11.056 2.099 8.059 1.00 94.94 383 TYR A CA 1
ATOM 2816 C C . TYR A 1 383 ? -11.584 3.297 8.833 1.00 94.94 383 TYR A C 1
ATOM 2818 O O . TYR A 1 383 ? -10.987 3.699 9.827 1.00 94.94 383 TYR A O 1
ATOM 2826 N N . VAL A 1 384 ? -12.736 3.817 8.409 1.00 94.81 384 VAL A N 1
ATOM 2827 C CA . VAL A 1 384 ? -13.540 4.776 9.169 1.00 94.81 384 VAL A CA 1
ATOM 2828 C C . VAL A 1 384 ? -15.023 4.434 9.018 1.00 94.81 384 VAL A C 1
ATOM 2830 O O . VAL A 1 384 ? -15.493 4.178 7.908 1.00 94.81 384 VAL A O 1
ATOM 2833 N N . SER A 1 385 ? -15.769 4.418 10.122 1.00 95.31 385 SER A N 1
ATOM 2834 C CA . SER A 1 385 ? -17.211 4.164 10.103 1.00 95.31 385 SER A CA 1
ATOM 2835 C C . SER A 1 385 ? -18.020 5.434 9.832 1.00 95.31 385 SER A C 1
ATOM 2837 O O . SER A 1 385 ? -17.588 6.561 10.092 1.00 95.31 385 SER A O 1
ATOM 2839 N N . ASN A 1 386 ? -19.270 5.244 9.407 1.00 93.19 386 ASN A N 1
ATOM 2840 C CA . ASN A 1 386 ? -20.300 6.262 9.603 1.00 93.19 386 ASN A CA 1
ATOM 2841 C C . ASN A 1 386 ? -20.571 6.464 11.110 1.00 93.19 386 ASN A C 1
ATOM 2843 O O . ASN A 1 386 ? -20.223 5.585 11.906 1.00 93.19 386 ASN A O 1
ATOM 2847 N N . PRO A 1 387 ? -21.179 7.597 11.515 1.00 94.06 387 PRO A N 1
ATOM 2848 C CA . PRO A 1 387 ? -21.682 7.766 12.877 1.00 94.06 387 PRO A CA 1
ATOM 2849 C C . PRO A 1 387 ? -22.612 6.612 13.285 1.00 94.06 387 PRO A C 1
ATOM 2851 O O . PRO A 1 387 ? -23.494 6.247 12.501 1.00 94.06 387 PRO A O 1
ATOM 2854 N N . LEU A 1 388 ? -22.407 6.066 14.486 1.00 91.50 388 LEU A N 1
ATOM 2855 C CA . LEU A 1 388 ? -23.239 5.039 15.128 1.00 91.50 388 LEU A CA 1
ATOM 2856 C C . LEU A 1 388 ? -23.935 5.573 16.378 1.00 91.50 388 LEU A C 1
ATOM 2858 O O . LEU A 1 388 ? -23.321 6.418 17.076 1.00 91.50 388 LEU A O 1
#

Organism: NCBI:txid1855283